Protein AF-A0A3B5LV63-F1 (afdb_monomer)

Sequence (377 aa):
MSQNHLSQWSHTLVLRAHCPTCFRCPPAPAKLTYMIALPVNLLNLLIAYSFKDVQQQKNTCRTVVSEDQSSGHLIYSIANKSDLTRKEREMWNISLQGLIHLGVIIIVDVLFHFMYILTIPTDIKLLKHLSDWALVGLAYVNLVYDWIKAAVMFGVINTVSTLDHLDPPKPPKCITMLYVFSETHFDRGINDWLCKYVYNYLGGKHENVVEELVATLCTYGVTILWLGPCEVVLFWAFFNCFGLNFELWTAKVFSMEPFASFEAAMSEAMSRRIRAIFNTFNFWCIVLYNLMALNSLDFVKLVTKRLLLKGFPITTVIVMFVTYCLIQVIKERERRQALIDDPDPLPPAPPLNAATPTCPPTAAPQAAADSSKEKAE

Organism: NCBI:txid32473

Nearest PDB structures (foldseek):
  7urf-assembly1_A  TM=9.128E-01  e=1.949E-10  Homo sapiens
  7q1u-assembly1_A  TM=8.966E-01  e=2.867E-10  Homo sapiens
  7q6z-assembly1_A  TM=8.967E-01  e=2.747E-10  Homo sapiens
  7mhz-assembly1_A  TM=9.009E-01  e=5.008E-10  Homo sapiens

Radius of gyration: 29.28 Å; Cα contacts (8 Å, |Δi|>4): 218; chains: 1; bounding box: 95×78×73 Å

Mean predicted aligned error: 15.56 Å

Solvent-accessible surface area (backbone atoms only — not comparable to full-atom values): 22816 Å² total; per-residue (Å²): 135,84,90,90,89,89,85,84,87,81,82,77,97,64,92,73,64,80,72,95,77,83,80,91,76,82,96,66,84,61,74,65,59,53,68,54,47,53,58,51,52,51,45,52,49,53,50,52,50,66,55,39,67,78,70,62,84,80,80,83,89,84,82,86,83,87,90,69,94,71,80,37,62,63,58,47,57,60,67,66,48,87,76,78,76,70,53,69,71,58,52,50,51,51,53,51,51,48,52,50,48,49,52,49,50,54,54,50,52,52,52,52,65,75,63,40,64,81,54,58,69,71,40,63,70,61,60,71,72,48,54,73,67,56,50,54,49,51,54,51,51,46,50,50,49,55,41,51,54,48,46,55,53,44,51,50,51,30,50,52,29,50,71,72,74,38,85,52,77,72,73,50,72,54,67,93,72,43,40,50,59,90,63,71,44,74,49,47,69,62,43,53,48,37,44,61,70,37,25,47,61,58,19,63,85,65,81,49,72,67,42,38,50,50,12,49,52,50,36,46,50,53,49,37,64,72,58,48,84,42,74,53,49,51,53,34,45,50,54,51,50,49,47,30,52,52,50,53,51,48,52,57,54,46,67,31,85,70,45,34,59,56,53,71,75,42,56,70,70,56,52,52,53,58,51,28,54,56,28,36,54,42,24,52,51,52,49,49,41,50,46,27,58,76,66,34,68,68,48,39,52,50,52,48,44,44,44,64,58,68,30,48,64,64,54,31,51,52,51,52,50,54,44,29,53,52,46,48,52,50,54,51,49,52,52,53,49,51,47,68,79,54,62,78,81,75,77,78,76,77,73,96,78,73,79,80,81,87,74,85,89,83,83,86,86,88,88,82,84,89,83,89,81,92,84,89,133

pLDDT: mean 71.09, std 24.85, range [20.34, 96.38]

InterPro domains:
  IPR051085 Membrane-bound O-acyltransferase [PTHR13285] (86-336)

Foldseek 3Di:
DDDDDDDPPPDDPDPAPDDPDPDDDDDDDPPPPVLVVPLVVVVCVVVVVVVCVVPPPPPPDDDDDDDDPDVVPVVVVLVPPPPPPDDPVLVVVLVVLLVVLNVLSVVLSVCCVPVCLQPVLVPVVVVVVDDLVVLVVSLVVLQQNLLSVQQSVLSNQCSVCVVSVHHRFDRQDRLLLPLALVRPCSPRVLVVVLVPPQQCVQCPPVPDLVSNLNSLVRSLVVVCVSNDPDPLSVQLSVLSSVRNSVRVVVVVVCCDPPNVVVLVVDDPVVNLLVVLLVSLVSSVSSSLSVSCNSHNPSSSVSSCCVQPPVCPPPNVVVSSVVSSVSNSVSVVVVVVVVCVVPPDPDDPDDDPDPDDDDDDDDDDDDDDDDDDDDDDD

Structure (mmCIF, N/CA/C/O backbone):
data_AF-A0A3B5LV63-F1
#
_entry.id   AF-A0A3B5LV63-F1
#
loop_
_atom_site.group_PDB
_atom_site.id
_atom_site.type_symbol
_atom_site.label_atom_id
_atom_site.label_alt_id
_atom_site.label_comp_id
_atom_site.label_asym_id
_atom_site.label_entity_id
_atom_site.label_seq_id
_atom_site.pdbx_PDB_ins_code
_atom_site.Cartn_x
_atom_site.Cartn_y
_atom_site.Cartn_z
_atom_site.occupancy
_atom_site.B_iso_or_equiv
_atom_site.auth_seq_id
_atom_site.auth_comp_id
_atom_site.auth_asym_id
_atom_site.auth_atom_id
_atom_site.pdbx_PDB_model_num
ATOM 1 N N . MET A 1 1 ? -12.107 -32.330 44.574 1.00 23.42 1 MET A N 1
ATOM 2 C CA . MET A 1 1 ? -13.583 -32.305 44.567 1.00 23.42 1 MET A CA 1
ATOM 3 C C . MET A 1 1 ? -14.004 -30.945 44.014 1.00 23.42 1 MET A C 1
ATOM 5 O O . MET A 1 1 ? -13.708 -29.957 44.660 1.00 23.42 1 MET A O 1
ATOM 9 N N . SER A 1 2 ? -14.572 -30.938 42.796 1.00 20.52 2 SER A N 1
ATOM 10 C CA . SER A 1 2 ? -15.221 -29.829 42.050 1.00 20.52 2 SER A CA 1
ATOM 11 C C . SER A 1 2 ? -14.391 -28.555 41.760 1.00 20.52 2 SER A C 1
ATOM 13 O O . SER A 1 2 ? -14.164 -27.754 42.652 1.00 20.52 2 SER A O 1
ATOM 15 N N . GLN A 1 3 ? -13.765 -28.428 40.580 1.00 26.16 3 GLN A N 1
ATOM 16 C CA . GLN A 1 3 ? -14.245 -27.736 39.354 1.00 26.16 3 GLN A CA 1
ATOM 17 C C . GLN A 1 3 ? -14.350 -26.194 39.433 1.00 26.16 3 GLN A C 1
ATOM 19 O O . GLN A 1 3 ? -15.053 -25.663 40.285 1.00 26.16 3 GLN A O 1
ATOM 24 N N . ASN A 1 4 ? -13.748 -25.547 38.417 1.00 24.52 4 ASN A N 1
ATOM 25 C CA . ASN A 1 4 ? -13.862 -24.153 37.937 1.00 24.52 4 ASN A CA 1
ATOM 26 C C . ASN A 1 4 ? -12.691 -23.203 38.254 1.00 24.52 4 ASN A C 1
ATOM 28 O O . ASN A 1 4 ? -12.237 -23.117 39.385 1.00 24.52 4 ASN A O 1
ATOM 32 N N . HIS A 1 5 ? -12.286 -22.448 37.218 1.00 22.47 5 HIS A N 1
ATOM 33 C CA . HIS A 1 5 ? -11.248 -21.399 37.141 1.00 22.47 5 HIS A CA 1
ATOM 34 C C . HIS A 1 5 ? -9.849 -21.784 36.636 1.00 22.47 5 HIS A C 1
ATOM 36 O O . HIS A 1 5 ? -8.874 -21.492 37.307 1.00 22.47 5 HIS A O 1
ATOM 42 N N . LEU A 1 6 ? -9.714 -22.317 35.414 1.00 21.75 6 LEU A N 1
ATOM 43 C CA . LEU A 1 6 ? -8.447 -22.241 34.650 1.00 21.75 6 LEU A CA 1
ATOM 44 C C . LEU A 1 6 ? -8.691 -22.216 33.120 1.00 21.75 6 LEU A C 1
ATOM 46 O O . LEU A 1 6 ? -8.058 -22.935 32.358 1.00 21.75 6 LEU A O 1
ATOM 50 N N . SER A 1 7 ? -9.636 -21.392 32.646 1.00 21.80 7 SER A N 1
ATOM 51 C CA . SER A 1 7 ? -9.959 -21.263 31.209 1.00 21.80 7 SER A CA 1
ATOM 52 C C . SER A 1 7 ? -10.044 -19.813 30.702 1.00 21.80 7 SER A C 1
ATOM 54 O O . SER A 1 7 ? -10.886 -19.520 29.856 1.00 21.80 7 SER A O 1
ATOM 56 N N . GLN A 1 8 ? -9.248 -18.871 31.226 1.00 21.70 8 GLN A N 1
ATOM 57 C CA . GLN A 1 8 ? -9.523 -17.442 30.975 1.00 21.70 8 GLN A CA 1
ATOM 58 C C . GLN A 1 8 ? -8.318 -16.522 30.722 1.00 21.70 8 GLN A C 1
ATOM 60 O O . GLN A 1 8 ? -8.447 -15.315 30.886 1.00 21.70 8 GLN A O 1
ATOM 65 N N . TRP A 1 9 ? -7.173 -17.043 30.265 1.00 20.34 9 TRP A N 1
ATOM 66 C CA . TRP A 1 9 ? -5.985 -16.207 29.999 1.00 20.34 9 TRP A CA 1
ATOM 67 C C . TRP A 1 9 ? -5.298 -16.467 28.649 1.00 20.34 9 TRP A C 1
ATOM 69 O O . TRP A 1 9 ? -4.082 -16.380 28.534 1.00 20.34 9 TRP A O 1
ATOM 79 N N . SER A 1 10 ? -6.077 -16.745 27.602 1.00 20.36 10 SER A N 1
ATOM 80 C CA . SER A 1 10 ? -5.585 -16.881 26.218 1.00 20.36 10 SER A CA 1
ATOM 81 C C . SER A 1 10 ? -6.350 -16.003 25.214 1.00 20.36 10 SER A C 1
ATOM 83 O O . SER A 1 10 ? -6.500 -16.348 24.043 1.00 20.36 10 SER A O 1
ATOM 85 N N . HIS A 1 11 ? -6.817 -14.828 25.650 1.00 22.98 11 HIS A N 1
ATOM 86 C CA . HIS A 1 11 ? -7.514 -13.878 24.781 1.00 22.98 11 HIS A CA 1
ATOM 87 C C . HIS A 1 11 ? -6.572 -12.838 24.147 1.00 22.98 11 HIS A C 1
ATOM 89 O O . HIS A 1 11 ? -6.331 -11.765 24.685 1.00 22.98 11 HIS A O 1
ATOM 95 N N . THR A 1 12 ? -6.093 -13.189 22.952 1.00 24.91 12 THR A N 1
ATOM 96 C CA . THR A 1 12 ? -6.306 -12.413 21.714 1.00 24.91 12 THR A CA 1
ATOM 97 C C . THR A 1 12 ? -5.855 -10.940 21.703 1.00 24.91 12 THR A C 1
ATOM 99 O O . THR A 1 12 ? -6.671 -10.025 21.798 1.00 24.91 12 THR A O 1
ATOM 102 N N . LEU A 1 13 ? -4.571 -10.708 21.412 1.00 21.88 13 LEU A N 1
ATOM 103 C CA . LEU A 1 13 ? -4.078 -9.452 20.831 1.00 21.88 13 LEU A CA 1
ATOM 104 C C . LEU A 1 13 ? -4.104 -9.592 19.297 1.00 21.88 13 LEU A C 1
ATOM 106 O O . LEU A 1 13 ? -3.091 -9.843 18.657 1.00 21.88 13 LEU A O 1
ATOM 110 N N . VAL A 1 14 ? -5.299 -9.547 18.705 1.00 28.78 14 VAL A N 1
ATOM 111 C CA . VAL A 1 14 ? -5.484 -9.653 17.249 1.00 28.78 14 VAL A CA 1
ATOM 112 C C . VAL A 1 14 ? -6.426 -8.546 16.804 1.00 28.78 14 VAL A C 1
ATOM 114 O O . VAL A 1 14 ? -7.537 -8.415 17.321 1.00 28.78 14 VAL A O 1
ATOM 117 N N . LEU A 1 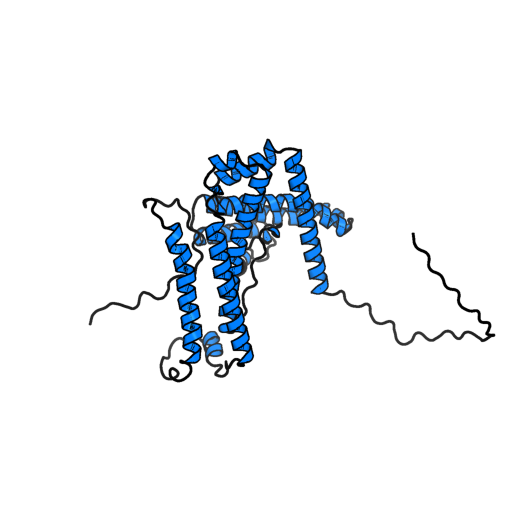15 ? -5.961 -7.740 15.848 1.00 28.80 15 LEU A N 1
ATOM 118 C CA . LEU A 1 15 ? -6.736 -6.746 15.111 1.00 28.80 15 LEU A CA 1
ATOM 119 C C . LEU A 1 15 ? -7.934 -7.431 14.441 1.00 28.80 15 LEU A C 1
ATOM 121 O O . LEU A 1 15 ? -7.860 -7.910 13.315 1.00 28.80 15 LEU A O 1
ATOM 125 N N . ARG A 1 16 ? -9.061 -7.492 15.148 1.00 26.61 16 ARG A N 1
ATOM 126 C CA . ARG A 1 16 ? -10.327 -7.945 14.582 1.00 26.61 16 ARG A CA 1
ATOM 127 C C . ARG A 1 16 ? -10.866 -6.826 13.694 1.00 26.61 16 ARG A C 1
ATOM 129 O O . ARG A 1 16 ? -11.418 -5.846 14.195 1.00 26.61 16 ARG A O 1
ATOM 136 N N . ALA A 1 17 ? -10.719 -6.967 12.381 1.00 27.86 17 ALA A N 1
ATOM 137 C CA . ALA A 1 17 ? -11.538 -6.227 11.432 1.00 27.86 17 ALA A CA 1
ATOM 138 C C . ALA A 1 17 ? -12.995 -6.667 11.653 1.00 27.86 17 ALA A C 1
ATOM 140 O O . ALA A 1 17 ? -13.363 -7.813 11.399 1.00 27.86 17 ALA A O 1
ATOM 141 N N . HIS A 1 18 ? -13.831 -5.804 12.229 1.00 30.58 18 HIS A N 1
ATOM 142 C CA . HIS A 1 18 ? -15.255 -6.100 12.351 1.00 30.58 18 HIS A CA 1
ATOM 143 C C . HIS A 1 18 ? -15.973 -5.709 11.060 1.00 30.58 18 HIS A C 1
ATOM 145 O O . HIS A 1 18 ? -16.193 -4.531 10.787 1.00 30.58 18 HIS A O 1
ATOM 151 N N . CYS A 1 19 ? -16.344 -6.732 10.288 1.00 28.27 19 CYS A N 1
ATOM 152 C CA . CYS A 1 19 ? -17.282 -6.646 9.177 1.00 28.27 19 CYS A CA 1
ATOM 153 C C . CYS A 1 19 ? -18.720 -6.544 9.746 1.00 28.27 19 CYS A C 1
ATOM 155 O O . CYS A 1 19 ? -19.115 -7.432 10.506 1.00 28.27 19 CYS A O 1
ATOM 157 N N . PRO A 1 20 ? -19.522 -5.503 9.440 1.00 28.72 20 PRO A N 1
ATOM 158 C CA . PRO A 1 20 ? -20.822 -5.283 10.093 1.00 28.72 20 PRO A CA 1
ATOM 159 C C . PRO A 1 20 ? -21.965 -6.217 9.650 1.00 28.72 20 PRO A C 1
ATOM 161 O O . PRO A 1 20 ? -23.105 -5.983 10.041 1.00 28.72 20 PRO A O 1
ATOM 164 N N . THR A 1 21 ? -21.724 -7.231 8.812 1.00 26.45 21 THR A N 1
ATOM 165 C CA . THR A 1 21 ? -22.800 -7.906 8.056 1.00 26.45 21 THR A CA 1
ATOM 166 C C . THR A 1 21 ? -23.038 -9.388 8.368 1.00 26.45 21 THR A C 1
ATOM 168 O O . THR A 1 21 ? -23.919 -9.990 7.757 1.00 26.45 21 THR A O 1
ATOM 171 N N . CYS A 1 22 ? -22.384 -9.992 9.364 1.00 26.02 22 CYS A N 1
ATOM 172 C CA . CYS A 1 22 ? -22.717 -11.366 9.772 1.00 26.02 22 CYS A CA 1
ATOM 173 C C . CYS A 1 22 ? -23.874 -11.408 10.794 1.00 26.02 22 CYS A C 1
ATOM 175 O O . CYS A 1 22 ? -23.673 -11.289 11.996 1.00 26.02 22 CYS A O 1
ATOM 177 N N . PHE A 1 23 ? -25.089 -11.550 10.252 1.00 30.12 23 PHE A N 1
ATOM 178 C CA . PHE A 1 23 ? -26.338 -12.081 10.822 1.00 30.12 23 PHE A CA 1
ATOM 179 C C . PHE A 1 23 ? -26.616 -11.924 12.342 1.00 30.12 23 PHE A C 1
ATOM 181 O O . PHE A 1 23 ? -26.158 -12.701 13.174 1.00 30.12 23 PHE A O 1
ATOM 188 N N . ARG A 1 24 ? -27.603 -11.051 12.628 1.00 26.61 24 ARG A N 1
ATOM 189 C CA . ARG A 1 24 ? -28.566 -11.111 13.756 1.00 26.61 24 ARG A CA 1
ATOM 190 C C . ARG A 1 24 ? -28.163 -10.531 15.129 1.00 26.61 24 ARG A C 1
ATOM 192 O O . ARG A 1 24 ? -28.486 -11.123 16.152 1.00 26.61 24 ARG A O 1
ATOM 199 N N . CYS A 1 25 ? -27.630 -9.308 15.169 1.00 23.20 25 CYS A N 1
ATOM 200 C CA . CYS A 1 25 ? -27.678 -8.462 16.377 1.00 23.20 25 CYS A CA 1
ATOM 201 C C . CYS A 1 25 ? -28.204 -7.047 16.053 1.00 23.20 25 CYS A C 1
ATOM 203 O O . CYS A 1 25 ? -27.900 -6.537 14.972 1.00 23.20 25 CYS A O 1
ATOM 205 N N . PRO A 1 26 ? -28.998 -6.405 16.937 1.00 23.02 26 PRO A N 1
ATOM 206 C CA . PRO A 1 26 ? -29.533 -5.067 16.686 1.00 23.02 26 PRO A CA 1
ATOM 207 C C . PRO A 1 26 ? -28.409 -4.014 16.653 1.00 23.02 26 PRO A C 1
ATOM 209 O O . PRO A 1 26 ? -27.382 -4.198 17.312 1.00 23.02 26 PRO A O 1
ATOM 212 N N . PRO A 1 27 ? -28.588 -2.887 15.937 1.00 34.53 27 PRO A N 1
ATOM 213 C CA . PRO A 1 27 ? -27.598 -1.823 15.899 1.00 34.53 27 PRO A CA 1
ATOM 214 C C . PRO A 1 27 ? -27.697 -1.009 17.196 1.00 34.53 27 PRO A C 1
ATOM 216 O O . PRO A 1 27 ? -28.641 -0.252 17.397 1.00 34.53 27 PRO A O 1
ATOM 219 N N . ALA A 1 28 ? -26.733 -1.172 18.097 1.00 24.39 28 ALA A N 1
ATOM 220 C CA . ALA A 1 28 ? -26.579 -0.349 19.299 1.00 24.39 28 ALA A CA 1
ATOM 221 C C . ALA A 1 28 ? -25.072 -0.172 19.611 1.00 24.39 28 ALA A C 1
ATOM 223 O O . ALA A 1 28 ? -24.248 -0.910 19.069 1.00 24.39 28 ALA A O 1
ATOM 224 N N . PRO A 1 29 ? -24.667 0.848 20.390 1.00 29.78 29 PRO A N 1
ATOM 225 C CA . PRO A 1 29 ? -23.512 1.716 20.131 1.00 29.78 29 PRO A CA 1
ATOM 226 C C . PRO A 1 29 ? -22.156 1.080 20.487 1.00 29.78 29 PRO A C 1
ATOM 228 O O . PRO A 1 29 ? -21.468 1.510 21.404 1.00 29.78 29 PRO A O 1
ATOM 231 N N . ALA A 1 30 ? -21.721 0.071 19.734 1.00 27.73 30 ALA A N 1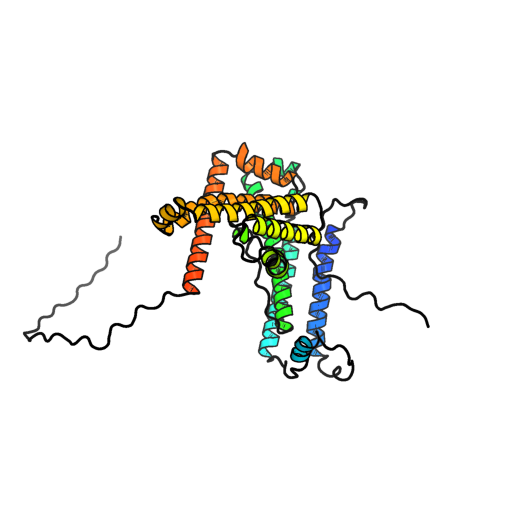
ATOM 232 C CA . ALA A 1 30 ? -20.456 -0.621 19.986 1.00 27.73 30 ALA A CA 1
ATOM 233 C C . ALA A 1 30 ? -19.205 0.154 19.518 1.00 27.73 30 ALA A C 1
ATOM 235 O O . ALA A 1 30 ? -18.091 -0.193 19.897 1.00 27.73 30 ALA A O 1
ATOM 236 N N . LYS A 1 31 ? -19.346 1.222 18.717 1.00 32.56 31 LYS A N 1
ATOM 237 C CA . LYS A 1 31 ? -18.185 1.974 18.195 1.00 32.56 31 LYS A CA 1
ATOM 238 C C . LYS A 1 31 ? -17.424 2.761 19.275 1.00 32.56 31 LYS A C 1
ATOM 240 O O . LYS A 1 31 ? -16.220 2.931 19.137 1.00 32.56 31 LYS A O 1
ATOM 245 N N . LEU A 1 32 ? -18.091 3.195 20.350 1.00 26.78 32 LEU A N 1
ATOM 246 C CA . LEU A 1 32 ? -17.481 4.035 21.392 1.00 26.78 32 LEU A CA 1
ATOM 247 C C . LEU A 1 32 ? -16.813 3.210 22.510 1.00 26.78 32 LEU A C 1
ATOM 249 O O . LEU A 1 32 ? -15.771 3.594 23.029 1.00 26.78 32 LEU A O 1
ATOM 253 N N . THR A 1 33 ? -17.372 2.046 22.852 1.00 24.50 33 THR A N 1
ATOM 254 C CA . THR A 1 33 ? -16.893 1.225 23.978 1.00 24.50 33 THR A CA 1
ATOM 255 C C . THR A 1 33 ? -15.557 0.533 23.684 1.00 24.50 33 THR A C 1
ATOM 257 O O . THR A 1 33 ? -14.731 0.403 24.581 1.00 24.50 33 THR A O 1
ATOM 260 N N . TYR A 1 34 ? -15.298 0.133 22.433 1.00 29.39 34 TYR A N 1
ATOM 261 C CA . TYR A 1 34 ? -14.069 -0.588 22.066 1.00 29.39 34 TYR A CA 1
ATOM 262 C C . TYR A 1 34 ? -12.883 0.323 21.714 1.00 29.39 34 TYR A C 1
ATOM 264 O O . TYR A 1 34 ? -11.743 -0.075 21.950 1.00 29.39 34 TYR A O 1
ATOM 272 N N . MET A 1 35 ? -13.135 1.541 21.212 1.00 29.94 35 MET A N 1
ATOM 273 C CA . MET A 1 35 ? -12.079 2.540 20.974 1.00 29.94 35 MET A CA 1
ATOM 274 C C . MET A 1 35 ? -11.417 2.994 22.279 1.00 29.94 35 MET A C 1
ATOM 276 O O . MET A 1 35 ? -10.213 3.186 22.303 1.00 29.94 35 MET A O 1
ATOM 280 N N . ILE A 1 36 ? -12.174 3.052 23.380 1.00 32.34 36 ILE A N 1
ATOM 281 C CA . ILE A 1 36 ? -11.646 3.418 24.701 1.00 32.34 36 ILE A CA 1
ATOM 282 C C . ILE A 1 36 ? -11.097 2.182 25.442 1.00 32.34 36 ILE A C 1
ATOM 284 O O . ILE A 1 36 ? -10.068 2.265 26.104 1.00 32.34 36 ILE A O 1
ATOM 288 N N . ALA A 1 37 ? -11.728 1.007 25.322 1.00 27.02 37 ALA A N 1
ATOM 289 C CA . ALA A 1 37 ? -11.345 -0.166 26.118 1.00 27.02 37 ALA A CA 1
ATOM 290 C C . ALA A 1 37 ? -10.026 -0.837 25.690 1.00 27.02 37 ALA A C 1
ATOM 292 O O . ALA A 1 37 ? -9.321 -1.369 26.545 1.00 27.02 37 ALA A O 1
ATOM 293 N N . LEU A 1 38 ? -9.667 -0.835 24.399 1.00 37.28 38 LEU A N 1
ATOM 294 C CA . LEU A 1 38 ? -8.440 -1.501 23.934 1.00 37.28 38 LEU A CA 1
ATOM 295 C C . LEU A 1 38 ? -7.162 -0.744 24.350 1.00 37.28 38 LEU A C 1
ATOM 297 O O . LEU A 1 38 ? -6.271 -1.381 24.916 1.00 37.28 38 LEU A O 1
ATOM 301 N N . PRO A 1 39 ? -7.073 0.592 24.176 1.00 39.94 39 PRO A N 1
ATOM 302 C CA . PRO A 1 39 ? -5.959 1.377 24.694 1.00 39.94 39 PRO A CA 1
ATOM 303 C C . PRO A 1 39 ? -5.921 1.371 26.219 1.00 39.94 39 PRO A C 1
ATOM 305 O O . PRO A 1 39 ? -4.838 1.257 26.767 1.00 39.94 39 PRO A O 1
ATOM 308 N N . VAL A 1 40 ? -7.066 1.415 26.916 1.00 36.84 40 VAL A N 1
ATOM 309 C CA . VAL A 1 40 ? -7.113 1.399 28.393 1.00 36.84 40 VAL A CA 1
ATOM 310 C C . VAL A 1 40 ? -6.690 0.045 28.979 1.00 36.84 40 VAL A C 1
ATOM 312 O O . VAL A 1 40 ? -6.014 0.006 30.003 1.00 36.84 40 VAL A O 1
ATOM 315 N N . ASN A 1 41 ? -7.008 -1.078 28.330 1.00 40.53 41 ASN A N 1
ATOM 316 C CA . ASN A 1 41 ? -6.539 -2.396 28.775 1.00 40.53 41 ASN A CA 1
ATOM 317 C C . ASN A 1 41 ? -5.048 -2.616 28.481 1.00 40.53 41 ASN A C 1
ATOM 319 O O . ASN A 1 41 ? -4.349 -3.193 29.312 1.00 40.53 41 ASN A O 1
ATOM 323 N N . LEU A 1 42 ? -4.541 -2.105 27.353 1.00 46.09 42 LEU A N 1
ATOM 324 C CA . LEU A 1 42 ? -3.109 -2.116 27.034 1.00 46.09 42 LEU A CA 1
ATOM 325 C C . LEU A 1 42 ? -2.319 -1.146 27.934 1.00 46.09 42 LEU A C 1
ATOM 327 O O . LEU A 1 42 ? -1.225 -1.471 28.375 1.00 46.09 42 LEU A O 1
ATOM 331 N N . LEU A 1 43 ? -2.913 0.003 28.272 1.00 46.94 43 LEU A N 1
ATOM 332 C CA . LEU A 1 43 ? -2.445 0.988 29.250 1.00 46.94 43 LEU A CA 1
ATOM 333 C C . LEU A 1 43 ? -2.352 0.374 30.645 1.00 46.94 43 LEU A C 1
ATOM 335 O O . LEU A 1 43 ? -1.324 0.508 31.292 1.00 46.94 43 LEU A O 1
ATOM 339 N N . ASN A 1 44 ? -3.384 -0.344 31.093 1.00 42.44 44 ASN A N 1
ATOM 340 C CA . ASN A 1 44 ? -3.351 -1.051 32.371 1.00 42.44 44 ASN A CA 1
ATOM 341 C C . ASN A 1 44 ? -2.282 -2.146 32.377 1.00 42.44 44 ASN A C 1
ATOM 343 O O . ASN A 1 44 ? -1.643 -2.339 33.404 1.00 42.44 44 ASN A O 1
ATOM 347 N N . LEU A 1 45 ? -2.037 -2.819 31.246 1.00 46.97 45 LEU A N 1
ATOM 348 C CA . LEU A 1 45 ? -0.962 -3.803 31.131 1.00 46.97 45 LEU A CA 1
ATOM 349 C C . LEU A 1 45 ? 0.422 -3.136 31.180 1.00 46.97 45 LEU A C 1
ATOM 351 O O . LEU A 1 45 ? 1.255 -3.535 31.982 1.00 46.97 45 LEU A O 1
ATOM 355 N N . LEU A 1 46 ? 0.656 -2.084 30.392 1.00 44.78 46 LEU A N 1
ATOM 356 C CA . LEU A 1 46 ? 1.939 -1.376 30.330 1.00 44.78 46 LEU A CA 1
ATOM 357 C C . LEU A 1 46 ? 2.250 -0.611 31.626 1.00 44.78 46 LEU A C 1
ATOM 359 O O . LEU A 1 46 ? 3.390 -0.631 32.078 1.00 44.78 46 LEU A O 1
ATOM 363 N N . ILE A 1 47 ? 1.249 -0.004 32.275 1.00 47.12 47 ILE A N 1
ATOM 364 C CA . ILE A 1 47 ? 1.390 0.610 33.606 1.00 47.12 47 ILE A CA 1
ATOM 365 C C . ILE A 1 47 ? 1.621 -0.473 34.664 1.00 47.12 47 ILE A C 1
ATOM 367 O O . ILE A 1 47 ? 2.516 -0.318 35.490 1.00 47.12 47 ILE A O 1
ATOM 371 N N . ALA A 1 48 ? 0.873 -1.585 34.642 1.00 44.34 48 ALA A N 1
ATOM 372 C CA . ALA A 1 48 ? 1.086 -2.676 35.594 1.00 44.34 48 ALA A CA 1
ATOM 373 C C . ALA A 1 48 ? 2.471 -3.317 35.443 1.00 44.34 48 ALA A C 1
ATOM 375 O O . ALA A 1 48 ? 3.062 -3.680 36.457 1.00 44.34 48 ALA A O 1
ATOM 376 N N . TYR A 1 49 ? 3.005 -3.423 34.223 1.00 40.25 49 TYR A N 1
ATOM 377 C CA . TYR A 1 49 ? 4.368 -3.893 33.966 1.00 40.25 49 TYR A CA 1
ATOM 378 C C . TYR A 1 49 ? 5.415 -2.857 34.399 1.00 40.25 49 TYR A C 1
ATOM 380 O O . TYR A 1 49 ? 6.298 -3.181 35.188 1.00 40.25 49 TYR A O 1
ATOM 388 N N . SER A 1 50 ? 5.255 -1.588 34.010 1.00 41.47 50 SER A N 1
ATOM 389 C CA . SER A 1 50 ? 6.193 -0.516 34.369 1.00 41.47 50 SER A CA 1
ATOM 390 C C . SER A 1 50 ? 6.241 -0.219 35.877 1.00 41.47 50 SER A C 1
ATOM 392 O O . SER A 1 50 ? 7.280 0.223 36.363 1.00 41.47 50 SER A O 1
ATOM 394 N N . PHE A 1 51 ? 5.156 -0.457 36.632 1.00 36.25 51 PHE A N 1
ATOM 395 C CA . PHE A 1 51 ? 5.137 -0.328 38.098 1.00 36.25 51 PHE A CA 1
ATOM 396 C C . PHE A 1 51 ? 5.544 -1.611 38.834 1.00 36.25 51 PHE A C 1
ATOM 398 O O . PHE A 1 51 ? 6.125 -1.517 39.918 1.00 36.25 51 PHE A O 1
ATOM 405 N N . LYS A 1 52 ? 5.282 -2.807 38.281 1.00 34.09 52 LYS A N 1
ATOM 406 C CA . LYS A 1 52 ? 5.759 -4.061 38.892 1.00 34.09 52 LYS A CA 1
ATOM 407 C C . LYS A 1 52 ? 7.277 -4.202 38.819 1.00 34.09 52 LYS A C 1
ATOM 409 O O . LYS A 1 52 ? 7.848 -4.721 39.775 1.00 34.09 52 LYS A O 1
ATOM 414 N N . ASP A 1 53 ? 7.934 -3.678 37.786 1.00 35.34 53 ASP A N 1
ATOM 415 C CA . ASP A 1 53 ? 9.399 -3.757 37.664 1.00 35.34 53 ASP A CA 1
ATOM 416 C C . ASP A 1 53 ? 10.166 -2.921 38.704 1.00 35.34 53 ASP A C 1
ATOM 418 O O . ASP A 1 53 ? 11.314 -3.229 39.013 1.00 35.34 53 ASP A O 1
ATOM 422 N N . VAL A 1 54 ? 9.534 -1.925 39.340 1.00 35.09 54 VAL A N 1
ATOM 423 C CA . VAL A 1 54 ? 10.181 -1.136 40.410 1.00 35.09 54 VAL A CA 1
ATOM 424 C C . VAL A 1 54 ? 10.068 -1.806 41.792 1.00 35.09 54 VAL A C 1
ATOM 426 O O . VAL A 1 54 ? 10.835 -1.478 42.696 1.00 35.09 54 VAL A O 1
ATOM 429 N N . GLN A 1 55 ? 9.160 -2.773 41.990 1.00 29.73 55 GLN A N 1
ATOM 430 C CA . GLN A 1 55 ? 8.953 -3.420 43.301 1.00 29.73 55 GLN A CA 1
ATOM 431 C C . GLN A 1 55 ? 9.075 -4.948 43.326 1.00 29.73 55 GLN A C 1
ATOM 433 O O . GLN A 1 55 ? 9.280 -5.519 44.396 1.00 29.73 55 GLN A O 1
ATOM 438 N N . GLN A 1 56 ? 9.005 -5.638 42.187 1.00 33.09 56 GLN A N 1
ATOM 439 C CA . GLN A 1 56 ? 8.867 -7.096 42.161 1.00 33.09 56 GLN A CA 1
ATOM 440 C C . GLN A 1 56 ? 10.089 -7.842 41.610 1.00 33.09 56 GLN A C 1
ATOM 442 O O . GLN A 1 56 ? 9.970 -8.984 41.185 1.00 33.09 56 GLN A O 1
ATOM 447 N N . GLN A 1 57 ? 11.287 -7.261 41.699 1.00 27.88 57 GLN A N 1
ATOM 448 C CA . GLN A 1 57 ? 12.533 -7.977 41.386 1.00 27.88 57 GLN A CA 1
ATOM 449 C C . GLN A 1 57 ? 13.169 -8.687 42.599 1.00 27.88 57 GLN A C 1
ATOM 451 O O . GLN A 1 57 ? 14.245 -9.266 42.479 1.00 27.88 57 GLN A O 1
ATOM 456 N N . LYS A 1 58 ? 12.524 -8.681 43.780 1.00 30.70 58 LYS A N 1
ATOM 457 C CA . LYS A 1 58 ? 13.131 -9.217 45.017 1.00 30.70 58 LYS A CA 1
ATOM 458 C C . LYS A 1 58 ? 12.640 -10.599 45.476 1.00 30.70 58 LYS A C 1
ATOM 460 O O . LYS A 1 58 ? 13.389 -11.268 46.177 1.00 30.70 58 LYS A O 1
ATOM 465 N N . ASN A 1 59 ? 11.440 -11.063 45.093 1.00 30.69 59 ASN A N 1
ATOM 466 C CA . ASN A 1 59 ? 10.774 -12.151 45.842 1.00 30.69 59 ASN A CA 1
ATOM 467 C C . ASN A 1 59 ? 10.232 -13.361 45.049 1.00 30.69 59 ASN A C 1
ATOM 469 O O . ASN A 1 59 ? 9.616 -14.229 45.664 1.00 30.69 59 ASN A O 1
ATOM 473 N N . THR A 1 60 ? 10.433 -13.497 43.734 1.00 32.28 60 THR A N 1
ATOM 474 C CA . THR A 1 60 ? 9.778 -14.590 42.969 1.00 32.28 60 THR A CA 1
ATOM 475 C C . THR A 1 60 ? 10.751 -15.380 42.098 1.00 32.28 60 THR A C 1
ATOM 477 O O . THR A 1 60 ? 10.551 -15.540 40.905 1.00 32.28 60 THR A O 1
ATOM 480 N N . CYS A 1 61 ? 11.817 -15.904 42.704 1.00 28.00 61 CYS A N 1
ATOM 481 C CA . CYS A 1 61 ? 12.699 -16.874 42.049 1.00 28.00 61 CYS A CA 1
ATOM 482 C C . CYS A 1 61 ? 12.939 -18.074 42.974 1.00 28.00 61 CYS A C 1
ATOM 484 O O . CYS A 1 61 ? 14.044 -18.297 43.461 1.00 28.00 61 CYS A O 1
ATOM 486 N N . ARG A 1 62 ? 11.864 -18.797 43.320 1.00 30.42 62 ARG A N 1
ATOM 487 C CA . ARG A 1 62 ? 11.955 -20.104 43.990 1.00 30.42 62 ARG A CA 1
ATOM 488 C C . ARG A 1 62 ? 10.626 -20.857 43.947 1.00 30.42 62 ARG A C 1
ATOM 490 O O . ARG A 1 62 ? 10.040 -21.054 45.001 1.00 30.42 62 ARG A O 1
ATOM 497 N N . THR A 1 63 ? 10.114 -21.227 42.774 1.00 36.41 63 THR A N 1
ATOM 498 C CA . THR A 1 63 ? 9.184 -22.367 42.561 1.00 36.41 63 THR A CA 1
ATOM 499 C C . THR A 1 63 ? 8.668 -22.363 41.118 1.00 36.41 63 THR A C 1
ATOM 501 O O . THR A 1 63 ? 8.557 -21.292 40.537 1.00 36.41 63 THR A O 1
ATOM 504 N N . VAL A 1 64 ? 8.298 -23.544 40.601 1.00 32.06 64 VAL A N 1
ATOM 505 C CA . VAL A 1 64 ? 7.717 -23.859 39.269 1.00 32.06 64 VAL A CA 1
ATOM 506 C C . VAL A 1 64 ? 8.779 -24.339 38.246 1.00 32.06 64 VAL A C 1
ATOM 508 O O . VAL A 1 64 ? 9.431 -23.520 37.613 1.00 32.06 64 VAL A O 1
ATOM 511 N N . VAL A 1 65 ? 9.189 -25.627 38.275 1.00 34.69 65 VAL A N 1
ATOM 512 C CA . VAL A 1 65 ? 8.571 -26.853 37.657 1.00 34.69 65 VAL A CA 1
ATOM 513 C C . VAL A 1 65 ? 9.045 -27.002 36.198 1.00 34.69 65 VAL A C 1
ATOM 515 O O . VAL A 1 65 ? 8.800 -26.117 35.393 1.00 34.69 65 VAL A O 1
ATOM 518 N N . SER A 1 66 ? 9.987 -27.897 35.861 1.00 34.62 66 SER A N 1
ATOM 519 C CA . SER A 1 66 ? 9.879 -29.355 35.604 1.00 34.62 66 SER A CA 1
ATOM 520 C C . SER A 1 66 ? 8.837 -29.750 34.539 1.00 34.62 66 SER A C 1
ATOM 522 O O . SER A 1 66 ? 7.664 -29.468 34.716 1.00 34.62 66 SER A O 1
ATOM 524 N N . GLU A 1 67 ? 9.310 -30.463 33.500 1.00 37.22 67 GLU A N 1
ATOM 525 C CA . GLU A 1 67 ? 8.583 -31.136 32.392 1.00 37.22 67 GLU A CA 1
ATOM 526 C C . GLU A 1 67 ? 8.154 -30.283 31.174 1.00 37.22 67 GLU A C 1
ATOM 528 O O . GLU A 1 67 ? 7.101 -29.662 31.181 1.0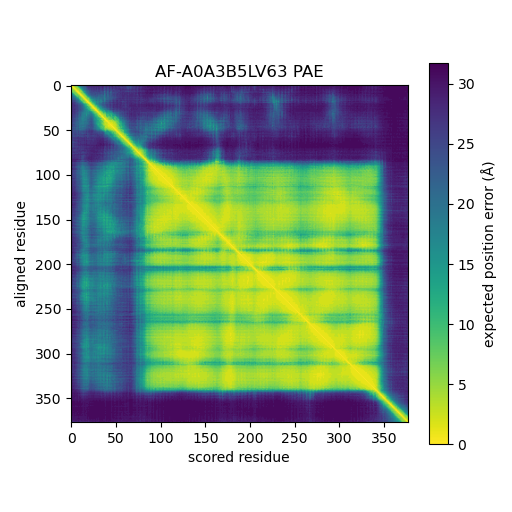0 37.22 67 GLU A O 1
ATOM 533 N N . ASP A 1 68 ? 8.971 -30.285 30.103 1.00 32.66 68 ASP A N 1
ATOM 534 C CA . ASP A 1 68 ? 8.641 -30.853 28.769 1.00 32.66 68 ASP A CA 1
ATOM 535 C C . ASP A 1 68 ? 9.821 -30.647 27.775 1.00 32.66 68 ASP A C 1
ATOM 537 O O . ASP A 1 68 ? 10.415 -29.568 27.677 1.00 32.66 68 ASP A O 1
ATOM 541 N N . GLN A 1 69 ? 10.229 -31.703 27.067 1.00 38.38 69 GLN A N 1
ATOM 542 C CA . GLN A 1 69 ? 11.596 -31.900 26.555 1.00 38.38 69 GLN A CA 1
ATOM 543 C C . GLN A 1 69 ? 11.647 -32.009 25.019 1.00 38.38 69 GLN A C 1
ATOM 545 O O . GLN A 1 69 ? 12.043 -33.034 24.477 1.00 38.38 69 GLN A O 1
ATOM 550 N N . SER A 1 70 ? 11.270 -30.957 24.279 1.00 37.38 70 SER A N 1
ATOM 551 C CA . SER A 1 70 ? 11.694 -30.821 22.864 1.00 37.38 70 SER A CA 1
ATOM 552 C C . SER A 1 70 ? 11.606 -29.389 22.318 1.00 37.38 70 SER A C 1
ATOM 554 O O . SER A 1 70 ? 12.587 -28.866 21.796 1.00 37.38 70 SER A O 1
ATOM 556 N N . SER A 1 71 ? 10.497 -28.677 22.547 1.00 36.03 71 SER A N 1
ATOM 557 C CA . SER A 1 71 ? 10.387 -27.228 22.257 1.00 36.03 71 SER A CA 1
ATOM 558 C C . SER A 1 71 ? 10.997 -26.353 23.358 1.00 36.03 71 SER A C 1
ATOM 560 O O . SER A 1 71 ? 11.240 -25.162 23.165 1.00 36.03 71 SER A O 1
ATOM 562 N N . GLY A 1 72 ? 11.295 -26.971 24.502 1.00 35.88 72 GLY A N 1
ATOM 563 C CA . GLY A 1 72 ? 11.934 -26.340 25.640 1.00 35.88 72 GLY A CA 1
ATOM 564 C C . GLY A 1 72 ? 13.368 -25.911 25.366 1.00 35.88 72 GLY A C 1
ATOM 565 O O . GLY A 1 72 ? 13.790 -24.953 25.971 1.00 35.88 72 GLY A O 1
ATOM 566 N N . HIS A 1 73 ? 14.132 -26.508 24.446 1.00 38.31 73 HIS A N 1
ATOM 567 C CA . HIS A 1 73 ? 15.582 -26.247 24.403 1.00 38.31 73 HIS A CA 1
ATOM 568 C C . HIS A 1 73 ? 15.956 -24.802 24.006 1.00 38.31 73 HIS A C 1
ATOM 570 O O . HIS A 1 73 ? 16.922 -24.252 24.536 1.00 38.31 73 HIS A O 1
ATOM 576 N N . LEU A 1 74 ? 15.175 -24.151 23.129 1.00 43.88 74 LEU A N 1
ATOM 577 C CA . LEU A 1 74 ? 15.408 -22.750 22.750 1.00 43.88 74 LEU A CA 1
ATOM 578 C C . LEU A 1 74 ? 14.951 -21.793 23.863 1.00 43.88 74 LEU A C 1
ATOM 580 O O . LEU A 1 74 ? 15.733 -20.948 24.296 1.00 43.88 74 LEU A O 1
ATOM 584 N N . ILE A 1 75 ? 13.733 -21.988 24.384 1.00 46.09 75 ILE A N 1
ATOM 585 C CA . ILE A 1 75 ? 13.161 -21.189 25.482 1.00 46.09 75 ILE A CA 1
ATOM 586 C C . ILE A 1 75 ? 13.973 -21.375 26.773 1.00 46.09 75 ILE A C 1
ATOM 588 O O . ILE A 1 75 ? 14.268 -20.405 27.459 1.00 46.09 75 ILE A O 1
ATOM 592 N N . TYR A 1 76 ? 14.422 -22.595 27.061 1.00 43.53 76 TYR A N 1
ATOM 593 C CA . TYR A 1 76 ? 15.300 -22.954 28.175 1.00 43.53 76 TYR A CA 1
ATOM 594 C C . TYR A 1 76 ? 16.675 -22.307 28.024 1.00 43.53 76 TYR A C 1
ATOM 596 O O . TYR A 1 76 ? 17.207 -21.807 29.005 1.00 43.53 76 TYR A O 1
ATOM 604 N N . SER A 1 77 ? 17.247 -22.232 26.816 1.00 37.81 77 SER A N 1
ATOM 605 C CA . SER A 1 77 ? 18.528 -21.533 26.615 1.00 37.81 77 SER A CA 1
ATOM 606 C C . SER A 1 77 ? 18.425 -20.016 26.817 1.00 37.81 77 SER A C 1
ATOM 608 O O . SER A 1 77 ? 19.380 -19.398 27.286 1.00 37.81 77 SER A O 1
ATOM 610 N N . ILE A 1 78 ? 17.265 -19.427 26.499 1.00 52.22 78 ILE A N 1
ATOM 611 C CA . ILE A 1 78 ? 16.971 -18.003 26.707 1.00 52.22 78 ILE A CA 1
ATOM 612 C C . ILE A 1 78 ? 16.690 -17.737 28.194 1.00 52.22 78 ILE A C 1
ATOM 614 O O . ILE A 1 78 ? 17.245 -16.799 28.756 1.00 52.22 78 ILE A O 1
ATOM 618 N N . ALA A 1 79 ? 15.916 -18.603 28.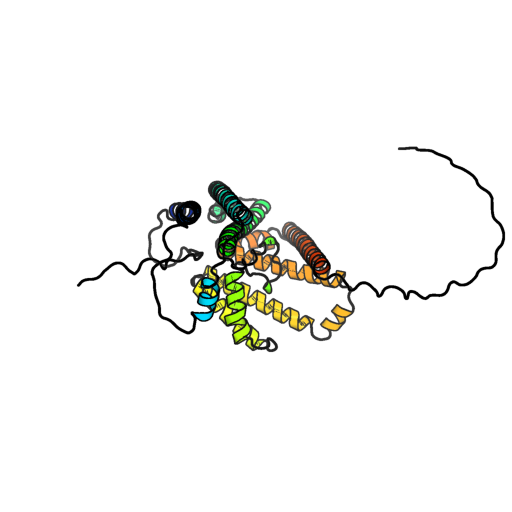856 1.00 51.72 79 ALA A N 1
ATOM 619 C CA . ALA A 1 79 ? 15.587 -18.500 30.280 1.00 51.72 79 ALA A CA 1
ATOM 620 C C . ALA A 1 79 ? 16.777 -18.813 31.209 1.00 51.72 79 ALA A C 1
ATOM 622 O O . ALA A 1 79 ? 16.855 -18.282 32.312 1.00 51.72 79 ALA A O 1
ATOM 623 N N . ASN A 1 80 ? 17.721 -19.652 30.769 1.00 45.16 80 ASN A N 1
ATOM 624 C CA . ASN A 1 80 ? 18.918 -20.026 31.530 1.00 45.16 80 ASN A CA 1
ATOM 625 C C . ASN A 1 80 ? 20.073 -19.015 31.386 1.00 45.16 80 ASN A C 1
ATOM 627 O O . ASN A 1 80 ? 21.137 -19.199 31.978 1.00 45.16 80 ASN A O 1
ATOM 631 N N . LYS A 1 81 ? 19.892 -17.922 30.630 1.00 43.41 81 LYS A N 1
ATOM 632 C CA . LYS A 1 81 ? 20.774 -16.756 30.742 1.00 43.41 81 LYS A CA 1
ATOM 633 C C . LYS A 1 81 ? 20.385 -15.987 31.999 1.00 43.41 81 LYS A C 1
ATOM 635 O O . LYS A 1 81 ? 19.575 -15.071 31.962 1.00 43.41 81 LYS A O 1
ATOM 640 N N . SER A 1 82 ? 21.006 -16.342 33.118 1.00 46.03 82 SER A N 1
ATOM 641 C CA . SER A 1 82 ? 20.844 -15.675 34.417 1.00 46.03 82 SER A CA 1
ATOM 642 C C . SER A 1 82 ? 21.330 -14.217 34.452 1.00 46.03 82 SER A C 1
ATOM 644 O O . SER A 1 82 ? 21.293 -13.596 35.509 1.00 46.03 82 SER A O 1
ATOM 646 N N . ASP A 1 83 ? 21.801 -13.676 33.325 1.00 49.25 83 ASP A N 1
ATOM 647 C CA . ASP A 1 83 ? 22.393 -12.344 33.213 1.00 49.25 83 ASP A CA 1
ATOM 648 C C . ASP A 1 83 ? 21.698 -11.497 32.132 1.00 49.25 83 ASP A C 1
ATOM 650 O O . ASP A 1 83 ? 22.316 -10.945 31.226 1.00 49.25 83 ASP A O 1
ATOM 654 N N . LEU A 1 84 ? 20.366 -11.416 32.210 1.00 56.72 84 LEU A N 1
ATOM 655 C CA . LEU A 1 84 ? 19.570 -10.413 31.490 1.00 56.72 84 LEU A CA 1
ATOM 656 C C . LEU A 1 84 ? 19.461 -9.115 32.311 1.00 56.72 84 LEU A C 1
ATOM 658 O O . LEU A 1 84 ? 18.428 -8.445 32.313 1.00 56.72 84 LEU A O 1
ATOM 662 N N . THR A 1 85 ? 20.511 -8.753 33.056 1.00 56.94 85 THR A N 1
ATOM 663 C CA . THR A 1 85 ? 20.540 -7.468 33.758 1.00 56.94 85 THR A CA 1
ATOM 664 C C . THR A 1 85 ? 20.805 -6.356 32.746 1.00 56.94 85 THR A C 1
ATOM 666 O O . THR A 1 85 ? 21.934 -6.041 32.372 1.00 56.94 85 THR A O 1
ATOM 669 N N . ARG A 1 86 ? 19.722 -5.766 32.230 1.00 62.69 86 ARG A N 1
ATOM 670 C CA . ARG A 1 86 ? 19.811 -4.618 31.329 1.00 62.69 86 ARG A CA 1
ATOM 671 C C . ARG A 1 86 ? 20.411 -3.431 32.085 1.00 62.69 86 ARG A C 1
ATOM 673 O O . ARG A 1 86 ? 20.004 -3.123 33.205 1.00 62.69 86 ARG A O 1
ATOM 680 N N . LYS A 1 87 ? 21.374 -2.738 31.467 1.00 73.00 87 LYS A N 1
ATOM 681 C CA . LYS A 1 87 ? 21.957 -1.517 32.042 1.00 73.00 87 LYS A CA 1
ATOM 682 C C . LYS A 1 87 ? 20.839 -0.511 32.314 1.00 73.00 87 LYS A C 1
ATOM 684 O O . LYS A 1 87 ? 19.986 -0.293 31.458 1.00 73.00 87 LYS A O 1
ATOM 689 N N . GLU A 1 88 ? 20.882 0.160 33.460 1.00 70.75 88 GLU A N 1
ATOM 690 C CA . GLU A 1 88 ? 19.865 1.137 33.890 1.00 70.75 88 GLU A CA 1
ATOM 691 C C . GLU A 1 88 ? 19.536 2.180 32.800 1.00 70.75 88 GLU A C 1
ATOM 693 O O . GLU A 1 88 ? 18.379 2.527 32.576 1.00 70.75 88 GLU A O 1
ATOM 698 N N . ARG A 1 89 ? 20.547 2.601 32.027 1.00 73.06 89 ARG A N 1
ATOM 699 C CA . ARG A 1 89 ? 20.395 3.517 30.886 1.00 73.06 89 ARG A CA 1
ATOM 700 C C . ARG A 1 89 ? 19.570 2.939 29.728 1.00 73.06 89 ARG A C 1
ATOM 702 O O . ARG A 1 89 ? 18.834 3.678 29.082 1.00 73.06 89 ARG A O 1
ATOM 709 N N . GLU A 1 90 ? 19.700 1.648 29.444 1.00 77.88 90 GLU A N 1
ATOM 710 C CA . GLU A 1 90 ? 18.922 0.974 28.398 1.00 77.88 90 GLU A CA 1
ATOM 711 C C . GLU A 1 90 ? 17.468 0.778 28.838 1.00 77.88 90 GLU A C 1
ATOM 713 O O . GLU A 1 90 ? 16.561 1.025 28.046 1.00 77.88 90 GLU A O 1
ATOM 718 N N . MET A 1 91 ? 17.239 0.423 30.109 1.00 78.31 91 MET A N 1
ATOM 719 C CA . MET A 1 91 ? 15.890 0.374 30.692 1.00 78.31 91 MET A CA 1
ATOM 720 C C . MET A 1 91 ? 15.213 1.743 30.632 1.00 78.31 91 MET A C 1
ATOM 722 O O . MET A 1 91 ? 14.080 1.850 30.175 1.00 78.31 91 MET A O 1
ATOM 726 N N . TRP A 1 92 ? 15.929 2.805 31.012 1.00 81.44 92 TRP A N 1
ATOM 727 C CA . TRP A 1 92 ? 15.422 4.173 30.921 1.00 81.44 92 TRP A CA 1
ATOM 728 C C . TRP A 1 92 ? 15.025 4.558 29.493 1.00 81.44 92 TRP A C 1
ATOM 730 O O . TRP A 1 92 ? 13.971 5.157 29.285 1.00 81.44 92 TRP A O 1
ATOM 740 N N . ASN A 1 93 ? 15.838 4.188 28.499 1.00 86.31 93 ASN A N 1
ATOM 741 C CA . ASN A 1 93 ? 15.537 4.475 27.100 1.00 86.31 93 ASN A CA 1
ATOM 742 C C . ASN A 1 93 ? 14.260 3.758 26.636 1.00 86.31 93 ASN A C 1
ATOM 744 O O . ASN A 1 93 ? 13.423 4.369 25.984 1.00 86.31 93 ASN A O 1
ATOM 748 N N . ILE A 1 94 ? 14.071 2.491 27.010 1.00 84.44 94 ILE A N 1
ATOM 749 C CA . ILE A 1 94 ? 12.870 1.721 26.645 1.00 84.44 94 ILE A CA 1
ATOM 750 C C . ILE A 1 94 ? 11.632 2.269 27.347 1.00 84.44 94 ILE A C 1
ATOM 752 O O . ILE A 1 94 ? 10.604 2.451 26.700 1.00 84.44 94 ILE A O 1
ATOM 756 N N . SER A 1 95 ? 11.735 2.611 28.631 1.00 83.50 95 SER A N 1
ATOM 757 C CA . SER A 1 95 ? 10.647 3.262 29.364 1.00 83.50 95 SER A CA 1
ATOM 758 C C . SER A 1 95 ? 10.275 4.611 28.747 1.00 83.50 95 SER A C 1
ATOM 760 O O . SER A 1 95 ? 9.093 4.911 28.590 1.00 83.50 95 SER A O 1
ATOM 762 N N . LEU A 1 96 ? 11.264 5.408 28.326 1.00 88.31 96 LEU A N 1
ATOM 763 C CA . LEU A 1 96 ? 11.028 6.663 27.613 1.00 88.31 96 LEU A CA 1
ATOM 764 C C . LEU A 1 96 ? 10.331 6.428 26.265 1.00 88.31 96 LEU A C 1
ATOM 766 O O . LEU A 1 96 ? 9.361 7.120 25.967 1.00 88.31 96 LEU A O 1
ATOM 770 N N . GLN A 1 97 ? 10.772 5.443 25.475 1.00 87.44 97 GLN A N 1
ATOM 771 C CA . GLN A 1 97 ? 10.095 5.065 24.227 1.00 87.44 97 GLN A CA 1
ATOM 772 C C . GLN A 1 97 ? 8.655 4.609 24.488 1.00 87.44 97 GLN A C 1
ATOM 774 O O . GLN A 1 97 ? 7.741 5.048 23.796 1.00 87.44 97 GLN A O 1
ATOM 779 N N . GLY A 1 98 ? 8.423 3.812 25.534 1.00 87.25 98 GLY A N 1
ATOM 780 C CA . GLY A 1 98 ? 7.086 3.398 25.956 1.00 87.25 98 GLY A CA 1
ATOM 781 C C . GLY A 1 98 ? 6.182 4.582 26.306 1.00 87.25 98 GLY A C 1
ATOM 782 O O . GLY A 1 98 ? 5.042 4.641 25.844 1.00 87.25 98 GLY A O 1
ATOM 783 N N . LEU A 1 99 ? 6.695 5.569 27.049 1.00 87.69 99 LEU A N 1
ATOM 784 C CA . LEU A 1 99 ? 5.966 6.803 27.365 1.00 87.69 99 LEU A CA 1
ATOM 785 C C . LEU A 1 99 ? 5.684 7.653 26.120 1.00 87.69 99 LEU A C 1
ATOM 787 O O . LEU A 1 99 ? 4.587 8.196 25.989 1.00 87.69 99 LEU A O 1
ATOM 791 N N . ILE A 1 100 ? 6.638 7.750 25.190 1.00 90.44 100 ILE A N 1
ATOM 792 C CA . ILE A 1 100 ? 6.448 8.448 23.912 1.00 90.44 100 ILE A CA 1
ATOM 793 C C . ILE A 1 100 ? 5.356 7.754 23.095 1.00 90.44 100 ILE A C 1
ATOM 795 O O . ILE A 1 100 ? 4.420 8.417 22.652 1.00 90.44 100 ILE A O 1
ATOM 799 N N . HIS A 1 101 ? 5.425 6.430 22.933 1.00 88.25 101 HIS A N 1
ATOM 800 C CA . HIS A 1 101 ? 4.403 5.664 22.223 1.00 88.25 101 HIS A CA 1
ATOM 801 C C . HIS A 1 101 ? 3.031 5.806 22.881 1.00 88.25 101 HIS A C 1
ATOM 803 O O . HIS A 1 101 ? 2.042 5.984 22.174 1.00 88.25 101 HIS A O 1
ATOM 809 N N . LEU A 1 102 ? 2.964 5.825 24.214 1.00 85.88 102 LEU A N 1
ATOM 810 C CA . LEU A 1 102 ? 1.726 6.089 24.939 1.00 85.88 102 LEU A CA 1
ATOM 811 C C . LEU A 1 102 ? 1.169 7.489 24.645 1.00 85.88 102 LEU A C 1
ATOM 813 O O . LEU A 1 102 ? -0.014 7.629 24.334 1.00 85.88 102 LEU A O 1
ATOM 817 N N . GLY A 1 103 ? 2.014 8.520 24.700 1.00 88.62 103 GLY A N 1
ATOM 818 C CA . GLY A 1 103 ? 1.621 9.879 24.333 1.00 88.62 103 GLY A CA 1
ATOM 819 C C . GLY A 1 103 ? 1.092 9.952 22.898 1.00 88.62 103 GLY A C 1
ATOM 820 O O . GLY A 1 103 ? 0.041 10.542 22.655 1.00 88.62 103 GLY A O 1
ATOM 821 N N . VAL A 1 104 ? 1.766 9.283 21.957 1.00 90.50 104 VAL A N 1
ATOM 822 C CA . VAL A 1 104 ? 1.339 9.194 20.554 1.00 90.50 104 VAL A CA 1
ATOM 823 C C . VAL A 1 104 ? -0.014 8.492 20.420 1.00 90.50 104 VAL A C 1
ATOM 825 O O . VAL A 1 104 ? -0.864 8.999 19.694 1.00 90.50 104 VAL A O 1
ATOM 828 N N . ILE A 1 105 ? -0.257 7.384 21.131 1.00 89.12 105 ILE A N 1
ATOM 829 C CA . ILE A 1 105 ? -1.557 6.687 21.127 1.00 89.12 105 ILE A CA 1
ATOM 830 C C . ILE A 1 105 ? -2.673 7.634 21.559 1.00 89.12 105 ILE A C 1
ATOM 832 O O . ILE A 1 105 ? -3.679 7.730 20.864 1.00 89.12 105 ILE A O 1
ATOM 836 N N . ILE A 1 106 ? -2.489 8.351 22.672 1.00 89.00 106 ILE A N 1
ATOM 837 C CA . ILE A 1 106 ? -3.502 9.274 23.202 1.00 89.00 106 ILE A CA 1
ATOM 838 C C . ILE A 1 106 ? -3.778 10.397 22.198 1.00 89.00 106 ILE A C 1
ATOM 840 O O . ILE A 1 106 ? -4.934 10.692 21.907 1.00 89.00 106 ILE A O 1
ATOM 844 N N . ILE A 1 107 ? -2.729 11.008 21.639 1.00 90.38 107 ILE A N 1
ATOM 845 C CA . ILE A 1 107 ? -2.870 12.086 20.651 1.00 90.38 107 ILE A CA 1
ATOM 846 C C . ILE A 1 107 ? -3.620 11.587 19.414 1.00 90.38 107 ILE A C 1
ATOM 848 O O . ILE A 1 107 ? -4.557 12.238 18.956 1.00 90.38 107 ILE A O 1
ATOM 852 N N . VAL A 1 108 ? -3.221 10.435 18.874 1.00 88.12 108 VAL A N 1
ATOM 853 C CA . VAL A 1 108 ? -3.834 9.853 17.677 1.00 88.12 108 VAL A CA 1
ATOM 854 C C . VAL A 1 108 ? -5.291 9.473 17.934 1.00 88.12 108 VAL A C 1
ATOM 856 O O . VAL A 1 108 ? -6.141 9.782 17.102 1.00 88.12 108 VAL A O 1
ATOM 859 N N . ASP A 1 109 ? -5.604 8.873 19.084 1.00 85.56 109 ASP A N 1
ATOM 860 C CA . ASP A 1 109 ? -6.975 8.510 19.459 1.00 85.56 109 ASP A CA 1
ATOM 861 C C . ASP A 1 109 ? -7.876 9.748 19.575 1.00 85.56 109 ASP A C 1
ATOM 863 O O . ASP A 1 109 ? -8.952 9.797 18.978 1.00 85.56 109 ASP A O 1
ATOM 867 N N . VAL A 1 110 ? -7.389 10.807 20.232 1.00 87.56 110 VAL A N 1
ATOM 868 C CA . VAL A 1 110 ? -8.083 12.099 20.330 1.00 87.56 110 VAL A CA 1
ATOM 869 C C . VAL A 1 110 ? -8.324 12.704 18.945 1.00 87.56 110 VAL A C 1
ATOM 871 O O . VAL A 1 110 ? -9.454 13.071 18.619 1.00 87.56 110 VAL A O 1
ATOM 874 N N . LEU A 1 111 ? -7.295 12.783 18.098 1.00 86.56 111 LEU A N 1
ATOM 875 C CA . LEU A 1 111 ? -7.434 13.317 16.739 1.00 86.56 111 LEU A CA 1
ATOM 876 C C . LEU A 1 111 ? -8.464 12.520 15.933 1.00 86.56 111 LEU A C 1
ATOM 878 O O . LEU A 1 111 ? -9.341 13.094 15.287 1.00 86.56 111 LEU A O 1
ATOM 882 N N . PHE A 1 112 ? -8.404 11.193 16.001 1.00 84.56 112 PHE A N 1
ATOM 883 C CA . PHE A 1 112 ? -9.313 10.316 15.272 1.00 84.56 112 PHE A CA 1
ATOM 884 C C . PHE A 1 112 ? -10.749 10.383 15.781 1.00 84.56 112 PHE A C 1
ATOM 886 O O . PHE A 1 112 ? -11.676 10.295 14.970 1.00 84.56 112 PHE A O 1
ATOM 893 N N . HIS A 1 113 ? -10.940 10.607 17.080 1.00 82.44 113 HIS A N 1
ATOM 894 C CA . HIS A 1 113 ? -12.251 10.847 17.665 1.00 82.44 113 HIS A CA 1
ATOM 895 C C . HIS A 1 113 ? -12.908 12.106 17.080 1.00 82.44 113 HIS A C 1
ATOM 897 O O . HIS A 1 113 ? -14.071 12.068 16.679 1.00 82.44 113 HIS A O 1
ATOM 903 N N . PHE A 1 114 ? -12.157 13.207 16.967 1.00 86.88 114 PHE A N 1
ATOM 904 C CA . PHE A 1 114 ? -12.702 14.494 16.524 1.00 86.88 114 PHE A CA 1
ATOM 905 C C . PHE A 1 114 ? -12.757 14.681 15.003 1.00 86.88 114 PHE A C 1
ATOM 907 O O . PHE A 1 114 ? -13.556 15.479 14.518 1.00 86.88 114 PHE A O 1
ATOM 914 N N . MET A 1 115 ? -11.942 13.961 14.228 1.00 83.38 115 MET A N 1
ATOM 915 C CA . MET A 1 115 ? -11.906 14.111 12.766 1.00 83.38 115 MET A CA 1
ATOM 916 C C . MET A 1 115 ? -12.985 13.306 12.024 1.00 83.38 115 MET A C 1
ATOM 918 O O . MET A 1 115 ? -13.176 13.520 10.829 1.00 83.38 115 MET A O 1
ATOM 922 N N . TYR A 1 116 ? -13.681 12.375 12.691 1.00 84.62 116 TYR A N 1
ATOM 923 C CA . TYR A 1 116 ? -14.769 11.566 12.110 1.00 84.62 116 TYR A CA 1
ATOM 924 C C . TYR A 1 116 ? -14.414 10.857 10.784 1.00 84.62 116 TYR A C 1
ATOM 926 O O . TYR A 1 116 ? -15.292 10.595 9.957 1.00 84.62 116 TYR A O 1
ATOM 934 N N . ILE A 1 117 ? -13.136 10.509 10.585 1.00 83.25 117 ILE A N 1
ATOM 935 C CA . ILE A 1 117 ? -12.576 10.028 9.305 1.00 83.25 117 ILE A CA 1
ATOM 936 C C . ILE A 1 117 ? -13.339 8.819 8.751 1.00 83.25 117 ILE A C 1
ATOM 938 O O . ILE A 1 117 ? -13.581 8.753 7.548 1.00 83.25 117 ILE A O 1
ATOM 942 N N . LEU A 1 118 ? -13.759 7.901 9.628 1.00 80.31 118 LEU A N 1
ATOM 943 C CA . LEU A 1 118 ? -14.498 6.684 9.269 1.00 80.31 118 LEU A CA 1
ATOM 944 C C . LEU A 1 118 ? -16.021 6.873 9.203 1.00 80.31 118 LEU A C 1
ATOM 946 O O . LEU A 1 118 ? -16.734 5.995 8.723 1.00 80.31 118 LEU A O 1
ATOM 950 N N . THR A 1 119 ? -16.548 7.988 9.711 1.00 85.75 119 THR A N 1
ATOM 951 C CA . THR A 1 119 ? -17.995 8.257 9.717 1.00 85.75 119 THR A CA 1
ATOM 952 C C . THR A 1 119 ? -18.411 9.012 8.460 1.00 85.75 119 THR A C 1
ATOM 954 O O . THR A 1 119 ? -19.436 8.679 7.868 1.00 85.75 119 THR A O 1
ATOM 957 N N . ILE A 1 120 ? -17.604 9.969 7.993 1.00 88.19 120 ILE A N 1
ATOM 958 C CA . ILE A 1 120 ? -17.908 10.772 6.795 1.00 88.19 120 ILE A CA 1
ATOM 959 C C . ILE A 1 120 ? -18.156 9.900 5.543 1.00 88.19 120 ILE A C 1
ATOM 961 O O . ILE A 1 120 ? -19.150 10.139 4.855 1.00 88.19 120 ILE A O 1
ATOM 965 N N . PRO A 1 121 ? -17.354 8.854 5.245 1.00 87.50 121 PRO A N 1
ATOM 966 C CA . PRO A 1 121 ? -17.569 7.997 4.075 1.00 87.50 121 PRO A CA 1
ATOM 967 C C . PRO A 1 121 ? -18.890 7.216 4.090 1.00 87.50 121 PRO A C 1
ATOM 969 O O . PRO A 1 121 ? -19.317 6.720 3.048 1.00 87.50 121 PRO A O 1
ATOM 972 N N . THR A 1 122 ? -19.540 7.092 5.254 1.00 87.38 122 THR A N 1
ATOM 973 C CA . THR A 1 122 ? -20.817 6.373 5.384 1.00 87.38 122 THR A CA 1
ATOM 974 C C . THR A 1 122 ? -22.014 7.196 4.903 1.00 87.38 122 THR A C 1
ATOM 976 O O . THR A 1 122 ? -23.021 6.621 4.490 1.00 87.38 122 THR A O 1
ATOM 979 N N . ASP A 1 123 ? -21.906 8.529 4.874 1.00 91.06 123 ASP A N 1
ATOM 980 C CA . ASP A 1 123 ? -22.969 9.405 4.378 1.00 91.06 123 ASP A CA 1
ATOM 981 C C . ASP A 1 123 ? -22.809 9.691 2.879 1.00 91.06 123 ASP A C 1
ATOM 983 O O . ASP A 1 123 ? -22.354 10.750 2.443 1.00 91.06 123 ASP A O 1
ATOM 987 N N . ILE A 1 124 ? -23.250 8.743 2.052 1.00 90.25 124 ILE A N 1
ATOM 988 C CA . ILE A 1 124 ? -23.196 8.867 0.589 1.00 90.25 124 ILE A CA 1
ATOM 989 C C . ILE A 1 124 ? -23.959 10.102 0.068 1.00 90.25 124 ILE A C 1
ATOM 991 O O . ILE A 1 124 ? -23.640 10.599 -1.017 1.00 90.25 124 ILE A O 1
ATOM 995 N N . LYS A 1 125 ? -24.965 10.617 0.793 1.00 90.94 125 LYS A N 1
ATOM 996 C CA . LYS A 1 125 ? -25.688 11.828 0.371 1.00 90.94 125 LYS A CA 1
ATOM 997 C C . LYS A 1 125 ? -24.773 13.038 0.489 1.00 90.94 125 LYS A C 1
ATOM 999 O O . LYS A 1 125 ? -24.623 13.757 -0.495 1.00 90.94 125 LYS A O 1
ATOM 1004 N N . LEU A 1 126 ? -24.099 13.196 1.627 1.00 91.62 126 LEU A N 1
ATOM 1005 C CA . LEU A 1 126 ? -23.090 14.236 1.823 1.00 91.62 126 LEU A CA 1
ATOM 1006 C C . LEU A 1 126 ? -21.991 14.157 0.754 1.00 91.62 126 LEU A C 1
ATOM 1008 O O . LEU A 1 126 ? -21.684 15.157 0.104 1.00 91.62 126 LEU A O 1
ATOM 1012 N N . LEU A 1 127 ? -21.452 12.961 0.494 1.00 91.44 127 LEU A N 1
ATOM 1013 C CA . LEU A 1 127 ? -20.353 12.779 -0.464 1.00 91.44 127 LEU A CA 1
ATOM 1014 C C . LEU A 1 127 ? -20.696 13.184 -1.903 1.00 91.44 127 LEU A C 1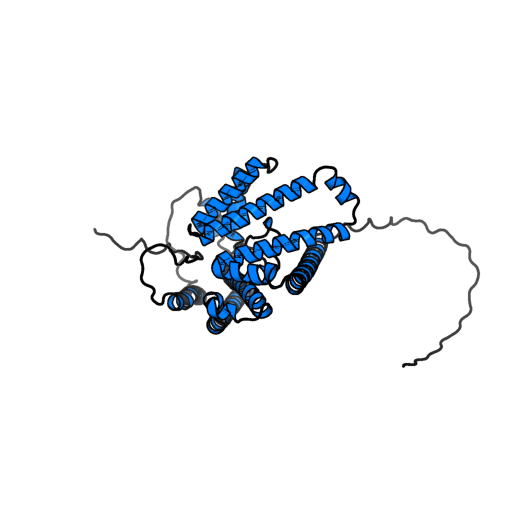
ATOM 1016 O O . LEU A 1 127 ? -19.807 13.563 -2.671 1.00 91.44 127 LEU A O 1
ATOM 1020 N N . LYS A 1 128 ? -21.974 13.107 -2.293 1.00 90.00 128 LYS A N 1
ATOM 1021 C CA . LYS A 1 128 ? -22.437 13.560 -3.614 1.00 90.00 128 LYS A CA 1
ATOM 1022 C C . LYS A 1 128 ? -22.367 15.080 -3.771 1.00 90.00 128 LYS A C 1
ATOM 1024 O O . LYS A 1 128 ? -22.250 15.541 -4.903 1.00 90.00 128 LYS A O 1
ATOM 1029 N N . HIS A 1 129 ? -22.420 15.829 -2.671 1.00 92.50 129 HIS A N 1
ATOM 1030 C CA . HIS A 1 129 ? -22.339 17.291 -2.660 1.00 92.50 129 HIS A CA 1
ATOM 1031 C C . HIS A 1 129 ? -20.911 17.821 -2.471 1.00 92.50 129 HIS A C 1
ATOM 1033 O O . HIS A 1 129 ? -20.660 18.992 -2.742 1.00 92.50 129 HIS A O 1
ATOM 1039 N N . LEU A 1 130 ? -19.965 16.978 -2.043 1.00 90.69 130 LEU A N 1
ATOM 1040 C CA . LEU A 1 130 ? -18.559 17.370 -1.917 1.00 90.69 130 LEU A CA 1
ATOM 1041 C C . LEU A 1 130 ? -17.929 17.677 -3.283 1.00 90.69 130 LEU A C 1
ATOM 1043 O O . LEU A 1 130 ? -18.321 17.110 -4.305 1.00 90.69 130 LEU A O 1
ATOM 1047 N N . SER A 1 131 ? -16.909 18.535 -3.313 1.00 91.38 131 SER A N 1
ATOM 1048 C CA . SER A 1 131 ? -16.079 18.730 -4.510 1.00 91.38 131 SER A CA 1
ATOM 1049 C C . SER A 1 131 ? -15.238 17.480 -4.812 1.00 91.38 131 SER A C 1
ATOM 1051 O O . SER A 1 131 ? -15.017 16.645 -3.932 1.00 91.38 131 SER A O 1
ATOM 1053 N N . ASP A 1 132 ? -14.763 17.331 -6.055 1.00 88.38 132 ASP A N 1
ATOM 1054 C CA . ASP A 1 132 ? -13.920 16.181 -6.432 1.00 88.38 132 ASP A CA 1
ATOM 1055 C C . ASP A 1 132 ? -12.633 16.142 -5.589 1.00 88.38 132 ASP A C 1
ATOM 1057 O O . ASP A 1 132 ? -12.243 15.087 -5.095 1.00 88.38 132 ASP A O 1
ATOM 1061 N N . TRP A 1 133 ? -12.029 17.307 -5.339 1.00 89.00 133 TRP A N 1
ATOM 1062 C CA . TRP A 1 133 ? -10.826 17.452 -4.515 1.00 89.00 133 TRP A CA 1
ATOM 1063 C C . TRP A 1 133 ? -11.047 17.054 -3.056 1.00 89.00 133 TRP A C 1
ATOM 1065 O O . TRP A 1 133 ? -10.210 16.364 -2.478 1.00 89.00 133 TRP A O 1
ATOM 1075 N N . ALA A 1 134 ? -12.185 17.434 -2.468 1.00 91.19 134 ALA A N 1
ATOM 1076 C CA . ALA A 1 134 ? -12.532 17.022 -1.111 1.00 91.19 134 ALA A CA 1
ATOM 1077 C C . ALA A 1 134 ? -12.741 15.504 -1.023 1.00 91.19 134 ALA A C 1
ATOM 1079 O O . ALA A 1 134 ? -12.335 14.884 -0.043 1.00 91.19 134 ALA A O 1
ATOM 1080 N N . LEU A 1 135 ? -13.319 14.888 -2.059 1.00 90.38 135 LEU A N 1
ATOM 1081 C CA . LEU A 1 135 ? -13.506 13.440 -2.113 1.00 90.38 135 LEU A CA 1
ATOM 1082 C C . LEU A 1 135 ? -12.171 12.686 -2.235 1.00 90.38 135 LEU A C 1
ATOM 1084 O O . LEU A 1 135 ? -11.976 11.684 -1.548 1.00 90.38 135 LEU A O 1
ATOM 1088 N N . VAL A 1 136 ? -11.241 13.183 -3.058 1.00 88.62 136 VAL A N 1
ATOM 1089 C CA . VAL A 1 136 ? -9.874 12.639 -3.156 1.00 88.62 136 VAL A CA 1
ATOM 1090 C C . VAL A 1 136 ? -9.129 12.799 -1.828 1.00 88.62 136 VAL A C 1
ATOM 1092 O O . VAL A 1 136 ? -8.507 11.848 -1.360 1.00 88.62 136 VAL A O 1
ATOM 1095 N N . GLY A 1 137 ? -9.240 13.961 -1.178 1.00 90.19 137 GLY A N 1
ATOM 1096 C CA . GLY A 1 137 ? -8.664 14.198 0.147 1.00 90.19 137 GLY A CA 1
ATOM 1097 C C . GLY A 1 137 ? -9.237 13.262 1.214 1.00 90.19 137 GLY A C 1
ATOM 1098 O O . GLY A 1 137 ? -8.485 12.682 1.991 1.00 90.19 137 GLY A O 1
ATOM 1099 N N . LEU A 1 138 ? -10.553 13.039 1.216 1.00 91.06 138 LEU A N 1
ATOM 1100 C CA . LEU A 1 138 ? -11.205 12.106 2.137 1.00 91.06 138 LEU A CA 1
ATOM 1101 C C . LEU A 1 138 ? -10.723 10.665 1.928 1.00 91.06 138 LEU A C 1
ATOM 1103 O O . LEU A 1 138 ? -10.446 9.965 2.902 1.00 91.06 138 LEU A O 1
ATOM 1107 N N . ALA A 1 139 ? -10.601 10.230 0.671 1.00 90.25 139 ALA A N 1
ATOM 1108 C CA . ALA A 1 139 ? -10.037 8.931 0.327 1.00 90.25 139 ALA A CA 1
ATOM 1109 C C . ALA A 1 139 ? -8.585 8.802 0.825 1.00 90.25 139 ALA A C 1
ATOM 1111 O O . ALA A 1 139 ? -8.240 7.831 1.494 1.00 90.25 139 ALA A O 1
ATOM 1112 N N . TYR A 1 140 ? -7.755 9.818 0.584 1.00 90.19 140 TYR A N 1
ATOM 1113 C CA . TYR A 1 140 ? -6.375 9.855 1.065 1.00 90.19 140 TYR A CA 1
ATOM 1114 C C . TYR A 1 140 ? -6.285 9.755 2.595 1.00 90.19 140 TYR A C 1
ATOM 1116 O O . TYR A 1 140 ? -5.555 8.915 3.118 1.00 90.19 140 TYR A O 1
ATOM 1124 N N . VAL A 1 141 ? -7.063 10.558 3.327 1.00 90.44 141 VAL A N 1
ATOM 1125 C CA . VAL A 1 141 ? -7.055 10.558 4.799 1.00 90.44 141 VAL A CA 1
ATOM 1126 C C . VAL A 1 141 ? -7.544 9.223 5.366 1.00 90.44 141 VAL A C 1
ATOM 1128 O O . VAL A 1 141 ? -7.020 8.783 6.382 1.00 90.44 141 VAL A O 1
ATOM 1131 N N . ASN A 1 142 ? -8.481 8.537 4.702 1.00 89.06 142 ASN A N 1
ATOM 1132 C CA . ASN A 1 142 ? -8.913 7.192 5.101 1.00 89.06 142 ASN A CA 1
ATOM 1133 C C . ASN A 1 142 ? -7.783 6.157 5.012 1.00 89.06 142 ASN A C 1
ATOM 1135 O O . ASN A 1 142 ? -7.622 5.340 5.914 1.00 89.06 142 ASN A O 1
ATOM 1139 N N . LEU A 1 143 ? -6.978 6.215 3.952 1.00 87.44 143 LEU A N 1
ATOM 1140 C CA . LEU A 1 143 ? -5.821 5.333 3.794 1.00 87.44 143 LEU A CA 1
ATOM 1141 C C . LEU A 1 143 ? -4.730 5.660 4.819 1.00 87.44 143 LEU A C 1
ATOM 1143 O O . LEU A 1 143 ? -4.196 4.769 5.475 1.00 87.44 143 LEU A O 1
ATOM 1147 N N . VAL A 1 144 ? -4.418 6.947 4.994 1.00 89.31 144 VAL A N 1
ATOM 1148 C CA . VAL A 1 144 ? -3.424 7.395 5.980 1.00 89.31 144 VAL A CA 1
ATOM 1149 C C . VAL A 1 144 ? -3.856 7.043 7.402 1.00 89.31 144 VAL A C 1
ATOM 1151 O O . VAL A 1 144 ? -3.013 6.649 8.202 1.00 89.31 144 VAL A O 1
ATOM 1154 N N . TYR A 1 145 ? -5.150 7.133 7.711 1.00 87.19 145 TYR A N 1
ATOM 1155 C CA . TYR A 1 145 ? -5.710 6.704 8.991 1.00 87.19 145 TYR A CA 1
ATOM 1156 C C . TYR A 1 145 ? -5.373 5.240 9.291 1.00 87.19 145 TYR A C 1
ATOM 1158 O O . TYR A 1 145 ? -4.873 4.940 10.377 1.00 87.19 145 TYR A O 1
ATOM 1166 N N . ASP A 1 146 ? -5.604 4.343 8.329 1.00 83.12 146 ASP A N 1
ATOM 1167 C CA . ASP A 1 146 ? -5.331 2.916 8.502 1.00 83.12 146 ASP A CA 1
ATOM 1168 C C . ASP A 1 146 ? -3.836 2.652 8.735 1.00 83.12 146 ASP A C 1
ATOM 1170 O O . ASP A 1 146 ? -3.453 1.962 9.683 1.00 83.12 146 ASP A O 1
ATOM 1174 N N . TRP A 1 147 ? -2.976 3.318 7.958 1.00 86.88 147 TRP A N 1
ATOM 1175 C CA . TRP A 1 147 ? -1.531 3.229 8.148 1.00 86.88 147 TRP A CA 1
ATOM 1176 C C . TRP A 1 147 ? -1.069 3.771 9.508 1.00 86.88 147 TRP A C 1
ATOM 1178 O O . TRP A 1 147 ? -0.287 3.101 10.180 1.00 86.88 147 TRP A O 1
ATOM 1188 N N . ILE A 1 148 ? -1.540 4.948 9.945 1.00 87.88 148 ILE A N 1
ATOM 1189 C CA . ILE A 1 148 ? -1.168 5.524 11.251 1.00 87.88 148 ILE A CA 1
ATOM 1190 C C . ILE A 1 148 ? -1.563 4.562 12.368 1.00 87.88 148 ILE A C 1
ATOM 1192 O O . ILE A 1 148 ? -0.762 4.295 13.263 1.00 87.88 148 ILE A O 1
ATOM 1196 N N . LYS A 1 149 ? -2.777 4.007 12.305 1.00 83.44 149 LYS A N 1
ATOM 1197 C CA . LYS A 1 149 ? -3.256 3.039 13.291 1.00 83.44 149 LYS A CA 1
ATOM 1198 C C . LYS A 1 149 ? -2.324 1.828 13.371 1.00 83.44 149 LYS A C 1
ATOM 1200 O O . LYS A 1 149 ? -1.935 1.440 14.471 1.00 83.44 149 LYS A O 1
ATOM 1205 N N . ALA A 1 150 ? -1.927 1.265 12.231 1.00 82.88 150 ALA A N 1
ATOM 1206 C CA . ALA A 1 150 ? -0.975 0.160 12.194 1.00 82.88 150 ALA A CA 1
ATOM 1207 C C . ALA A 1 150 ? 0.406 0.575 12.731 1.00 82.88 150 ALA A C 1
ATOM 1209 O O . ALA A 1 150 ? 0.949 -0.093 13.606 1.00 82.88 150 ALA A O 1
ATOM 1210 N N . ALA A 1 151 ? 0.958 1.702 12.277 1.00 86.25 151 ALA A N 1
ATOM 1211 C CA . ALA A 1 151 ? 2.277 2.186 12.684 1.00 86.25 151 ALA A CA 1
ATOM 1212 C C . ALA A 1 151 ? 2.384 2.406 14.203 1.00 86.25 151 ALA A C 1
ATOM 1214 O O . ALA A 1 151 ? 3.381 2.025 14.814 1.00 86.25 151 ALA A O 1
ATOM 1215 N N . VAL A 1 152 ? 1.339 2.963 14.823 1.00 87.38 152 VAL A N 1
ATOM 1216 C CA . VAL A 1 152 ? 1.274 3.154 16.278 1.00 87.38 152 VAL A CA 1
ATOM 1217 C C . VAL A 1 152 ? 1.239 1.811 17.013 1.00 87.38 152 VAL A C 1
ATOM 1219 O O . VAL A 1 152 ? 1.987 1.627 17.972 1.00 87.38 152 VAL A O 1
ATOM 1222 N N . MET A 1 153 ? 0.436 0.851 16.541 1.00 82.50 153 MET A N 1
ATOM 1223 C CA . MET A 1 153 ? 0.374 -0.495 17.127 1.00 82.50 153 MET A CA 1
ATOM 1224 C C . MET A 1 153 ? 1.717 -1.228 17.027 1.00 82.50 153 MET A C 1
ATOM 1226 O O . MET A 1 153 ? 2.171 -1.811 18.011 1.00 82.50 153 MET A O 1
ATOM 1230 N N . PHE A 1 154 ? 2.390 -1.144 15.876 1.00 83.69 154 PHE A N 1
ATOM 1231 C CA . PHE A 1 154 ? 3.738 -1.689 15.700 1.00 83.69 154 PHE A CA 1
ATOM 1232 C C . PHE A 1 154 ? 4.759 -1.010 16.621 1.00 83.69 154 PHE A C 1
ATOM 1234 O O . PHE A 1 154 ? 5.631 -1.691 17.143 1.00 83.69 154 PHE A O 1
ATOM 1241 N N . GLY A 1 155 ? 4.635 0.292 16.896 1.00 86.00 155 GLY A N 1
ATOM 1242 C CA . GLY A 1 155 ? 5.487 0.977 17.878 1.00 86.00 155 GLY A CA 1
ATOM 1243 C C . GLY A 1 155 ? 5.397 0.366 19.282 1.00 86.00 155 GLY A C 1
ATOM 1244 O O . GLY A 1 155 ? 6.419 0.127 19.929 1.00 86.00 155 GLY A O 1
ATOM 1245 N N . VAL A 1 156 ? 4.182 0.022 19.726 1.00 85.69 156 VAL A N 1
ATOM 1246 C CA . VAL A 1 156 ? 3.980 -0.664 21.013 1.00 85.69 156 VAL A CA 1
ATOM 1247 C C . VAL A 1 156 ? 4.585 -2.061 20.992 1.00 85.69 156 VAL A C 1
ATOM 1249 O O . VAL A 1 156 ? 5.352 -2.400 21.891 1.00 85.69 156 VAL A O 1
ATOM 1252 N N . ILE A 1 157 ? 4.281 -2.852 19.959 1.00 84.19 157 ILE A N 1
ATOM 1253 C CA . ILE A 1 157 ? 4.808 -4.216 19.815 1.00 84.19 157 ILE A CA 1
ATOM 1254 C C . ILE A 1 157 ? 6.337 -4.188 19.815 1.00 84.19 157 ILE A C 1
ATOM 1256 O O . ILE A 1 157 ? 6.953 -4.933 20.564 1.00 84.19 157 ILE A O 1
ATOM 1260 N N . ASN A 1 158 ? 6.949 -3.268 19.071 1.00 85.88 158 ASN A N 1
ATOM 1261 C CA . ASN A 1 158 ? 8.399 -3.128 18.995 1.00 85.88 158 ASN A CA 1
ATOM 1262 C C . ASN A 1 158 ? 9.019 -2.776 20.352 1.00 85.88 158 ASN A C 1
ATOM 1264 O O . ASN A 1 158 ? 10.081 -3.297 20.695 1.00 85.88 158 ASN A O 1
ATOM 1268 N N . THR A 1 159 ? 8.350 -1.932 21.142 1.00 84.50 159 THR A N 1
ATOM 1269 C CA . THR A 1 159 ? 8.795 -1.586 22.499 1.00 84.50 159 THR A CA 1
ATOM 1270 C C . THR A 1 159 ? 8.763 -2.810 23.413 1.00 84.50 159 THR A C 1
ATOM 1272 O O . THR A 1 159 ? 9.739 -3.070 24.113 1.00 84.50 159 THR A O 1
ATOM 1275 N N . VAL A 1 160 ? 7.680 -3.594 23.363 1.00 85.00 160 VAL A N 1
ATOM 1276 C CA . VAL A 1 160 ? 7.531 -4.828 24.153 1.00 85.00 160 VAL A CA 1
ATOM 1277 C C . VAL A 1 160 ? 8.531 -5.897 23.705 1.00 85.00 160 VAL A C 1
ATOM 1279 O O . VAL A 1 160 ? 9.228 -6.460 24.539 1.00 85.00 160 VAL A O 1
ATOM 1282 N N . SER A 1 161 ? 8.700 -6.121 22.400 1.00 82.94 161 SER A N 1
ATOM 1283 C CA . SER A 1 161 ? 9.713 -7.044 21.871 1.00 82.94 161 SER A CA 1
ATOM 1284 C C . SER A 1 161 ? 11.119 -6.657 22.326 1.00 82.94 161 SER A C 1
ATOM 1286 O O . SER A 1 161 ? 11.874 -7.509 22.782 1.00 82.94 161 SER A O 1
ATOM 1288 N N . THR A 1 162 ? 11.449 -5.363 22.294 1.00 83.69 162 THR A N 1
ATOM 1289 C CA . THR A 1 162 ? 12.744 -4.871 22.783 1.00 83.69 162 THR A CA 1
ATOM 1290 C C . THR A 1 162 ? 12.899 -5.096 24.289 1.00 83.69 162 THR A C 1
ATOM 1292 O O . THR A 1 162 ? 14.006 -5.389 24.758 1.00 83.69 162 THR A O 1
ATOM 1295 N N . LEU A 1 163 ? 11.814 -4.973 25.063 1.00 82.00 163 LEU A N 1
ATOM 1296 C CA . LEU A 1 163 ? 11.812 -5.290 26.490 1.00 82.00 163 LEU A CA 1
ATOM 1297 C C . LEU A 1 163 ? 12.152 -6.770 26.721 1.00 82.00 163 LEU A C 1
ATOM 1299 O O . LEU A 1 163 ? 13.051 -7.045 27.509 1.00 82.00 163 LEU A O 1
ATOM 1303 N N . ASP A 1 164 ? 11.558 -7.673 25.940 1.00 80.69 164 ASP A N 1
ATOM 1304 C CA . ASP A 1 164 ? 11.752 -9.132 26.008 1.00 80.69 164 ASP A CA 1
ATOM 1305 C C . ASP A 1 164 ? 13.033 -9.645 25.314 1.00 80.69 164 ASP A C 1
ATOM 1307 O O . ASP A 1 164 ? 13.209 -10.850 25.132 1.00 80.69 164 ASP A O 1
ATOM 1311 N N . HIS A 1 165 ? 13.950 -8.753 24.918 1.00 79.25 165 HIS A N 1
ATOM 1312 C CA . HIS A 1 165 ? 15.177 -9.085 24.174 1.00 79.25 165 HIS A CA 1
ATOM 1313 C C . HIS A 1 165 ? 14.936 -9.770 22.815 1.00 79.25 165 HIS A C 1
ATOM 1315 O O . HIS A 1 165 ? 15.787 -10.516 22.328 1.00 79.25 165 HIS A O 1
ATOM 1321 N N . LEU A 1 166 ? 13.787 -9.505 22.195 1.00 81.19 166 LEU A N 1
ATOM 1322 C CA . LEU A 1 166 ? 13.446 -9.947 20.849 1.00 81.19 166 LEU A CA 1
ATOM 1323 C C . LEU A 1 166 ? 13.745 -8.845 19.830 1.00 81.19 166 LEU A C 1
ATOM 1325 O O . LEU A 1 166 ? 13.562 -7.657 20.106 1.00 81.19 166 LEU A O 1
ATOM 1329 N N . ASP A 1 167 ? 14.141 -9.251 18.626 1.00 79.50 167 ASP A N 1
ATOM 1330 C CA . ASP A 1 167 ? 14.289 -8.324 17.509 1.00 79.50 167 ASP A CA 1
ATOM 1331 C C . ASP A 1 167 ? 12.903 -7.822 17.069 1.00 79.50 167 ASP A C 1
ATOM 1333 O O . ASP A 1 167 ? 12.040 -8.631 16.704 1.00 79.50 167 ASP A O 1
ATOM 1337 N N . PRO A 1 168 ? 12.649 -6.503 17.108 1.00 80.38 168 PRO A N 1
ATOM 1338 C CA . PRO A 1 168 ? 11.346 -5.967 16.760 1.00 80.38 168 PRO A CA 1
ATOM 1339 C C . PRO A 1 168 ? 11.068 -6.123 15.256 1.00 80.38 168 PRO A C 1
ATOM 1341 O O . PRO A 1 168 ? 11.968 -5.920 14.430 1.00 80.38 168 PRO A O 1
ATOM 1344 N N . PRO A 1 169 ? 9.818 -6.420 14.858 1.00 77.50 169 PRO A N 1
ATOM 1345 C CA . PRO A 1 169 ? 9.449 -6.442 13.451 1.00 77.50 169 PRO A CA 1
ATOM 1346 C C . PRO A 1 169 ? 9.609 -5.058 12.805 1.00 77.50 169 PRO A C 1
ATOM 1348 O O . PRO A 1 169 ? 9.445 -4.002 13.429 1.00 77.50 169 PRO A O 1
ATOM 1351 N N . LYS A 1 170 ? 9.903 -5.053 11.500 1.00 80.50 170 LYS A N 1
ATOM 1352 C CA . LYS A 1 170 ? 9.976 -3.809 10.724 1.00 80.50 170 LYS A CA 1
ATOM 1353 C C . LYS A 1 170 ? 8.602 -3.121 10.711 1.00 80.50 170 LYS A C 1
ATOM 1355 O O . LYS A 1 170 ? 7.591 -3.806 10.552 1.00 80.50 170 LYS A O 1
ATOM 1360 N N . PRO A 1 171 ? 8.546 -1.781 10.812 1.00 79.00 171 PRO A N 1
ATOM 1361 C CA . PRO A 1 171 ? 7.283 -1.059 10.734 1.00 79.00 171 PRO A CA 1
ATOM 1362 C C . PRO A 1 171 ? 6.635 -1.202 9.343 1.00 79.00 171 PRO A C 1
ATOM 1364 O O . PRO A 1 171 ? 7.328 -1.461 8.346 1.00 79.00 171 PRO A O 1
ATOM 1367 N N . PRO A 1 172 ? 5.308 -1.011 9.245 1.00 80.50 172 PRO A N 1
ATOM 1368 C CA . PRO A 1 172 ? 4.598 -1.091 7.976 1.00 80.50 172 PRO A CA 1
ATOM 1369 C C . PRO A 1 172 ? 5.028 0.038 7.032 1.00 80.50 172 PRO A C 1
ATOM 1371 O O . PRO A 1 172 ? 5.182 1.195 7.445 1.00 80.50 172 PRO A O 1
ATOM 1374 N N . LYS A 1 173 ? 5.190 -0.284 5.739 1.00 82.44 173 LYS A N 1
ATOM 1375 C CA . LYS A 1 173 ? 5.379 0.746 4.705 1.00 82.44 173 LYS A CA 1
ATOM 1376 C C . LYS A 1 173 ? 4.127 1.629 4.661 1.00 82.44 173 LYS A C 1
ATOM 1378 O O . LYS A 1 173 ? 3.010 1.150 4.847 1.00 82.44 173 LYS A O 1
ATOM 1383 N N . CYS A 1 174 ? 4.316 2.924 4.414 1.00 85.06 174 CYS A N 1
ATOM 1384 C CA . CYS A 1 174 ? 3.184 3.826 4.248 1.00 85.06 174 CYS A CA 1
ATOM 1385 C C . CYS A 1 174 ? 2.371 3.425 3.018 1.00 85.06 174 CYS A C 1
ATOM 1387 O O . CYS A 1 174 ? 2.943 3.227 1.949 1.00 85.06 174 CYS A O 1
ATOM 1389 N N . ILE A 1 175 ? 1.046 3.363 3.157 1.00 82.25 175 ILE A N 1
ATOM 1390 C CA . ILE A 1 175 ? 0.129 3.008 2.064 1.00 82.25 175 ILE A CA 1
ATOM 1391 C C . ILE A 1 175 ? 0.281 3.926 0.844 1.00 82.25 175 ILE A C 1
ATOM 1393 O O . ILE A 1 175 ? 0.099 3.502 -0.290 1.00 82.25 175 ILE A O 1
ATOM 1397 N N . THR A 1 176 ? 0.693 5.176 1.066 1.00 84.44 176 THR A N 1
ATOM 1398 C CA . THR A 1 176 ? 0.942 6.163 0.007 1.00 84.44 176 THR A CA 1
ATOM 1399 C C . THR A 1 176 ? 2.258 5.932 -0.736 1.00 84.44 176 THR A C 1
ATOM 1401 O O . THR A 1 176 ? 2.515 6.592 -1.739 1.00 84.44 176 THR A O 1
ATOM 1404 N N . MET A 1 177 ? 3.084 4.996 -0.264 1.00 85.56 177 MET A N 1
ATOM 1405 C CA . MET A 1 177 ? 4.306 4.539 -0.923 1.00 85.56 177 MET A CA 1
ATOM 1406 C C . MET A 1 177 ? 4.129 3.185 -1.620 1.00 85.56 177 MET A C 1
ATOM 1408 O O . MET A 1 177 ? 5.078 2.703 -2.226 1.00 85.56 177 MET A O 1
ATOM 1412 N N . LEU A 1 178 ? 2.944 2.569 -1.556 1.00 86.19 178 LEU A N 1
ATOM 1413 C CA . LEU A 1 178 ? 2.682 1.262 -2.159 1.00 86.19 178 LEU A CA 1
ATOM 1414 C C . LEU A 1 178 ? 2.255 1.421 -3.617 1.00 86.19 178 LEU A C 1
ATOM 1416 O O . LEU A 1 178 ? 1.097 1.704 -3.911 1.00 86.19 178 LEU A O 1
ATOM 1420 N N . TYR A 1 179 ? 3.200 1.236 -4.534 1.00 88.69 179 TYR A N 1
ATOM 1421 C CA . TYR A 1 179 ?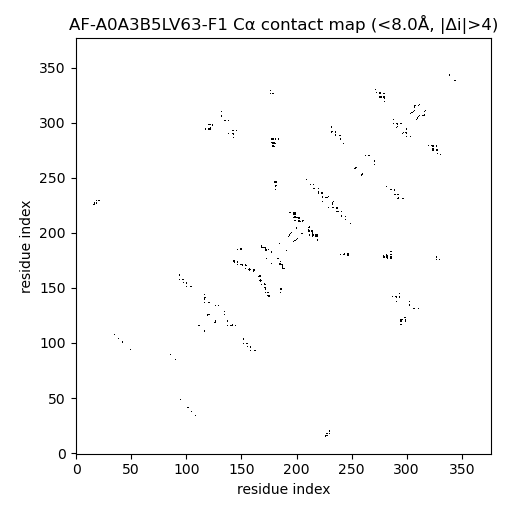 2.960 1.313 -5.979 1.00 88.69 179 TYR A CA 1
ATOM 1422 C C . TYR A 1 179 ? 3.102 -0.044 -6.692 1.00 88.69 179 TYR A C 1
ATOM 1424 O O . TYR A 1 179 ? 2.957 -0.114 -7.911 1.00 88.69 179 TYR A O 1
ATOM 1432 N N . VAL A 1 180 ? 3.369 -1.106 -5.925 1.00 86.94 180 VAL A N 1
ATOM 1433 C CA . VAL A 1 180 ? 3.671 -2.471 -6.373 1.00 86.94 180 VAL A CA 1
ATOM 1434 C C . VAL A 1 180 ? 2.852 -3.446 -5.518 1.00 86.94 180 VAL A C 1
ATOM 1436 O O . VAL A 1 180 ? 2.803 -3.284 -4.296 1.00 86.94 180 VAL A O 1
ATOM 1439 N N . PHE A 1 181 ? 2.191 -4.435 -6.124 1.00 84.19 181 PHE A N 1
ATOM 1440 C CA . PHE A 1 181 ? 1.333 -5.391 -5.406 1.00 84.19 181 PHE A CA 1
ATOM 1441 C C . PHE A 1 181 ? 2.132 -6.336 -4.509 1.00 84.19 181 PHE A C 1
ATOM 1443 O O . PHE A 1 181 ? 1.681 -6.684 -3.423 1.00 84.19 181 PHE A O 1
ATOM 1450 N N . SER A 1 182 ? 3.344 -6.709 -4.911 1.00 79.25 182 SER A N 1
ATOM 1451 C CA . SER A 1 182 ? 4.255 -7.500 -4.070 1.00 79.25 182 SER A CA 1
ATOM 1452 C C . SER A 1 182 ? 4.674 -6.799 -2.773 1.00 79.25 182 SER A C 1
ATOM 1454 O O . SER A 1 182 ? 5.180 -7.453 -1.863 1.00 79.25 182 SER A O 1
ATOM 1456 N N . GLU A 1 183 ? 4.425 -5.492 -2.637 1.00 76.56 183 GLU A N 1
ATOM 1457 C CA . GLU A 1 183 ? 4.736 -4.737 -1.425 1.00 76.56 183 GLU A CA 1
ATOM 1458 C C . GLU A 1 183 ? 3.531 -4.447 -0.520 1.00 76.56 183 GLU A C 1
ATOM 1460 O O . GLU A 1 183 ? 3.688 -3.778 0.507 1.00 76.56 183 GLU A O 1
ATOM 1465 N N . THR A 1 184 ? 2.329 -4.934 -0.854 1.00 65.56 184 THR A N 1
ATOM 1466 C CA . THR A 1 184 ? 1.093 -4.647 -0.099 1.00 65.56 184 THR A CA 1
ATOM 1467 C C . THR A 1 184 ? 0.956 -5.464 1.190 1.00 65.56 184 THR A C 1
ATOM 1469 O O . THR A 1 184 ? -0.107 -6.000 1.503 1.00 65.56 184 THR A O 1
ATOM 1472 N N . HIS A 1 185 ? 2.028 -5.556 1.971 1.00 67.31 185 HIS A N 1
ATOM 1473 C CA . HIS A 1 185 ? 2.056 -6.206 3.280 1.00 67.31 185 HIS A CA 1
ATOM 1474 C C . HIS A 1 185 ? 1.816 -5.203 4.407 1.00 67.31 185 HIS A C 1
ATOM 1476 O O . HIS A 1 185 ? 2.738 -4.741 5.079 1.00 67.31 185 HIS A O 1
ATOM 1482 N N . PHE A 1 186 ? 0.549 -4.854 4.626 1.00 57.12 186 PHE A N 1
ATOM 1483 C CA . PHE A 1 186 ? 0.156 -3.925 5.695 1.00 57.12 186 PHE A CA 1
ATOM 1484 C C . PHE A 1 186 ? 0.562 -4.405 7.090 1.00 57.12 186 PHE A C 1
ATOM 1486 O O . PHE A 1 186 ? 0.949 -3.597 7.930 1.00 57.12 186 PHE A O 1
ATOM 1493 N N . ASP A 1 187 ? 0.535 -5.717 7.313 1.00 69.75 187 ASP A N 1
ATOM 1494 C CA . ASP A 1 187 ? 1.075 -6.354 8.506 1.00 69.75 187 ASP A CA 1
ATOM 1495 C C . ASP A 1 187 ? 2.289 -7.200 8.104 1.00 69.75 187 ASP A C 1
ATOM 1497 O O . ASP A 1 187 ? 2.174 -8.247 7.462 1.00 69.75 187 ASP A O 1
ATOM 1501 N N . ARG A 1 188 ? 3.476 -6.700 8.460 1.00 73.06 188 ARG A N 1
ATOM 1502 C CA . ARG A 1 188 ? 4.757 -7.363 8.188 1.00 73.06 188 ARG A CA 1
ATOM 1503 C C . ARG A 1 188 ? 4.850 -8.726 8.867 1.00 73.06 188 ARG A C 1
ATOM 1505 O O . ARG A 1 188 ? 5.378 -9.650 8.264 1.00 73.06 188 ARG A O 1
ATOM 1512 N N . GLY A 1 189 ? 4.319 -8.859 10.081 1.00 76.69 189 GLY A N 1
ATOM 1513 C CA . GLY A 1 189 ? 4.430 -10.086 10.863 1.00 76.69 189 GLY A CA 1
ATOM 1514 C C . GLY A 1 189 ? 3.674 -11.239 10.212 1.00 76.69 189 GLY A C 1
ATOM 1515 O O . GLY A 1 189 ? 4.257 -12.292 9.945 1.00 76.69 189 GLY A O 1
ATOM 1516 N N . ILE A 1 190 ? 2.390 -11.034 9.899 1.00 79.44 190 ILE A N 1
ATOM 1517 C CA . ILE A 1 190 ? 1.603 -12.076 9.225 1.00 79.44 190 ILE A CA 1
ATOM 1518 C C . ILE A 1 190 ? 2.082 -12.315 7.794 1.00 79.44 190 ILE A C 1
ATOM 1520 O O . ILE A 1 190 ? 2.091 -13.459 7.351 1.00 79.44 190 ILE A O 1
ATOM 1524 N N . ASN A 1 191 ? 2.517 -11.274 7.077 1.00 83.12 191 ASN A N 1
ATOM 1525 C CA . ASN A 1 191 ? 3.026 -11.448 5.724 1.00 83.12 191 ASN A CA 1
ATOM 1526 C C . ASN A 1 191 ? 4.293 -12.304 5.700 1.00 83.12 191 ASN A C 1
ATOM 1528 O O . ASN A 1 191 ? 4.381 -13.227 4.900 1.00 83.12 191 ASN A O 1
ATOM 1532 N N . ASP A 1 192 ? 5.244 -12.061 6.603 1.00 83.94 192 ASP A N 1
ATOM 1533 C CA . ASP A 1 192 ? 6.462 -12.869 6.689 1.00 83.94 192 ASP A CA 1
ATOM 1534 C C . ASP A 1 192 ? 6.128 -14.329 7.039 1.00 83.94 192 ASP A C 1
ATOM 1536 O O . ASP A 1 192 ? 6.711 -15.260 6.475 1.00 83.94 192 ASP A O 1
ATOM 1540 N N . TRP A 1 193 ? 5.137 -14.547 7.912 1.00 87.69 193 TRP A N 1
ATOM 1541 C CA . TRP A 1 193 ? 4.629 -15.882 8.227 1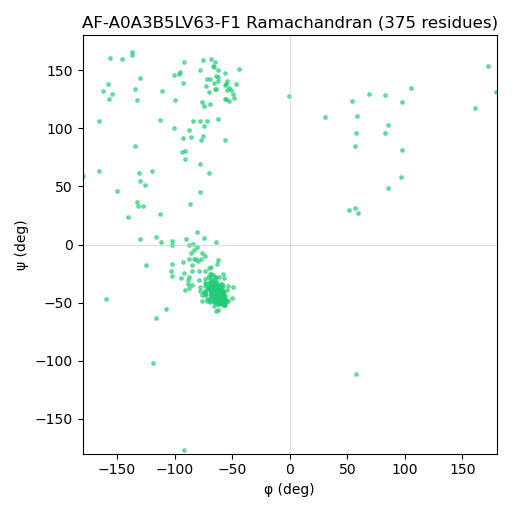.00 87.69 193 TRP A CA 1
ATOM 1542 C C . TRP A 1 193 ? 3.989 -16.561 7.005 1.00 87.69 193 TRP A C 1
ATOM 1544 O O . TRP A 1 193 ? 4.335 -17.699 6.688 1.00 87.69 193 TRP A O 1
ATOM 1554 N N . LEU A 1 194 ? 3.110 -15.865 6.281 1.00 87.12 194 LEU A N 1
ATOM 1555 C CA . LEU A 1 194 ? 2.454 -16.369 5.072 1.00 87.12 194 LEU A CA 1
ATOM 1556 C C . LEU A 1 194 ? 3.472 -16.685 3.975 1.00 87.12 194 LEU A C 1
ATOM 1558 O O . LEU A 1 194 ? 3.439 -17.771 3.396 1.00 87.12 194 LEU A O 1
ATOM 1562 N N . CYS A 1 195 ? 4.419 -15.777 3.740 1.00 87.38 195 CYS A N 1
ATOM 1563 C CA . CYS A 1 195 ? 5.505 -15.963 2.790 1.00 87.38 195 CYS A CA 1
ATOM 1564 C C . CYS A 1 195 ? 6.328 -17.208 3.131 1.00 87.38 195 CYS A C 1
ATOM 1566 O O . CYS A 1 195 ? 6.577 -18.047 2.268 1.00 87.38 195 CYS A O 1
ATOM 1568 N N . LYS A 1 196 ? 6.720 -17.362 4.400 1.00 87.69 196 LYS A N 1
ATOM 1569 C CA . LYS A 1 196 ? 7.568 -18.470 4.847 1.00 87.69 196 LYS A CA 1
ATOM 1570 C C . LYS A 1 196 ? 6.851 -19.819 4.836 1.00 87.69 196 LYS A C 1
ATOM 1572 O O . LYS A 1 196 ? 7.431 -20.796 4.370 1.00 87.69 196 LYS A O 1
ATOM 1577 N N . TYR A 1 197 ? 5.634 -19.887 5.371 1.00 90.38 197 TYR A N 1
ATOM 1578 C CA . TYR A 1 197 ? 4.969 -21.160 5.671 1.00 90.38 197 TYR A CA 1
ATOM 1579 C C . TYR A 1 197 ? 3.901 -21.570 4.658 1.00 90.38 197 TYR A C 1
ATOM 1581 O O . TYR A 1 197 ? 3.525 -22.738 4.637 1.00 90.38 197 TYR A O 1
ATOM 1589 N N . VAL A 1 198 ? 3.420 -20.651 3.820 1.00 91.44 198 VAL A N 1
ATOM 1590 C CA . VAL A 1 198 ? 2.396 -20.947 2.808 1.00 91.44 198 VAL A CA 1
ATOM 1591 C C . VAL A 1 198 ? 2.968 -20.734 1.415 1.00 91.44 198 VAL A C 1
ATOM 1593 O O . VAL A 1 198 ? 3.116 -21.695 0.665 1.00 91.44 198 VAL A O 1
ATOM 1596 N N . TYR A 1 199 ? 3.348 -19.499 1.085 1.00 89.50 199 TYR A N 1
ATOM 1597 C CA . TYR A 1 199 ? 3.767 -19.130 -0.264 1.00 89.50 199 TYR A CA 1
ATOM 1598 C C . TYR A 1 199 ? 5.022 -19.884 -0.718 1.00 89.50 199 TYR A C 1
ATOM 1600 O O . TYR A 1 199 ? 4.981 -20.595 -1.715 1.00 89.50 199 TYR A O 1
ATOM 1608 N N . ASN A 1 200 ? 6.126 -19.796 0.031 1.00 88.94 200 ASN A N 1
ATOM 1609 C CA . ASN A 1 200 ? 7.384 -20.459 -0.333 1.00 88.94 200 ASN A CA 1
ATOM 1610 C C . ASN A 1 200 ? 7.303 -21.979 -0.202 1.00 88.94 200 ASN A C 1
ATOM 1612 O O . ASN A 1 200 ? 7.938 -22.699 -0.966 1.00 88.94 200 ASN A O 1
ATOM 1616 N N . TYR A 1 201 ? 6.514 -22.471 0.755 1.00 89.81 201 TYR A N 1
ATOM 1617 C CA . TYR A 1 201 ? 6.332 -23.905 0.940 1.00 89.81 201 TYR A CA 1
ATOM 1618 C C . TYR A 1 201 ? 5.609 -24.543 -0.255 1.00 89.81 201 TYR A C 1
ATOM 1620 O O . TYR A 1 201 ? 6.014 -25.606 -0.718 1.00 89.81 201 TYR A O 1
ATOM 1628 N N . LEU A 1 202 ? 4.568 -23.884 -0.776 1.00 87.69 202 LEU A N 1
ATOM 1629 C CA . LEU A 1 202 ? 3.782 -24.377 -1.910 1.00 87.69 202 LEU A CA 1
ATOM 1630 C C . LEU A 1 202 ? 4.392 -24.021 -3.273 1.00 87.69 202 LEU A C 1
ATOM 1632 O O . LEU A 1 202 ? 4.285 -24.815 -4.201 1.00 87.69 202 LEU A O 1
ATOM 1636 N N . GLY A 1 203 ? 5.019 -22.848 -3.400 1.00 82.06 203 GLY A N 1
ATOM 1637 C CA . GLY A 1 203 ? 5.613 -22.361 -4.652 1.00 82.06 203 GLY A CA 1
ATOM 1638 C C . GLY A 1 203 ? 6.989 -22.954 -4.971 1.00 82.06 203 GLY A C 1
ATOM 1639 O O . GLY A 1 203 ? 7.464 -22.845 -6.101 1.00 82.06 203 GLY A O 1
ATOM 1640 N N . GLY A 1 204 ? 7.640 -23.603 -3.999 1.00 82.50 204 GLY A N 1
ATOM 1641 C CA . GLY A 1 204 ? 8.905 -24.305 -4.203 1.00 82.50 204 GLY A CA 1
ATOM 1642 C C . GLY A 1 204 ? 10.005 -23.392 -4.754 1.00 82.50 204 GLY A C 1
ATOM 1643 O O . GLY A 1 204 ? 10.509 -22.521 -4.049 1.00 82.50 204 GLY A O 1
ATOM 1644 N N . LYS A 1 205 ? 10.407 -23.621 -6.013 1.00 79.94 205 LYS A N 1
ATOM 1645 C CA . LYS A 1 205 ? 11.460 -22.845 -6.697 1.00 79.94 205 LYS A CA 1
ATOM 1646 C C . LYS A 1 205 ? 10.961 -21.558 -7.366 1.00 79.94 205 LYS A C 1
ATOM 1648 O O . LYS A 1 205 ? 11.790 -20.798 -7.850 1.00 79.94 205 LYS A O 1
ATOM 1653 N N . HIS A 1 206 ? 9.647 -21.320 -7.418 1.00 81.38 206 HIS A N 1
ATOM 1654 C CA . HIS A 1 206 ? 9.037 -20.149 -8.072 1.00 81.38 206 HIS A CA 1
ATOM 1655 C C . HIS A 1 206 ? 9.398 -19.990 -9.563 1.00 81.38 206 HIS A C 1
ATOM 1657 O O . HIS A 1 206 ? 9.475 -18.888 -10.098 1.00 81.38 206 HIS A O 1
ATOM 1663 N N . GLU A 1 207 ? 9.618 -21.103 -10.269 1.00 78.06 207 GLU A N 1
ATOM 1664 C CA . GLU A 1 207 ? 9.898 -21.101 -11.716 1.00 78.06 207 GLU A CA 1
ATOM 1665 C C . GLU A 1 207 ? 8.626 -21.313 -12.553 1.00 78.06 207 GLU A C 1
ATOM 1667 O O . GLU A 1 207 ? 8.519 -20.835 -13.689 1.00 78.06 207 GLU A O 1
ATOM 1672 N N . ASN A 1 208 ? 7.640 -22.016 -11.994 1.00 85.06 208 ASN A N 1
ATOM 1673 C CA . ASN A 1 208 ? 6.407 -22.395 -12.668 1.00 85.06 208 ASN A CA 1
ATOM 1674 C C . ASN A 1 208 ? 5.259 -21.451 -12.289 1.00 85.06 208 ASN A C 1
ATOM 1676 O O . ASN A 1 208 ? 4.899 -21.317 -11.123 1.00 85.06 208 ASN A O 1
ATOM 1680 N N . VAL A 1 209 ? 4.634 -20.852 -13.306 1.00 87.06 209 VAL A N 1
ATOM 1681 C CA . VAL A 1 209 ? 3.527 -19.895 -13.142 1.00 87.06 209 VAL A CA 1
ATOM 1682 C C . VAL A 1 209 ? 2.321 -20.528 -12.441 1.00 87.06 209 VAL A C 1
ATOM 1684 O O . VAL A 1 209 ? 1.618 -19.858 -11.690 1.00 87.06 209 VAL A O 1
ATOM 1687 N N . VAL A 1 210 ? 2.071 -21.820 -12.675 1.00 87.94 210 VAL A N 1
ATOM 1688 C CA . VAL A 1 210 ? 0.931 -22.524 -12.071 1.00 87.94 210 VAL A CA 1
ATOM 1689 C C . VAL A 1 210 ? 1.166 -22.769 -10.582 1.00 87.94 210 VAL A C 1
ATOM 1691 O O . VAL A 1 210 ? 0.259 -22.557 -9.784 1.00 87.94 210 VAL A O 1
ATOM 1694 N N . GLU A 1 211 ? 2.377 -23.179 -10.199 1.00 87.94 211 GLU A N 1
ATOM 1695 C CA . GLU A 1 211 ? 2.751 -23.377 -8.791 1.00 87.94 211 GLU A CA 1
ATOM 1696 C C . GLU A 1 211 ? 2.686 -22.056 -8.019 1.00 87.94 211 GLU A C 1
ATOM 1698 O O . GLU A 1 211 ? 2.124 -22.003 -6.928 1.00 87.94 211 GLU A O 1
ATOM 1703 N N . GLU A 1 212 ? 3.163 -20.970 -8.629 1.00 89.00 212 GLU A N 1
ATOM 1704 C CA . GLU A 1 212 ? 3.095 -19.618 -8.071 1.00 89.00 212 GLU A CA 1
ATOM 1705 C C . GLU A 1 212 ? 1.643 -19.130 -7.911 1.00 89.00 212 GLU A C 1
ATOM 1707 O O . GLU A 1 212 ? 1.262 -18.597 -6.864 1.00 89.00 212 GLU A O 1
ATOM 1712 N N . LEU A 1 213 ? 0.781 -19.391 -8.901 1.00 91.19 213 LEU A N 1
ATOM 1713 C CA . LEU A 1 213 ? -0.648 -19.086 -8.811 1.00 91.19 213 LEU A CA 1
ATOM 1714 C C . LEU A 1 213 ? -1.326 -19.874 -7.681 1.00 91.19 213 LEU A C 1
ATOM 1716 O O . LEU A 1 213 ? -2.097 -19.310 -6.908 1.00 91.19 213 LEU A O 1
ATOM 1720 N N . VAL A 1 214 ? -1.036 -21.169 -7.541 1.00 93.00 214 VAL A N 1
ATOM 1721 C CA . VAL A 1 214 ? -1.578 -21.975 -6.435 1.00 93.00 214 VAL A CA 1
ATOM 1722 C C . VAL A 1 214 ? -1.076 -21.443 -5.089 1.00 93.00 214 VAL A C 1
ATOM 1724 O O . VAL A 1 214 ? -1.872 -21.263 -4.167 1.00 93.00 214 VAL A O 1
ATOM 1727 N N . ALA A 1 215 ? 0.211 -21.112 -4.982 1.00 92.81 215 ALA A N 1
ATOM 1728 C CA . ALA A 1 215 ? 0.807 -20.560 -3.769 1.00 92.81 215 ALA A CA 1
ATOM 1729 C C . ALA A 1 215 ? 0.193 -19.208 -3.367 1.00 92.81 215 ALA A C 1
ATOM 1731 O O . ALA A 1 215 ? -0.105 -18.990 -2.186 1.00 92.81 215 ALA A O 1
ATOM 1732 N N . THR A 1 216 ? -0.048 -18.308 -4.328 1.00 91.62 216 THR A N 1
ATOM 1733 C CA . THR A 1 216 ? -0.727 -17.028 -4.066 1.00 91.62 216 THR A CA 1
ATOM 1734 C C . THR A 1 216 ? -2.192 -17.234 -3.677 1.00 91.62 216 THR A C 1
ATOM 1736 O O . THR A 1 216 ? -2.642 -16.635 -2.701 1.00 91.62 216 THR A O 1
ATOM 1739 N N . LEU A 1 217 ? -2.934 -18.110 -4.364 1.00 94.50 217 LEU A N 1
ATOM 1740 C CA . LEU A 1 217 ? -4.330 -18.418 -4.031 1.00 94.50 217 LEU A CA 1
ATOM 1741 C C . LEU A 1 217 ? -4.464 -19.009 -2.624 1.00 94.50 217 LEU A C 1
ATOM 1743 O O . LEU A 1 217 ? -5.326 -18.580 -1.859 1.00 94.50 217 LEU A O 1
ATOM 1747 N N . CYS A 1 218 ? -3.593 -19.948 -2.250 1.00 94.25 218 CYS A N 1
ATOM 1748 C CA . CYS A 1 218 ? -3.568 -20.516 -0.904 1.00 94.25 218 CYS A CA 1
ATOM 1749 C C . CYS A 1 218 ? -3.210 -19.463 0.151 1.00 94.25 218 CYS A C 1
ATOM 1751 O O . CYS A 1 218 ? -3.876 -19.388 1.183 1.00 94.25 218 CYS A O 1
ATOM 1753 N N . THR A 1 219 ? -2.219 -18.610 -0.125 1.00 91.94 219 THR A N 1
ATOM 1754 C CA . THR A 1 219 ? -1.838 -17.497 0.757 1.00 91.94 219 THR A CA 1
ATOM 1755 C C . THR A 1 219 ? -3.021 -16.565 1.024 1.00 91.94 219 THR A C 1
ATOM 1757 O O . THR A 1 219 ? -3.375 -16.336 2.180 1.00 91.94 219 THR A O 1
ATOM 1760 N N . TYR A 1 220 ? -3.703 -16.092 -0.023 1.00 90.56 220 TYR A N 1
ATOM 1761 C CA . TYR A 1 220 ? -4.890 -15.246 0.137 1.00 90.56 220 TYR A CA 1
ATOM 1762 C C . TYR A 1 220 ? -6.079 -15.999 0.746 1.00 90.56 220 TYR A C 1
ATOM 1764 O O . TYR A 1 220 ? -6.851 -15.399 1.490 1.00 90.56 220 TYR A O 1
ATOM 1772 N N . GLY A 1 221 ? -6.207 -17.305 0.506 1.00 92.25 221 GLY A N 1
ATOM 1773 C CA . GLY A 1 221 ? -7.192 -18.161 1.168 1.00 92.25 221 GLY A CA 1
ATOM 1774 C C . GLY A 1 221 ? -7.023 -18.174 2.690 1.00 92.25 221 GLY A C 1
ATOM 1775 O O . GLY A 1 221 ? -7.991 -17.958 3.419 1.00 92.25 221 GLY A O 1
ATOM 1776 N N . VAL A 1 222 ? -5.790 -18.340 3.179 1.00 90.81 222 VAL A N 1
ATOM 1777 C CA . VAL A 1 222 ? -5.481 -18.252 4.616 1.00 90.81 222 VAL A CA 1
ATOM 1778 C C . VAL A 1 222 ? -5.746 -16.840 5.143 1.00 90.81 222 VAL A C 1
ATOM 1780 O O . VAL A 1 222 ? -6.360 -16.694 6.199 1.00 90.81 222 VAL A O 1
ATOM 1783 N N . THR A 1 223 ? -5.379 -15.799 4.392 1.00 87.12 223 THR A N 1
ATOM 1784 C CA . THR A 1 223 ? -5.667 -14.403 4.760 1.00 87.12 223 THR A CA 1
ATOM 1785 C C . THR A 1 223 ? -7.169 -14.132 4.895 1.00 87.12 223 THR A C 1
ATOM 1787 O O . THR A 1 223 ? -7.586 -13.468 5.841 1.00 87.12 223 THR A O 1
ATOM 1790 N N . ILE A 1 224 ? -8.007 -14.674 4.003 1.00 87.44 224 ILE A N 1
ATOM 1791 C CA . ILE A 1 224 ? -9.473 -14.556 4.093 1.00 87.44 224 ILE A CA 1
ATOM 1792 C C . ILE A 1 224 ? -9.990 -15.216 5.376 1.00 87.44 224 ILE A C 1
ATOM 1794 O O . ILE A 1 224 ? -10.820 -14.633 6.076 1.00 87.44 224 ILE A O 1
ATOM 1798 N N . LEU A 1 225 ? -9.502 -16.417 5.700 1.00 88.38 225 LEU A N 1
ATOM 1799 C CA . LEU A 1 225 ? -9.882 -17.116 6.930 1.00 88.38 225 LEU A CA 1
ATOM 1800 C C . LEU A 1 225 ? -9.443 -16.342 8.179 1.00 88.38 225 LEU A C 1
ATOM 1802 O O . LEU A 1 225 ? -10.203 -16.261 9.141 1.00 88.38 225 LEU A O 1
ATOM 1806 N N . TRP A 1 226 ? -8.251 -15.742 8.140 1.00 85.75 226 TRP A N 1
ATOM 1807 C CA . TRP A 1 226 ? -7.700 -14.930 9.222 1.00 85.75 226 TRP A CA 1
ATOM 1808 C C . TRP A 1 226 ? -8.499 -13.643 9.466 1.00 85.75 226 TRP A C 1
ATOM 1810 O O . TRP A 1 226 ? -8.855 -13.335 10.602 1.00 85.75 226 TRP A O 1
ATOM 1820 N N . LEU A 1 227 ? -8.803 -12.893 8.403 1.00 80.75 227 LEU A N 1
ATOM 1821 C CA . LEU A 1 227 ? -9.547 -11.631 8.486 1.00 80.75 227 LEU A CA 1
ATOM 1822 C C . LEU A 1 227 ? -11.042 -11.838 8.772 1.00 80.75 227 LEU A C 1
ATOM 1824 O O . LEU A 1 227 ? -11.703 -10.943 9.299 1.00 80.75 227 LEU A O 1
ATOM 1828 N N . GLY A 1 228 ? -11.564 -13.021 8.451 1.00 82.19 228 GLY A N 1
ATOM 1829 C CA . GLY A 1 228 ? -12.978 -13.352 8.511 1.00 82.19 228 GLY A CA 1
ATOM 1830 C C . GLY A 1 228 ? -13.629 -13.219 7.127 1.00 82.19 228 GLY A C 1
ATOM 1831 O O . GLY A 1 228 ? -13.602 -12.136 6.536 1.00 82.19 228 GLY A O 1
ATOM 1832 N N . PRO A 1 229 ? -14.248 -14.290 6.595 1.00 84.00 229 PRO A N 1
ATOM 1833 C CA . PRO A 1 229 ? -14.829 -14.268 5.261 1.00 84.00 229 PRO A CA 1
ATOM 1834 C C . PRO A 1 229 ? -16.094 -13.404 5.246 1.00 84.00 229 PRO A C 1
ATOM 1836 O O . PRO A 1 229 ? -17.149 -13.801 5.737 1.00 84.00 229 PRO A O 1
ATOM 1839 N N . CYS A 1 230 ? -16.001 -12.218 4.656 1.00 84.12 230 CYS A N 1
ATOM 1840 C CA . CYS A 1 230 ? -17.159 -11.409 4.296 1.00 84.12 230 CYS A CA 1
ATOM 1841 C C . CYS A 1 230 ? -16.974 -10.801 2.905 1.00 84.12 230 CYS A C 1
ATOM 1843 O O . CYS A 1 230 ? -15.857 -10.763 2.392 1.00 84.12 230 CYS A O 1
ATOM 1845 N N . GLU A 1 231 ? -18.060 -10.329 2.285 1.00 86.75 231 GLU A N 1
ATOM 1846 C CA . GLU A 1 231 ? -18.059 -9.877 0.882 1.00 86.75 231 GLU A CA 1
ATOM 1847 C C . GLU A 1 231 ? -16.923 -8.896 0.573 1.00 86.75 231 GLU A C 1
ATOM 1849 O O . GLU A 1 231 ? -16.191 -9.069 -0.397 1.00 86.75 231 GLU A O 1
ATOM 1854 N N . VAL A 1 232 ? -16.720 -7.906 1.444 1.00 83.25 232 VAL A N 1
ATOM 1855 C CA . VAL A 1 232 ? -15.674 -6.887 1.291 1.00 83.25 232 VAL A CA 1
ATOM 1856 C C . VAL A 1 232 ? -14.269 -7.504 1.307 1.00 83.25 232 VAL A C 1
ATOM 1858 O O . VAL A 1 232 ? -13.444 -7.163 0.460 1.00 83.25 232 VAL A O 1
ATOM 1861 N N . VAL A 1 233 ? -14.012 -8.440 2.226 1.00 84.88 233 VAL A N 1
ATOM 1862 C CA . VAL A 1 233 ? -12.725 -9.149 2.340 1.00 84.88 233 VAL A CA 1
ATOM 1863 C C . VAL A 1 233 ? -12.494 -10.046 1.127 1.00 84.88 233 VAL A C 1
ATOM 1865 O O . VAL A 1 233 ? -11.383 -10.086 0.610 1.00 84.88 233 VAL A O 1
ATOM 1868 N N . LEU A 1 234 ? -13.535 -10.719 0.630 1.00 89.19 234 LEU A N 1
ATOM 1869 C CA . LEU A 1 234 ? -13.445 -11.569 -0.559 1.00 89.19 234 LEU A CA 1
ATOM 1870 C C . LEU A 1 234 ? -13.095 -10.756 -1.807 1.00 89.19 234 LEU A C 1
ATOM 1872 O O . LEU A 1 234 ? -12.177 -11.130 -2.534 1.00 89.19 234 LEU A O 1
ATOM 1876 N N . PHE A 1 235 ? -13.771 -9.625 -2.034 1.00 89.06 235 PHE A N 1
ATOM 1877 C CA . PHE A 1 235 ? -13.436 -8.740 -3.149 1.00 89.06 235 PHE A CA 1
ATOM 1878 C C . PHE A 1 235 ? -12.021 -8.177 -3.012 1.00 89.06 235 PHE A C 1
ATOM 1880 O O . PHE A 1 235 ? -11.257 -8.208 -3.974 1.00 89.06 235 PHE A O 1
ATOM 1887 N N . TRP A 1 236 ? -11.648 -7.693 -1.825 1.00 88.19 236 TRP A N 1
ATOM 1888 C CA . TRP A 1 236 ? -10.301 -7.180 -1.574 1.00 88.19 236 TRP A CA 1
ATOM 1889 C C . TRP A 1 236 ? -9.232 -8.246 -1.843 1.00 88.19 236 TRP A C 1
ATOM 1891 O O . TRP A 1 236 ? -8.275 -7.977 -2.569 1.00 88.19 236 TRP A O 1
ATOM 1901 N N . ALA A 1 237 ? -9.413 -9.461 -1.325 1.00 89.56 237 ALA A N 1
ATOM 1902 C CA . ALA A 1 237 ? -8.472 -10.559 -1.508 1.00 89.56 237 ALA A CA 1
ATOM 1903 C C . ALA A 1 237 ? -8.374 -10.975 -2.978 1.00 89.56 237 ALA A C 1
ATOM 1905 O O . ALA A 1 237 ? -7.269 -11.128 -3.490 1.00 89.56 237 ALA A O 1
ATOM 1906 N N . PHE A 1 238 ? -9.506 -11.090 -3.679 1.00 92.25 238 PHE A N 1
ATOM 1907 C CA . PHE A 1 238 ? -9.533 -11.403 -5.106 1.00 92.25 238 PHE A CA 1
ATOM 1908 C C . PHE A 1 238 ? -8.727 -10.389 -5.922 1.00 92.25 238 PHE A C 1
ATOM 1910 O O . PHE A 1 238 ? -7.847 -10.774 -6.689 1.00 92.25 238 PHE A O 1
ATOM 1917 N N . PHE A 1 239 ? -8.989 -9.095 -5.738 1.00 91.38 239 PHE A N 1
ATOM 1918 C CA . PHE A 1 239 ? -8.342 -8.056 -6.530 1.00 91.38 239 PHE A CA 1
ATOM 1919 C C . PHE A 1 239 ? -6.851 -7.887 -6.213 1.00 91.38 239 PHE A C 1
ATOM 1921 O O . PHE A 1 239 ? -6.069 -7.660 -7.134 1.00 91.38 239 PHE A O 1
ATOM 1928 N N . ASN A 1 240 ? -6.438 -8.027 -4.948 1.00 90.06 240 ASN A N 1
ATOM 1929 C CA . ASN A 1 240 ? -5.016 -7.987 -4.591 1.00 90.06 240 ASN A CA 1
ATOM 1930 C C . ASN A 1 240 ? -4.277 -9.254 -5.050 1.00 90.06 240 ASN A C 1
ATOM 1932 O O . ASN A 1 240 ? -3.171 -9.153 -5.572 1.00 90.06 240 ASN A O 1
ATOM 1936 N N . CYS A 1 241 ? -4.899 -10.434 -4.945 1.00 91.94 241 CYS A N 1
ATOM 1937 C CA . CYS A 1 241 ? -4.341 -11.681 -5.470 1.00 91.94 241 CYS A CA 1
ATOM 1938 C C . CYS A 1 241 ? -4.180 -11.621 -6.994 1.00 91.94 241 CYS A C 1
ATOM 1940 O O . CYS A 1 241 ? -3.120 -11.957 -7.523 1.00 91.94 241 CYS A O 1
ATOM 1942 N N . PHE A 1 242 ? -5.205 -11.139 -7.699 1.00 92.88 242 PHE A N 1
ATOM 1943 C CA . PHE A 1 242 ? -5.146 -10.926 -9.140 1.00 92.88 242 PHE A CA 1
ATOM 1944 C C . PHE A 1 242 ? -4.071 -9.901 -9.513 1.00 92.88 242 PHE A C 1
ATOM 1946 O O . PHE A 1 242 ? -3.273 -10.166 -10.406 1.00 92.88 242 PHE A O 1
ATOM 1953 N N . GLY A 1 243 ? -4.015 -8.763 -8.813 1.00 91.25 243 GLY A N 1
ATOM 1954 C CA . GLY A 1 243 ? -3.010 -7.723 -9.040 1.00 91.25 243 GLY A CA 1
ATOM 1955 C C . GLY A 1 243 ? -1.579 -8.230 -8.861 1.00 91.25 243 GLY A C 1
ATOM 1956 O O . GLY A 1 243 ? -0.738 -7.977 -9.719 1.00 91.25 243 GLY A O 1
ATOM 1957 N N . LEU A 1 244 ? -1.327 -9.013 -7.808 1.00 90.88 244 LEU A N 1
ATOM 1958 C CA . LEU A 1 244 ? -0.028 -9.637 -7.553 1.00 90.88 244 LEU A CA 1
ATOM 1959 C C . LEU A 1 244 ? 0.369 -10.607 -8.670 1.00 90.88 244 LEU A C 1
ATOM 1961 O O . LEU A 1 244 ? 1.456 -10.495 -9.225 1.00 90.88 244 LEU A O 1
ATOM 1965 N N . ASN A 1 245 ? -0.518 -11.535 -9.035 1.00 90.88 245 ASN A N 1
ATOM 1966 C CA . ASN A 1 245 ? -0.241 -12.486 -10.112 1.00 90.88 245 ASN A CA 1
ATOM 1967 C C . ASN A 1 245 ? -0.012 -11.774 -11.447 1.00 90.88 245 ASN A C 1
ATOM 1969 O O . ASN A 1 245 ? 0.935 -12.084 -12.160 1.00 90.88 245 ASN A O 1
ATOM 1973 N N . PHE A 1 246 ? -0.841 -10.781 -11.768 1.00 91.62 246 PHE A N 1
ATOM 1974 C CA . PHE A 1 246 ? -0.690 -9.996 -12.986 1.00 91.62 246 PHE A CA 1
ATOM 1975 C C . PHE A 1 246 ? 0.652 -9.257 -13.029 1.00 91.62 246 PHE A C 1
ATOM 1977 O O . PHE A 1 246 ? 1.304 -9.235 -14.073 1.00 91.62 246 PHE A O 1
ATOM 1984 N N . GLU A 1 247 ? 1.093 -8.691 -11.905 1.00 89.94 247 GLU A N 1
ATOM 1985 C CA . GLU A 1 247 ? 2.406 -8.060 -11.771 1.00 89.94 247 GLU A CA 1
ATOM 1986 C C . GLU A 1 247 ? 3.550 -9.056 -12.005 1.00 89.94 247 GLU A C 1
ATOM 1988 O O . GLU A 1 247 ? 4.442 -8.774 -12.808 1.00 89.94 247 GLU A O 1
ATOM 1993 N N . LEU A 1 248 ? 3.493 -10.236 -11.380 1.00 88.38 248 LEU A N 1
ATOM 1994 C CA . LEU A 1 248 ? 4.491 -11.302 -11.532 1.00 88.38 248 LEU A CA 1
ATOM 1995 C C . LEU A 1 248 ? 4.559 -11.815 -12.976 1.00 88.38 248 LEU A C 1
ATOM 1997 O O . LEU A 1 248 ? 5.638 -11.913 -13.565 1.00 88.38 248 LEU A O 1
ATOM 2001 N N . TRP A 1 249 ? 3.407 -12.075 -13.596 1.00 89.62 249 TRP A N 1
ATOM 2002 C CA . TRP A 1 249 ? 3.334 -12.517 -14.990 1.00 89.62 249 TRP A CA 1
ATOM 2003 C C . TRP A 1 249 ? 3.845 -11.446 -15.945 1.00 89.62 249 TRP A C 1
ATOM 2005 O O . TRP A 1 249 ? 4.585 -11.755 -16.874 1.00 89.62 249 TRP A O 1
ATOM 2015 N N . THR A 1 250 ? 3.503 -10.181 -15.694 1.00 88.25 250 THR A N 1
ATOM 2016 C CA . THR A 1 250 ? 4.002 -9.052 -16.483 1.00 88.25 250 THR A CA 1
ATOM 2017 C C . THR A 1 250 ? 5.521 -8.957 -16.374 1.00 88.25 250 THR A C 1
ATOM 2019 O O . THR A 1 250 ? 6.196 -8.874 -17.397 1.00 88.25 250 THR A O 1
ATOM 2022 N N . ALA A 1 251 ? 6.082 -9.053 -15.165 1.00 87.19 251 ALA A N 1
ATOM 2023 C CA . ALA A 1 251 ? 7.530 -9.073 -14.963 1.00 87.19 251 ALA A CA 1
ATOM 2024 C C . ALA A 1 251 ? 8.202 -10.224 -15.730 1.00 87.19 251 ALA A C 1
ATOM 2026 O O . ALA A 1 251 ? 9.227 -10.011 -16.376 1.00 87.19 251 ALA A O 1
ATOM 2027 N N . LYS A 1 252 ? 7.585 -11.411 -15.731 1.00 88.25 252 LYS A N 1
ATOM 2028 C CA . LYS A 1 252 ? 8.064 -12.578 -16.481 1.00 88.25 252 LYS A CA 1
ATOM 2029 C C . LYS A 1 252 ? 7.978 -12.399 -17.997 1.00 88.25 252 LYS A C 1
ATOM 2031 O O . LYS A 1 252 ? 8.839 -12.891 -18.709 1.00 88.25 252 LYS A O 1
ATOM 2036 N N . VAL A 1 253 ? 6.974 -11.690 -18.510 1.00 89.00 253 VAL A N 1
ATOM 2037 C CA . VAL A 1 253 ? 6.890 -11.346 -19.941 1.00 89.00 253 VAL A CA 1
ATOM 2038 C C . VAL A 1 253 ? 7.984 -10.347 -20.325 1.00 89.00 253 VAL A C 1
ATOM 2040 O O . VAL A 1 253 ? 8.618 -10.509 -21.364 1.00 89.00 253 VAL A O 1
ATOM 2043 N N . PHE A 1 254 ? 8.254 -9.347 -19.480 1.00 87.50 254 PHE A N 1
ATOM 2044 C CA . PHE A 1 254 ? 9.310 -8.361 -19.733 1.00 87.50 254 PHE A CA 1
ATOM 2045 C C . PHE A 1 254 ? 10.729 -8.937 -19.628 1.00 87.50 254 PHE A C 1
ATOM 2047 O O . PHE A 1 254 ? 11.646 -8.365 -20.211 1.00 87.50 254 PHE A O 1
ATOM 2054 N N . SER A 1 255 ? 10.920 -10.074 -18.952 1.00 86.81 255 SER A N 1
ATOM 2055 C CA . SER A 1 255 ? 12.206 -10.781 -18.933 1.00 86.81 255 SER A CA 1
ATOM 2056 C C . SER A 1 255 ? 12.439 -11.696 -20.143 1.00 86.81 255 SER A C 1
ATOM 2058 O O . SER A 1 255 ? 13.528 -12.253 -20.275 1.00 86.81 255 SER A O 1
ATOM 2060 N N . MET A 1 256 ? 11.457 -11.851 -21.039 1.00 88.88 256 MET A N 1
ATOM 2061 C CA . MET A 1 256 ? 11.593 -12.620 -22.281 1.00 88.88 256 MET A CA 1
ATOM 2062 C C . MET A 1 256 ? 12.038 -11.741 -23.456 1.00 88.88 256 MET A C 1
ATOM 2064 O O . MET A 1 256 ? 11.799 -10.534 -23.489 1.00 88.88 256 MET A O 1
ATOM 2068 N N . GLU A 1 257 ? 12.630 -12.358 -24.478 1.00 90.62 257 GLU A N 1
ATOM 2069 C CA . GLU A 1 257 ? 12.902 -11.687 -25.753 1.00 90.62 257 GLU A CA 1
ATOM 2070 C C . GLU A 1 257 ? 11.603 -11.441 -26.549 1.00 90.62 257 GLU A C 1
ATOM 2072 O O . GLU A 1 257 ? 10.716 -12.299 -26.543 1.00 90.62 257 GLU A O 1
ATOM 2077 N N . PRO A 1 258 ? 11.456 -10.301 -27.257 1.00 88.62 258 PRO A N 1
ATOM 2078 C CA . PRO A 1 258 ? 12.451 -9.239 -27.463 1.00 88.62 258 PRO A CA 1
ATOM 2079 C C . PRO A 1 258 ? 12.464 -8.146 -26.370 1.00 88.62 258 PRO A C 1
ATOM 2081 O O . PRO A 1 258 ? 13.226 -7.183 -26.463 1.00 88.62 258 PRO A O 1
ATOM 2084 N N . PHE A 1 259 ? 11.593 -8.235 -25.358 1.00 88.44 259 PHE A N 1
ATOM 2085 C CA . PHE A 1 259 ? 11.406 -7.178 -24.355 1.00 88.44 259 PHE A CA 1
ATOM 2086 C C . PHE A 1 259 ? 12.636 -6.966 -23.472 1.00 88.44 259 PHE A C 1
ATOM 2088 O O . PHE A 1 259 ? 12.993 -5.817 -23.212 1.00 88.44 259 PHE A O 1
ATOM 2095 N N . ALA A 1 260 ? 13.315 -8.048 -23.090 1.00 88.81 260 ALA A N 1
ATOM 2096 C CA . ALA A 1 260 ? 14.557 -7.988 -22.328 1.00 88.81 260 ALA A CA 1
ATOM 2097 C C . ALA A 1 260 ? 15.648 -7.207 -23.081 1.00 88.81 260 ALA A C 1
ATOM 2099 O O . ALA A 1 260 ? 16.255 -6.297 -22.514 1.00 88.81 260 ALA A O 1
ATOM 2100 N N . SER A 1 261 ? 15.838 -7.481 -24.378 1.00 89.69 261 SER A N 1
ATOM 2101 C CA . SER A 1 261 ? 16.774 -6.729 -25.225 1.00 89.69 261 SER A CA 1
ATOM 2102 C C . SER A 1 261 ? 16.397 -5.252 -25.362 1.00 89.69 261 SER A C 1
ATOM 2104 O O . SER A 1 261 ? 17.269 -4.383 -25.305 1.00 89.69 261 SER A O 1
ATOM 2106 N N . PHE A 1 262 ? 15.106 -4.935 -25.513 1.00 88.94 262 PHE A N 1
ATOM 2107 C CA . PHE A 1 262 ? 14.653 -3.541 -25.564 1.00 88.94 262 PHE A CA 1
ATOM 2108 C C . PHE A 1 262 ? 14.888 -2.794 -24.251 1.00 88.94 262 PHE A C 1
ATOM 2110 O O . PHE A 1 262 ? 15.249 -1.616 -24.277 1.00 88.94 262 PHE A O 1
ATOM 2117 N N . GLU A 1 263 ? 14.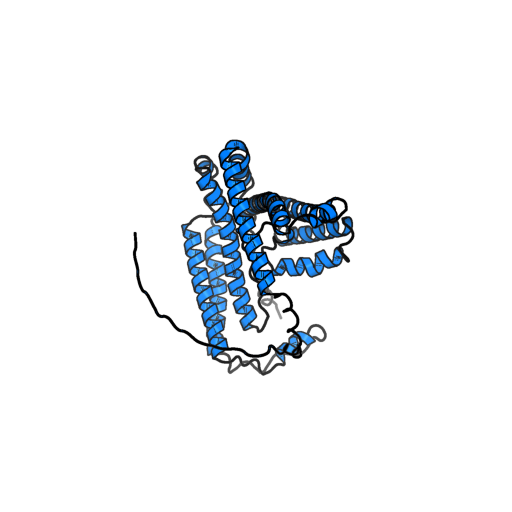692 -3.456 -23.111 1.00 87.56 263 GLU A N 1
ATOM 2118 C CA . GLU A 1 263 ? 14.976 -2.865 -21.806 1.00 87.56 263 GLU A CA 1
ATOM 2119 C C . GLU A 1 263 ? 16.484 -2.671 -21.594 1.00 87.56 263 GLU A C 1
ATOM 2121 O O . GLU A 1 263 ? 16.889 -1.606 -21.135 1.00 87.56 263 GLU A O 1
ATOM 2126 N N . ALA A 1 264 ? 17.319 -3.629 -22.010 1.00 86.50 264 ALA A N 1
ATOM 2127 C CA . ALA A 1 264 ? 18.777 -3.517 -21.937 1.00 86.50 264 ALA A CA 1
ATOM 2128 C C . ALA A 1 264 ? 19.348 -2.411 -22.845 1.00 86.50 264 ALA A C 1
ATOM 2130 O O . ALA A 1 264 ? 20.352 -1.785 -22.512 1.00 86.50 264 ALA A O 1
ATOM 2131 N N . ALA A 1 265 ? 18.700 -2.133 -23.981 1.00 90.00 265 ALA A N 1
ATOM 2132 C CA . ALA A 1 265 ? 19.075 -1.039 -24.878 1.00 90.00 265 ALA A CA 1
ATOM 2133 C C . ALA A 1 265 ? 18.696 0.356 -24.337 1.00 90.00 265 ALA A C 1
ATOM 2135 O O . ALA A 1 265 ? 19.086 1.379 -24.906 1.00 90.00 265 ALA A O 1
ATOM 2136 N N . MET A 1 266 ? 17.911 0.419 -23.261 1.00 90.00 266 MET A N 1
ATOM 2137 C CA . MET A 1 266 ? 17.383 1.649 -22.690 1.00 90.00 266 MET A CA 1
ATOM 2138 C C . MET A 1 266 ? 18.192 2.087 -21.465 1.00 90.00 266 MET A C 1
ATOM 2140 O O . MET A 1 266 ? 18.635 1.272 -20.665 1.00 90.00 266 MET A O 1
ATOM 2144 N N . SER A 1 267 ? 18.346 3.400 -21.258 1.00 91.81 267 SER A N 1
ATOM 2145 C CA . SER A 1 267 ? 18.952 3.891 -20.016 1.00 91.81 267 SER A CA 1
ATOM 2146 C C . SER A 1 267 ? 18.089 3.542 -18.800 1.00 91.81 267 SER A C 1
ATOM 2148 O O . SER A 1 267 ? 16.857 3.625 -18.850 1.00 91.81 267 SER A O 1
ATOM 2150 N N . GLU A 1 268 ? 18.724 3.247 -17.664 1.00 87.50 268 GLU A N 1
ATOM 2151 C CA . GLU A 1 268 ? 18.028 2.937 -16.405 1.00 87.50 268 GLU A CA 1
ATOM 2152 C C . GLU A 1 268 ? 17.022 4.027 -16.004 1.00 87.50 268 GLU A C 1
ATOM 2154 O O . GLU A 1 268 ? 15.936 3.756 -15.487 1.00 87.50 268 GLU A O 1
ATOM 2159 N N . ALA A 1 269 ? 17.362 5.290 -16.279 1.00 89.62 269 ALA A N 1
ATOM 2160 C CA . ALA A 1 269 ? 16.487 6.426 -16.027 1.00 89.62 269 ALA A CA 1
ATOM 2161 C C . ALA A 1 269 ? 15.207 6.377 -16.876 1.00 89.62 269 ALA A C 1
ATOM 2163 O O . ALA A 1 269 ? 14.129 6.697 -16.370 1.00 89.62 269 ALA A O 1
ATOM 2164 N N . MET A 1 270 ? 15.299 5.980 -18.148 1.00 90.62 270 MET A N 1
ATOM 2165 C CA . MET A 1 270 ? 14.130 5.857 -19.017 1.00 90.62 270 MET A CA 1
ATOM 2166 C C . MET A 1 270 ? 13.302 4.612 -18.671 1.00 90.62 270 MET A C 1
ATOM 2168 O O . MET A 1 270 ? 12.082 4.737 -18.550 1.00 90.62 270 MET A O 1
ATOM 2172 N N . SER A 1 271 ? 13.936 3.466 -18.383 1.00 89.50 271 SER A N 1
ATOM 2173 C CA . SER A 1 271 ? 13.221 2.263 -17.916 1.00 89.50 271 SER A CA 1
ATOM 2174 C C . SER A 1 271 ? 12.419 2.571 -16.647 1.00 89.50 271 SER A C 1
ATOM 2176 O O . SER A 1 271 ? 11.213 2.315 -16.570 1.00 89.50 271 SER A O 1
ATOM 2178 N N . ARG A 1 272 ? 13.030 3.262 -15.675 1.00 90.81 272 ARG A N 1
ATOM 2179 C CA . ARG A 1 272 ? 12.334 3.710 -14.462 1.00 90.81 272 ARG A CA 1
ATOM 2180 C C . ARG A 1 272 ? 11.127 4.593 -14.751 1.00 90.81 272 ARG A C 1
ATOM 2182 O O . ARG A 1 272 ? 10.111 4.417 -14.072 1.00 90.81 272 ARG A O 1
ATOM 2189 N N . ARG A 1 273 ? 11.234 5.511 -15.722 1.00 93.94 273 ARG A N 1
ATOM 2190 C CA . ARG A 1 273 ? 10.141 6.404 -16.137 1.00 93.94 273 ARG A CA 1
ATOM 2191 C C . ARG A 1 273 ? 8.982 5.653 -16.760 1.00 93.94 273 ARG A C 1
ATOM 2193 O O . ARG A 1 273 ? 7.850 5.864 -16.341 1.00 93.94 273 ARG A O 1
ATOM 2200 N N . ILE A 1 274 ? 9.261 4.724 -17.663 1.00 91.50 274 ILE A N 1
ATOM 2201 C CA . ILE A 1 274 ? 8.229 3.884 -18.273 1.00 91.50 274 ILE A CA 1
ATOM 2202 C C . ILE A 1 274 ? 7.566 3.004 -17.212 1.00 91.50 274 ILE A C 1
ATOM 2204 O O . ILE A 1 274 ? 6.346 3.018 -17.070 1.00 91.50 274 ILE A O 1
ATOM 2208 N N . ARG A 1 275 ? 8.356 2.325 -16.371 1.00 90.69 275 ARG A N 1
ATOM 2209 C CA . ARG A 1 275 ? 7.828 1.536 -15.250 1.00 90.69 275 ARG A CA 1
ATOM 2210 C C . ARG A 1 275 ? 6.998 2.398 -14.296 1.00 90.69 275 ARG A C 1
ATOM 2212 O O . ARG A 1 275 ? 6.032 1.902 -13.733 1.00 90.69 275 ARG A O 1
ATOM 2219 N N . ALA A 1 276 ? 7.352 3.664 -14.065 1.00 93.50 276 ALA A N 1
ATOM 2220 C CA . ALA A 1 276 ? 6.570 4.556 -13.204 1.00 93.50 276 ALA A CA 1
ATOM 2221 C C . ALA A 1 276 ? 5.166 4.832 -13.768 1.00 93.50 276 ALA A C 1
ATOM 2223 O O . ALA A 1 276 ? 4.236 4.947 -12.982 1.00 93.50 276 ALA A O 1
ATOM 2224 N N . ILE A 1 277 ? 4.985 4.850 -15.095 1.00 93.50 277 ILE A N 1
ATOM 2225 C CA . ILE A 1 277 ? 3.657 4.970 -15.719 1.00 93.50 277 ILE A CA 1
ATOM 2226 C C . ILE A 1 277 ? 2.780 3.773 -15.337 1.00 93.50 277 ILE A C 1
ATOM 2228 O O . ILE A 1 277 ? 1.681 3.966 -14.831 1.00 93.50 277 ILE A O 1
ATOM 2232 N N . PHE A 1 278 ? 3.274 2.543 -15.509 1.00 91.88 278 PHE A N 1
ATOM 2233 C CA . PHE A 1 278 ? 2.538 1.332 -15.117 1.00 91.88 278 PHE A CA 1
ATOM 2234 C C . PHE A 1 278 ? 2.260 1.287 -13.611 1.00 91.88 278 PHE A C 1
ATOM 2236 O O . PHE A 1 278 ? 1.143 1.003 -13.185 1.00 91.88 278 PHE A O 1
ATOM 2243 N N . ASN A 1 279 ? 3.251 1.667 -12.806 1.00 93.12 279 ASN A N 1
ATOM 2244 C CA . ASN A 1 279 ? 3.112 1.732 -11.356 1.00 93.12 279 ASN A CA 1
ATOM 2245 C C . ASN A 1 279 ? 2.078 2.774 -10.901 1.00 93.12 279 ASN A C 1
ATOM 2247 O O . ASN A 1 279 ? 1.448 2.578 -9.868 1.00 93.12 279 ASN A O 1
ATOM 2251 N N . THR A 1 280 ? 1.841 3.849 -11.664 1.00 93.94 280 THR A N 1
ATOM 2252 C CA . THR A 1 280 ? 0.732 4.785 -11.403 1.00 93.94 280 THR A CA 1
ATOM 2253 C C . THR A 1 280 ? -0.616 4.083 -11.449 1.00 93.94 280 THR A C 1
ATOM 2255 O O . THR A 1 280 ? -1.457 4.316 -10.581 1.00 93.94 280 THR A O 1
ATOM 2258 N N . PHE A 1 281 ? -0.823 3.194 -12.420 1.00 92.19 281 PHE A N 1
ATOM 2259 C CA . PHE A 1 281 ? -2.051 2.408 -12.495 1.00 92.19 281 PHE A CA 1
ATOM 2260 C C . PHE A 1 281 ? -2.134 1.395 -11.351 1.00 92.19 281 PHE A C 1
ATOM 2262 O O . PHE A 1 281 ? -3.176 1.318 -10.701 1.00 92.19 281 PHE A O 1
ATOM 2269 N N . ASN A 1 282 ? -1.037 0.693 -11.041 1.00 92.69 282 ASN A N 1
ATOM 2270 C CA . ASN A 1 282 ? -0.989 -0.231 -9.901 1.00 92.69 282 ASN A CA 1
ATOM 2271 C C . ASN A 1 282 ? -1.315 0.479 -8.584 1.00 92.69 282 ASN A C 1
ATOM 2273 O O . ASN A 1 282 ? -2.172 0.011 -7.839 1.00 92.69 282 ASN A O 1
ATOM 2277 N N . PHE A 1 283 ? -0.711 1.643 -8.334 1.00 92.12 283 PHE A N 1
ATOM 2278 C CA . PHE A 1 283 ? -0.989 2.472 -7.164 1.00 92.12 283 PHE A CA 1
ATOM 2279 C C . PHE A 1 283 ? -2.482 2.781 -7.032 1.00 92.12 283 PHE A C 1
ATOM 2281 O O . PHE A 1 283 ? -3.061 2.578 -5.967 1.00 92.12 283 PHE A O 1
ATOM 2288 N N . TRP A 1 284 ? -3.137 3.226 -8.110 1.00 91.12 284 TRP A N 1
ATOM 2289 C CA . TRP A 1 284 ? -4.571 3.520 -8.066 1.00 91.12 284 TRP A CA 1
ATOM 2290 C C . TRP A 1 284 ? -5.426 2.270 -7.854 1.00 91.12 284 TRP A C 1
ATOM 2292 O O . TRP A 1 284 ? -6.401 2.337 -7.107 1.00 91.12 284 TRP A O 1
ATOM 2302 N N . CYS A 1 285 ? -5.057 1.124 -8.428 1.00 91.69 285 CYS A N 1
ATOM 2303 C CA . CYS A 1 285 ? -5.721 -0.147 -8.138 1.00 91.69 285 CYS A CA 1
ATOM 2304 C C . CYS A 1 285 ? -5.599 -0.513 -6.649 1.00 91.69 285 CYS A C 1
ATOM 2306 O O . CYS A 1 285 ? -6.615 -0.741 -5.994 1.00 91.69 285 CYS A O 1
ATOM 2308 N N . ILE A 1 286 ? -4.384 -0.477 -6.089 1.00 89.69 286 ILE A N 1
ATOM 2309 C CA . ILE A 1 286 ? -4.115 -0.736 -4.665 1.00 89.69 286 ILE A CA 1
ATOM 2310 C C . ILE A 1 286 ? -4.935 0.216 -3.786 1.00 89.69 286 ILE A C 1
ATOM 2312 O O . ILE A 1 286 ? -5.607 -0.224 -2.852 1.00 89.69 286 ILE A O 1
ATOM 2316 N N . VAL A 1 287 ? -4.934 1.512 -4.104 1.00 89.19 287 VAL A N 1
ATOM 2317 C CA . VAL A 1 287 ? -5.726 2.536 -3.412 1.00 89.19 287 VAL A CA 1
ATOM 2318 C C . VAL A 1 287 ? -7.212 2.188 -3.428 1.00 89.19 287 VAL A C 1
ATOM 2320 O O . VAL A 1 287 ? -7.837 2.155 -2.371 1.00 89.19 287 VAL A O 1
ATOM 2323 N N . LEU A 1 288 ? -7.793 1.893 -4.592 1.00 90.50 288 LEU A N 1
ATOM 2324 C CA . LEU A 1 288 ? -9.225 1.611 -4.713 1.00 90.50 288 LEU A CA 1
ATOM 2325 C C . LEU A 1 288 ? -9.626 0.330 -3.972 1.00 90.50 288 LEU A C 1
ATOM 2327 O O . LEU A 1 288 ? -10.659 0.316 -3.299 1.00 90.50 288 LEU A O 1
ATOM 2331 N N . TYR A 1 289 ? -8.807 -0.721 -4.039 1.00 88.31 289 TYR A N 1
ATOM 2332 C CA . TYR A 1 289 ? -9.082 -1.978 -3.341 1.00 88.31 289 TYR A CA 1
ATOM 2333 C C . TYR A 1 289 ? -8.978 -1.818 -1.823 1.00 88.31 289 TYR A C 1
ATOM 2335 O O . TYR A 1 289 ? -9.844 -2.309 -1.099 1.00 88.31 289 TYR A O 1
ATOM 2343 N N . ASN A 1 290 ? -7.989 -1.076 -1.319 1.00 86.56 290 ASN A N 1
ATOM 2344 C CA . ASN A 1 290 ? -7.876 -0.812 0.118 1.00 86.56 290 ASN A CA 1
ATOM 2345 C C . ASN A 1 290 ? -8.964 0.143 0.620 1.00 86.56 290 ASN A C 1
ATOM 2347 O O . ASN A 1 290 ? -9.539 -0.086 1.680 1.00 86.56 290 ASN A O 1
ATOM 2351 N N . LEU A 1 291 ? -9.353 1.153 -0.163 1.00 86.81 291 LEU A N 1
ATOM 2352 C CA . LEU A 1 291 ? -10.506 1.994 0.173 1.00 86.81 291 LEU A CA 1
ATOM 2353 C C . LEU A 1 291 ? -11.800 1.190 0.285 1.00 86.81 291 LEU A C 1
ATOM 2355 O O . LEU A 1 291 ? -12.647 1.511 1.118 1.00 86.81 291 LEU A O 1
ATOM 2359 N N . MET A 1 292 ? -11.952 0.161 -0.547 1.00 86.38 292 MET A N 1
ATOM 2360 C CA . MET A 1 292 ? -13.115 -0.721 -0.529 1.00 86.38 292 MET A CA 1
ATOM 2361 C C . MET A 1 292 ? -13.133 -1.549 0.751 1.00 86.38 292 MET A C 1
ATOM 2363 O O . MET A 1 292 ? -14.189 -1.663 1.367 1.00 86.38 292 MET A O 1
ATOM 2367 N N . ALA A 1 293 ? -11.969 -2.063 1.163 1.00 81.50 293 ALA A N 1
ATOM 2368 C CA . ALA A 1 293 ? -11.806 -2.797 2.413 1.00 81.50 293 ALA A CA 1
ATOM 2369 C C . ALA A 1 293 ? -12.089 -1.939 3.655 1.00 81.50 293 ALA A C 1
ATOM 2371 O O . ALA A 1 293 ? -12.721 -2.411 4.596 1.00 81.50 293 ALA A O 1
ATOM 2372 N N . LEU A 1 294 ? -11.654 -0.676 3.643 1.00 81.94 294 LEU A N 1
ATOM 2373 C CA . LEU A 1 294 ? -11.789 0.237 4.782 1.00 81.94 294 LEU A CA 1
ATOM 2374 C C . LEU A 1 294 ? -13.183 0.850 4.926 1.00 81.94 294 LEU A C 1
ATOM 2376 O O . LEU A 1 294 ? -13.598 1.177 6.036 1.00 81.94 294 LEU A O 1
ATOM 2380 N N . ASN A 1 295 ? -13.888 1.047 3.812 1.00 84.88 295 ASN A N 1
ATOM 2381 C CA . ASN A 1 295 ? -15.150 1.779 3.786 1.00 84.88 295 ASN A CA 1
ATOM 2382 C C . ASN A 1 295 ? -16.301 0.897 3.300 1.00 84.88 295 ASN A C 1
ATOM 2384 O O . ASN A 1 295 ? -16.878 0.120 4.055 1.00 84.88 295 ASN A O 1
ATOM 2388 N N . SER A 1 296 ? -16.695 1.073 2.041 1.00 84.19 296 SER A N 1
ATOM 2389 C CA . SER A 1 296 ? -17.806 0.362 1.425 1.00 84.19 296 SER A CA 1
ATOM 2390 C C . SER A 1 296 ? -17.645 0.328 -0.091 1.00 84.19 296 SER A C 1
ATOM 2392 O O . SER A 1 296 ? -16.960 1.165 -0.690 1.00 84.19 296 SER A O 1
ATOM 2394 N N . LEU A 1 297 ? -18.344 -0.611 -0.730 1.00 86.44 297 LEU A N 1
ATOM 2395 C CA . LEU A 1 297 ? -18.425 -0.683 -2.189 1.00 86.44 297 LEU A CA 1
ATOM 2396 C C . LEU A 1 297 ? -19.013 0.599 -2.793 1.00 86.44 297 LEU A C 1
ATOM 2398 O O . LEU A 1 297 ? -18.552 1.053 -3.839 1.00 86.44 297 LEU A O 1
ATOM 2402 N N . ASP A 1 298 ? -20.005 1.205 -2.142 1.00 89.56 298 ASP A N 1
ATOM 2403 C CA . ASP A 1 298 ? -20.662 2.415 -2.644 1.00 89.56 298 ASP A CA 1
ATOM 2404 C C . ASP A 1 298 ? -19.740 3.633 -2.603 1.00 89.56 298 ASP A C 1
ATOM 2406 O O . ASP A 1 298 ? -19.717 4.421 -3.554 1.00 89.56 298 ASP A O 1
ATOM 2410 N N . PHE A 1 299 ? -18.927 3.750 -1.548 1.00 89.81 299 PHE A N 1
ATOM 2411 C CA . PHE A 1 299 ? -17.907 4.787 -1.446 1.00 89.81 299 PHE A CA 1
ATOM 2412 C C . PHE A 1 299 ? -16.909 4.696 -2.604 1.00 89.81 299 PHE A C 1
ATOM 2414 O O . PHE A 1 299 ? -16.698 5.669 -3.329 1.00 89.81 299 PHE A O 1
ATOM 2421 N N . VAL A 1 300 ? -16.349 3.509 -2.847 1.00 91.06 300 VAL A N 1
ATOM 2422 C CA . VAL A 1 300 ? -15.344 3.316 -3.902 1.00 91.06 300 VAL A CA 1
ATOM 2423 C C . VAL A 1 300 ? -15.930 3.481 -5.295 1.00 91.06 300 VAL A C 1
ATOM 2425 O O . VAL A 1 300 ? -15.301 4.111 -6.148 1.00 91.06 300 VAL A O 1
ATOM 2428 N N . LYS A 1 301 ? -17.156 3.005 -5.537 1.00 91.81 301 LYS A N 1
ATOM 2429 C CA . LYS A 1 301 ? -17.867 3.262 -6.798 1.00 91.81 301 LYS A CA 1
ATOM 2430 C C . LYS A 1 301 ? -18.037 4.760 -7.042 1.00 91.81 301 LYS A C 1
ATOM 2432 O O . LYS A 1 301 ? -17.841 5.216 -8.169 1.00 91.81 301 LYS A O 1
ATOM 2437 N N . LEU A 1 302 ? -18.379 5.534 -6.009 1.00 93.00 302 LEU A N 1
ATOM 2438 C CA . LEU A 1 302 ? -18.517 6.986 -6.114 1.00 93.00 302 LEU A CA 1
ATOM 2439 C C . LEU A 1 302 ? -17.176 7.660 -6.432 1.00 93.00 302 LEU A C 1
ATOM 2441 O O . LEU A 1 302 ? -17.121 8.448 -7.379 1.00 93.00 302 LEU A O 1
ATOM 2445 N N . VAL A 1 303 ? -16.116 7.331 -5.683 1.00 92.12 303 VAL A N 1
ATOM 2446 C CA . VAL A 1 303 ? -14.754 7.854 -5.898 1.00 92.12 303 VAL A CA 1
ATOM 2447 C C . VAL A 1 303 ? -14.291 7.547 -7.321 1.00 92.12 303 VAL A C 1
ATOM 2449 O O . VAL A 1 303 ? -13.961 8.464 -8.067 1.00 92.12 303 VAL A O 1
ATOM 2452 N N . THR A 1 304 ? -14.373 6.285 -7.743 1.00 91.56 304 THR A N 1
ATOM 2453 C CA . THR A 1 304 ? -13.946 5.833 -9.077 1.00 91.56 304 THR A CA 1
ATOM 2454 C C . THR A 1 304 ? -14.729 6.534 -10.185 1.00 91.56 304 THR A C 1
ATOM 2456 O O . THR A 1 304 ? -14.145 7.066 -11.128 1.00 91.56 304 THR A O 1
ATOM 2459 N N . LYS A 1 305 ? -16.062 6.603 -10.062 1.00 92.31 305 LYS A N 1
ATOM 2460 C CA . LYS A 1 305 ? -16.922 7.258 -11.058 1.00 92.31 305 LYS A CA 1
ATOM 2461 C C . LYS A 1 305 ? -16.607 8.745 -11.192 1.00 92.31 305 LYS A C 1
ATOM 2463 O O . LYS A 1 305 ? -16.647 9.275 -12.300 1.00 92.31 305 LYS A O 1
ATOM 2468 N N . ARG A 1 306 ? -16.333 9.438 -10.087 1.00 90.25 306 ARG A N 1
ATOM 2469 C CA . ARG A 1 306 ? -16.006 10.868 -10.128 1.00 90.25 306 ARG A CA 1
ATOM 2470 C C . ARG A 1 306 ? -14.605 11.114 -10.667 1.00 90.25 306 ARG A C 1
ATOM 2472 O O . ARG A 1 306 ? -14.445 11.977 -11.519 1.00 90.25 306 ARG A O 1
ATOM 2479 N N . LEU A 1 307 ? -13.639 10.305 -10.249 1.00 87.44 307 LEU A N 1
ATOM 2480 C CA . LEU A 1 307 ? -12.237 10.472 -10.608 1.00 87.44 307 LEU A CA 1
ATOM 2481 C C . LEU A 1 307 ? -11.927 10.087 -12.058 1.00 87.44 307 LEU A C 1
ATOM 2483 O O . LEU A 1 307 ? -11.189 10.804 -12.727 1.00 87.44 307 LEU A O 1
ATOM 2487 N N . LEU A 1 308 ? -12.476 8.966 -12.539 1.00 85.75 308 LEU A N 1
ATOM 2488 C CA . LEU A 1 308 ? -12.108 8.381 -13.835 1.00 85.75 308 LEU A CA 1
ATOM 2489 C C . LEU A 1 308 ? -13.123 8.643 -14.950 1.00 85.75 308 LEU A C 1
ATOM 2491 O O . LEU A 1 308 ? -12.739 8.645 -16.112 1.00 85.75 308 LEU A O 1
ATOM 2495 N N . LEU A 1 309 ? -14.407 8.833 -14.622 1.00 87.25 309 LEU A N 1
ATOM 2496 C CA . LEU A 1 309 ? -15.460 8.991 -15.636 1.00 87.25 309 LEU A CA 1
ATOM 2497 C C . LEU A 1 309 ? -15.969 10.431 -15.723 1.00 87.25 309 LEU A C 1
ATOM 2499 O O . LEU A 1 309 ? -15.952 11.019 -16.796 1.00 87.25 309 LEU A O 1
ATOM 2503 N N . LYS A 1 310 ? -16.430 11.020 -14.611 1.00 87.75 310 LYS A N 1
ATOM 2504 C CA . LYS A 1 310 ? -17.001 12.382 -14.629 1.00 87.75 310 LYS A CA 1
ATOM 2505 C C . LYS A 1 310 ? -15.948 13.485 -14.696 1.00 87.75 310 LYS A C 1
ATOM 2507 O O . LYS A 1 310 ? -16.194 14.504 -15.324 1.00 87.75 310 LYS A O 1
ATOM 2512 N N . GLY A 1 311 ? -14.815 13.295 -14.026 1.00 82.06 311 GLY A N 1
ATOM 2513 C CA . GLY A 1 311 ? -13.699 14.239 -14.027 1.00 82.06 311 GLY A CA 1
ATOM 2514 C C . GLY A 1 311 ? -12.805 14.135 -15.265 1.00 82.06 311 GLY A C 1
ATOM 2515 O O . GLY A 1 311 ? -11.844 14.895 -15.387 1.00 82.06 311 GLY A O 1
ATOM 2516 N N . PHE A 1 312 ? -13.089 13.200 -16.174 1.00 87.00 312 PHE A N 1
ATOM 2517 C CA . PHE A 1 312 ? -12.308 13.020 -17.387 1.00 87.00 312 PHE A CA 1
ATOM 2518 C C . PHE A 1 312 ? -12.574 14.165 -18.385 1.00 87.00 312 PHE A C 1
ATOM 2520 O O . PHE A 1 312 ? -13.734 14.522 -18.596 1.00 87.00 312 PHE A O 1
ATOM 2527 N N . PRO A 1 313 ? -11.537 14.728 -19.038 1.00 89.31 313 PRO A N 1
ATOM 2528 C CA . PRO A 1 313 ? -10.127 14.334 -18.949 1.00 89.31 313 PRO A CA 1
ATOM 2529 C C . PRO A 1 313 ? -9.324 15.087 -17.880 1.00 89.31 313 PRO A C 1
ATOM 2531 O O . PRO A 1 313 ? -8.321 14.565 -17.408 1.00 89.31 313 PRO A O 1
ATOM 2534 N N . ILE A 1 314 ? -9.733 16.298 -17.492 1.00 88.56 314 ILE A N 1
ATOM 2535 C CA . ILE A 1 314 ? -8.872 17.235 -16.749 1.00 88.56 314 ILE A CA 1
ATOM 2536 C C . ILE A 1 314 ? -8.485 16.682 -15.373 1.00 88.56 314 ILE A C 1
ATOM 2538 O O . ILE A 1 314 ? -7.300 16.525 -15.084 1.00 88.56 314 ILE A O 1
ATOM 2542 N N . THR A 1 315 ? -9.465 16.346 -14.533 1.00 86.75 315 THR A N 1
ATOM 2543 C CA . THR A 1 315 ? -9.207 15.842 -13.177 1.00 86.75 315 THR A CA 1
ATOM 2544 C C . THR A 1 315 ? -8.456 14.518 -13.229 1.00 86.75 315 THR A C 1
ATOM 2546 O O . THR A 1 315 ? -7.496 14.329 -12.488 1.00 86.75 315 THR A O 1
ATOM 2549 N N . THR A 1 316 ? -8.845 13.617 -14.135 1.00 89.75 316 THR A N 1
ATOM 2550 C CA . THR A 1 316 ? -8.195 12.310 -14.289 1.00 89.75 316 THR A CA 1
ATOM 2551 C C . THR A 1 316 ? -6.724 12.457 -14.674 1.00 89.75 316 THR A C 1
ATOM 2553 O O . THR A 1 316 ? -5.866 11.852 -14.038 1.00 89.75 316 THR A O 1
ATOM 2556 N N . VAL A 1 317 ? -6.413 13.287 -15.675 1.00 91.38 317 VAL A N 1
ATOM 2557 C CA . VAL A 1 317 ? -5.035 13.507 -16.138 1.00 91.38 317 VAL A CA 1
ATOM 2558 C C . VAL A 1 317 ? -4.196 14.178 -15.057 1.00 91.38 317 VAL A C 1
ATOM 2560 O O . VAL A 1 317 ? -3.079 13.731 -14.812 1.00 91.38 317 VAL A O 1
ATOM 2563 N N . ILE A 1 318 ? -4.726 15.195 -14.366 1.00 91.81 318 ILE A N 1
ATOM 2564 C CA . ILE A 1 318 ? -4.005 15.857 -13.269 1.00 91.81 318 ILE A CA 1
ATOM 2565 C C . ILE A 1 318 ? -3.688 14.854 -12.161 1.00 91.81 318 ILE A C 1
ATOM 2567 O O . ILE A 1 318 ? -2.553 14.788 -11.700 1.00 91.81 318 ILE A O 1
ATOM 2571 N N . VAL A 1 319 ? -4.665 14.047 -11.752 1.00 90.19 319 VAL A N 1
ATOM 2572 C CA . VAL A 1 319 ? -4.481 13.069 -10.678 1.00 90.19 319 VAL A CA 1
ATOM 2573 C C . VAL A 1 319 ? -3.464 11.999 -11.075 1.00 90.19 319 VAL A C 1
ATOM 2575 O O . VAL A 1 319 ? -2.544 11.729 -10.307 1.00 90.19 319 VAL A O 1
ATOM 2578 N N . MET A 1 320 ? -3.555 11.454 -12.289 1.00 92.44 320 MET A N 1
ATOM 2579 C CA . MET A 1 320 ? -2.574 10.489 -12.797 1.00 92.44 320 MET A CA 1
ATOM 2580 C C . MET A 1 320 ? -1.172 11.097 -12.900 1.00 92.44 320 MET A C 1
ATOM 2582 O O . MET A 1 320 ? -0.195 10.442 -12.546 1.00 92.44 320 MET A O 1
ATOM 2586 N N . PHE A 1 321 ? -1.057 12.355 -13.331 1.00 94.81 321 PHE A N 1
ATOM 2587 C CA . PHE A 1 321 ? 0.222 13.057 -13.413 1.00 94.81 321 PHE A CA 1
ATOM 2588 C C . PHE A 1 321 ? 0.833 13.309 -12.028 1.00 94.81 321 PHE A C 1
ATOM 2590 O O . PHE A 1 321 ? 2.014 13.036 -11.817 1.00 94.81 321 PHE A O 1
ATOM 2597 N N . VAL A 1 322 ? 0.036 13.766 -11.059 1.00 93.81 322 VAL A N 1
ATOM 2598 C CA . VAL A 1 322 ? 0.488 13.967 -9.673 1.00 93.81 322 VAL A CA 1
ATOM 2599 C C . VAL A 1 322 ? 0.933 12.643 -9.054 1.00 93.81 322 VAL A C 1
ATOM 2601 O O . VAL A 1 322 ? 2.001 12.584 -8.445 1.00 93.81 322 VAL A O 1
ATOM 2604 N N . THR A 1 323 ? 0.173 11.563 -9.252 1.00 93.56 323 THR A N 1
ATOM 2605 C CA . THR A 1 323 ? 0.557 10.226 -8.782 1.00 93.56 323 THR A CA 1
ATOM 2606 C C . THR A 1 323 ? 1.821 9.720 -9.474 1.00 93.56 323 THR A C 1
ATOM 2608 O O . THR A 1 323 ? 2.693 9.166 -8.812 1.00 93.56 323 THR A O 1
ATOM 2611 N N . TYR A 1 324 ? 1.977 9.957 -10.776 1.00 96.31 324 TYR A N 1
ATOM 2612 C CA . TYR A 1 324 ? 3.207 9.627 -11.492 1.00 96.31 324 TYR A CA 1
ATOM 2613 C C . TYR A 1 324 ? 4.420 10.350 -10.895 1.00 96.31 324 TYR A C 1
ATOM 2615 O O . TYR A 1 324 ? 5.440 9.719 -10.623 1.00 96.31 324 TYR A O 1
ATOM 2623 N N . CYS A 1 325 ? 4.304 11.652 -10.623 1.00 96.38 325 CYS A N 1
ATOM 2624 C CA . CYS A 1 325 ? 5.354 12.421 -9.957 1.00 96.38 325 CYS A CA 1
ATOM 2625 C C . CYS A 1 325 ? 5.659 11.877 -8.553 1.00 96.38 325 CYS A C 1
ATOM 2627 O O . CYS A 1 325 ? 6.828 11.733 -8.197 1.00 96.38 325 CYS A O 1
ATOM 2629 N N . LEU A 1 326 ? 4.632 11.516 -7.776 1.00 94.75 326 LEU A N 1
ATOM 2630 C CA . LEU A 1 326 ? 4.799 10.883 -6.466 1.00 94.75 326 LEU A CA 1
ATOM 2631 C C . LEU A 1 326 ? 5.596 9.575 -6.577 1.00 94.75 326 LEU A C 1
ATOM 2633 O O . LEU A 1 326 ? 6.579 9.389 -5.863 1.00 94.75 326 LEU A O 1
ATOM 2637 N N . ILE A 1 327 ? 5.225 8.696 -7.505 1.00 95.12 327 ILE A N 1
ATOM 2638 C CA . ILE A 1 327 ? 5.903 7.412 -7.717 1.00 95.12 327 ILE A CA 1
ATOM 2639 C C . ILE A 1 327 ? 7.339 7.617 -8.186 1.00 95.12 327 ILE A C 1
ATOM 2641 O O . ILE A 1 327 ? 8.235 6.914 -7.733 1.00 95.12 327 ILE A O 1
ATOM 2645 N N . GLN A 1 328 ? 7.596 8.607 -9.039 1.00 95.25 328 GLN A N 1
ATOM 2646 C CA . GLN A 1 328 ? 8.960 8.960 -9.432 1.00 95.25 328 GLN A CA 1
ATOM 2647 C C . GLN A 1 328 ? 9.824 9.349 -8.235 1.00 95.25 328 GLN A C 1
ATOM 2649 O O . GLN A 1 328 ? 10.961 8.888 -8.122 1.00 95.25 328 GLN A O 1
ATOM 2654 N N . VAL A 1 329 ? 9.278 10.160 -7.327 1.00 94.88 329 VAL A N 1
ATOM 2655 C CA . VAL A 1 329 ? 9.962 10.551 -6.091 1.00 94.88 329 VAL A CA 1
ATOM 2656 C C . VAL A 1 329 ? 10.213 9.335 -5.201 1.00 94.88 329 VAL A C 1
ATOM 2658 O O . VAL A 1 329 ? 11.324 9.186 -4.694 1.00 94.88 329 VAL A O 1
ATOM 2661 N N . ILE A 1 330 ? 9.230 8.442 -5.044 1.00 93.31 330 ILE A N 1
ATOM 2662 C CA . ILE A 1 330 ? 9.390 7.213 -4.252 1.00 93.31 330 ILE A CA 1
ATOM 2663 C C . ILE A 1 330 ? 10.501 6.339 -4.845 1.00 93.31 330 ILE A C 1
ATOM 2665 O O . ILE A 1 330 ? 11.436 5.982 -4.136 1.00 93.31 330 ILE A O 1
ATOM 2669 N N . LYS A 1 331 ? 10.465 6.074 -6.154 1.00 92.31 331 LYS A N 1
ATOM 2670 C CA . LYS A 1 331 ? 11.469 5.243 -6.835 1.00 92.31 331 LYS A CA 1
ATOM 2671 C C . LYS A 1 331 ? 12.869 5.848 -6.769 1.00 92.31 331 LYS A C 1
ATOM 2673 O O . LYS A 1 331 ? 13.848 5.126 -6.625 1.00 92.31 331 LYS A O 1
ATOM 2678 N N . GLU A 1 332 ? 12.991 7.170 -6.881 1.00 92.75 332 GLU A N 1
ATOM 2679 C CA . GLU A 1 332 ? 14.280 7.853 -6.734 1.00 92.75 332 GLU A CA 1
ATOM 2680 C C . GLU A 1 332 ? 14.794 7.803 -5.290 1.00 92.75 332 GLU A C 1
ATOM 2682 O O . GLU A 1 332 ? 15.993 7.630 -5.075 1.00 92.75 332 GLU A O 1
ATOM 2687 N N . ARG A 1 333 ? 13.903 7.903 -4.298 1.00 92.56 333 ARG A N 1
ATOM 2688 C CA . ARG A 1 333 ? 14.254 7.719 -2.888 1.00 92.56 333 ARG A CA 1
ATOM 2689 C C . ARG A 1 333 ? 14.751 6.299 -2.620 1.00 92.56 333 ARG A C 1
ATOM 2691 O O . ARG A 1 333 ? 15.790 6.151 -1.989 1.00 92.56 333 ARG A O 1
ATOM 2698 N N . GLU A 1 334 ? 14.044 5.282 -3.104 1.00 90.94 334 GLU A N 1
ATOM 2699 C CA . GLU A 1 334 ? 14.434 3.875 -2.938 1.00 90.94 334 GLU A CA 1
ATOM 2700 C C . GLU A 1 334 ? 15.768 3.577 -3.631 1.00 90.94 334 GLU A C 1
ATOM 2702 O O . GLU A 1 334 ? 16.635 2.946 -3.036 1.00 90.94 334 GLU A O 1
ATOM 2707 N N . ARG A 1 335 ? 15.995 4.130 -4.830 1.00 90.12 335 ARG A N 1
ATOM 2708 C CA . ARG A 1 335 ? 17.288 4.040 -5.526 1.00 90.12 335 ARG A CA 1
ATOM 2709 C C . ARG A 1 335 ? 18.428 4.653 -4.710 1.00 90.12 335 ARG A C 1
ATOM 2711 O O . ARG A 1 335 ? 19.493 4.061 -4.598 1.00 90.12 335 ARG A O 1
ATOM 2718 N N . ARG A 1 336 ? 18.222 5.850 -4.152 1.00 90.50 336 ARG A N 1
ATOM 2719 C CA . ARG A 1 336 ? 19.231 6.517 -3.312 1.00 90.50 336 ARG A CA 1
ATOM 2720 C C . ARG A 1 336 ? 19.511 5.740 -2.033 1.00 90.50 336 ARG A C 1
ATOM 2722 O O . ARG A 1 336 ? 20.661 5.684 -1.627 1.00 90.50 336 ARG A O 1
ATOM 2729 N N . GLN A 1 337 ? 18.483 5.151 -1.425 1.00 89.31 337 GLN A N 1
ATOM 2730 C CA . GLN A 1 337 ? 18.658 4.306 -0.248 1.00 89.31 337 GLN A CA 1
ATOM 2731 C C . GLN A 1 337 ? 19.479 3.057 -0.585 1.00 89.31 337 GLN A C 1
ATOM 2733 O O . GLN A 1 337 ? 20.433 2.768 0.123 1.00 89.31 337 GLN A O 1
ATOM 2738 N N . ALA A 1 338 ? 19.183 2.391 -1.705 1.00 88.00 338 ALA A N 1
ATOM 2739 C CA . ALA A 1 338 ? 19.942 1.224 -2.153 1.00 88.00 338 ALA A CA 1
ATOM 2740 C C . ALA A 1 338 ? 21.438 1.533 -2.358 1.00 88.00 338 ALA A C 1
ATOM 2742 O O . ALA A 1 338 ? 22.277 0.748 -1.943 1.00 88.00 338 ALA A O 1
ATOM 2743 N N . LEU A 1 339 ? 21.774 2.704 -2.912 1.00 88.00 339 LEU A N 1
ATOM 2744 C CA . LEU A 1 339 ? 23.169 3.145 -3.080 1.00 88.00 339 LEU A CA 1
ATOM 2745 C C . LEU A 1 339 ? 23.887 3.486 -1.766 1.00 88.00 339 LEU A C 1
ATOM 2747 O O . LEU A 1 339 ? 25.112 3.487 -1.718 1.00 88.00 339 LEU A O 1
ATOM 2751 N N . ILE A 1 340 ? 23.144 3.859 -0.722 1.00 89.62 340 ILE A N 1
ATOM 2752 C CA . ILE A 1 340 ? 23.713 4.110 0.610 1.00 89.62 340 ILE A CA 1
ATOM 2753 C C . ILE A 1 340 ? 23.989 2.782 1.313 1.00 89.62 340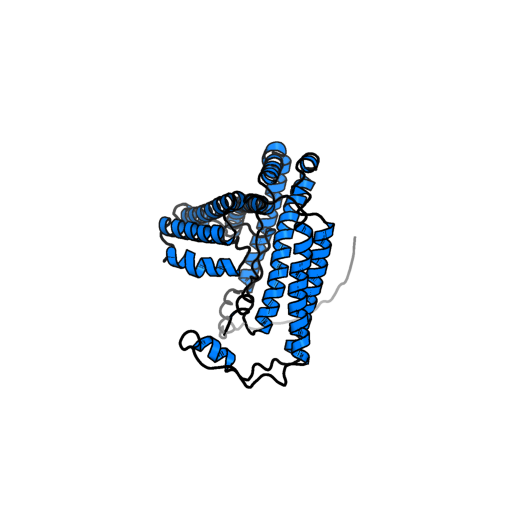 ILE A C 1
ATOM 2755 O O . ILE A 1 340 ? 25.007 2.648 1.988 1.00 89.62 340 ILE A O 1
ATOM 2759 N N . ASP A 1 341 ? 23.074 1.826 1.159 1.00 86.44 341 ASP A N 1
ATOM 2760 C CA . ASP A 1 341 ? 23.156 0.519 1.803 1.00 86.44 341 ASP A CA 1
ATOM 2761 C C . ASP A 1 341 ? 24.232 -0.375 1.149 1.00 86.44 341 ASP A C 1
ATOM 2763 O O . ASP A 1 341 ? 24.843 -1.184 1.846 1.00 86.44 341 ASP A O 1
ATOM 2767 N N . ASP A 1 342 ? 24.497 -0.195 -0.152 1.00 85.06 342 ASP A N 1
ATOM 2768 C CA . ASP A 1 342 ? 25.538 -0.896 -0.917 1.00 85.06 342 ASP A CA 1
ATOM 2769 C C . ASP A 1 342 ? 26.339 0.096 -1.794 1.00 85.06 342 ASP A C 1
ATOM 2771 O O . ASP A 1 342 ? 25.984 0.341 -2.952 1.00 85.06 342 ASP A O 1
ATOM 2775 N N . PRO A 1 343 ? 27.375 0.760 -1.240 1.00 76.06 343 PRO A N 1
ATOM 2776 C CA . PRO A 1 343 ? 28.210 1.675 -2.007 1.00 76.06 343 PRO A CA 1
ATOM 2777 C C . PRO A 1 343 ? 29.084 0.898 -3.000 1.00 76.06 343 PRO A C 1
ATOM 2779 O O . PRO A 1 343 ? 29.774 -0.044 -2.608 1.00 76.06 343 PRO A O 1
ATOM 2782 N N . ASP A 1 344 ? 29.106 1.337 -4.265 1.00 74.81 344 ASP A N 1
ATOM 2783 C CA . ASP A 1 344 ? 29.941 0.735 -5.313 1.00 74.81 344 ASP A CA 1
ATOM 2784 C C . ASP A 1 344 ? 31.389 0.515 -4.823 1.00 74.81 344 ASP A C 1
ATOM 2786 O O . ASP A 1 344 ? 31.962 1.407 -4.179 1.00 74.81 344 ASP A O 1
ATOM 2790 N N . PRO A 1 345 ? 32.024 -0.633 -5.144 1.00 64.62 345 PRO A N 1
ATOM 2791 C CA . PRO A 1 345 ? 33.417 -0.873 -4.799 1.00 64.62 345 PRO A CA 1
ATOM 2792 C C . PRO A 1 345 ? 34.287 0.278 -5.306 1.00 64.62 345 PRO A C 1
ATOM 2794 O O . PRO A 1 345 ? 34.295 0.582 -6.502 1.00 64.62 345 PRO A O 1
ATOM 2797 N N . LEU A 1 346 ? 35.030 0.921 -4.398 1.00 60.94 346 LEU A N 1
ATOM 2798 C CA . LEU A 1 346 ? 35.973 1.970 -4.776 1.00 60.94 346 LEU A CA 1
ATOM 2799 C C . LEU A 1 346 ? 36.914 1.429 -5.865 1.00 60.94 346 LEU A C 1
ATOM 2801 O O . LEU A 1 346 ? 37.422 0.310 -5.719 1.00 60.94 346 LEU A O 1
ATOM 2805 N N . PRO A 1 347 ? 37.179 2.196 -6.940 1.00 63.12 347 PRO A N 1
ATOM 2806 C CA . PRO A 1 347 ? 38.164 1.788 -7.927 1.00 63.12 347 PRO A CA 1
ATOM 2807 C C . PRO A 1 347 ? 39.502 1.506 -7.225 1.00 63.12 347 PRO A C 1
ATOM 2809 O O . PRO A 1 347 ? 39.858 2.223 -6.282 1.00 63.12 347 PRO A O 1
ATOM 2812 N N . PRO A 1 348 ? 40.239 0.457 -7.642 1.00 61.38 348 PRO A N 1
ATOM 2813 C CA . PRO A 1 348 ? 41.497 0.090 -7.009 1.00 61.38 348 PRO A CA 1
ATOM 2814 C C . PRO A 1 348 ? 42.430 1.299 -6.983 1.00 61.38 348 PRO A C 1
ATOM 2816 O O . PRO A 1 348 ? 42.578 1.999 -7.989 1.00 61.38 348 PRO A O 1
ATOM 2819 N N . ALA A 1 349 ? 43.034 1.552 -5.817 1.00 59.59 349 ALA A N 1
ATOM 2820 C CA . ALA A 1 349 ? 43.977 2.647 -5.646 1.00 59.59 349 ALA A CA 1
ATOM 2821 C C . ALA A 1 349 ? 45.040 2.578 -6.758 1.00 59.59 349 ALA A C 1
ATOM 2823 O O . ALA A 1 349 ? 45.556 1.485 -7.028 1.00 59.59 349 ALA A O 1
ATOM 2824 N N . PRO A 1 350 ? 45.358 3.704 -7.425 1.00 57.91 350 PRO A N 1
ATOM 2825 C CA . PRO A 1 350 ? 46.363 3.705 -8.474 1.00 57.91 350 PRO A CA 1
ATOM 2826 C C . PRO A 1 350 ? 47.674 3.138 -7.916 1.00 57.91 350 PRO A C 1
ATOM 2828 O O . PRO A 1 350 ? 48.033 3.446 -6.773 1.00 57.91 350 PRO A O 1
ATOM 2831 N N . PRO A 1 351 ? 48.376 2.285 -8.682 1.00 55.34 351 PRO A N 1
ATOM 2832 C CA . PRO A 1 351 ? 49.571 1.618 -8.201 1.00 55.34 351 PRO A CA 1
ATOM 2833 C C . PRO A 1 351 ? 50.578 2.653 -7.707 1.00 55.34 351 PRO A C 1
ATOM 2835 O O . PRO A 1 351 ? 50.969 3.571 -8.430 1.00 55.34 351 PRO A O 1
ATOM 2838 N N . LEU A 1 352 ? 51.001 2.477 -6.457 1.00 54.59 352 LEU A N 1
ATOM 2839 C CA . LEU A 1 352 ? 52.054 3.235 -5.797 1.00 54.59 352 LEU A CA 1
ATOM 2840 C C . LEU A 1 352 ? 53.408 2.856 -6.417 1.00 54.59 352 LEU A C 1
ATOM 2842 O O . LEU A 1 352 ? 54.196 2.222 -5.742 1.00 54.59 352 LEU A O 1
ATOM 2846 N N . ASN A 1 353 ? 53.608 3.097 -7.718 1.00 53.97 353 ASN A N 1
ATOM 2847 C CA . ASN A 1 353 ? 54.864 2.981 -8.473 1.00 53.97 353 ASN A CA 1
ATOM 2848 C C . ASN A 1 353 ? 54.622 3.366 -9.948 1.00 53.97 353 ASN A C 1
ATOM 2850 O O . ASN A 1 353 ? 54.845 2.574 -10.862 1.00 53.97 353 ASN A O 1
ATOM 2854 N N . ALA A 1 354 ? 54.157 4.587 -10.208 1.00 42.06 354 ALA A N 1
ATOM 2855 C CA . ALA A 1 354 ? 54.371 5.212 -11.509 1.00 42.06 354 ALA A CA 1
ATOM 2856 C C . ALA A 1 354 ? 55.541 6.181 -11.345 1.00 42.06 354 ALA A C 1
ATOM 2858 O O . ALA A 1 354 ? 55.402 7.254 -10.761 1.00 42.06 354 ALA A O 1
ATOM 2859 N N . ALA A 1 355 ? 56.715 5.731 -11.784 1.00 41.81 355 ALA A N 1
ATOM 2860 C CA . ALA A 1 355 ? 57.927 6.524 -11.820 1.00 41.81 355 ALA A CA 1
ATOM 2861 C C . ALA A 1 355 ? 57.660 7.880 -12.491 1.00 41.81 355 ALA A C 1
ATOM 2863 O O . ALA A 1 355 ? 57.099 7.968 -13.584 1.00 41.81 355 ALA A O 1
ATOM 2864 N N . THR A 1 356 ? 58.082 8.930 -11.801 1.00 37.50 356 THR A N 1
ATOM 2865 C CA . THR A 1 356 ? 58.234 10.294 -12.292 1.00 37.50 356 THR A CA 1
ATOM 2866 C C . THR A 1 356 ? 58.991 10.314 -13.626 1.00 37.50 356 THR A C 1
ATOM 2868 O O . THR A 1 356 ? 60.123 9.830 -13.678 1.00 37.50 356 THR A O 1
ATOM 2871 N N . PRO A 1 357 ? 58.456 10.931 -14.695 1.00 38.47 357 PRO A N 1
ATOM 2872 C CA . PRO A 1 357 ? 59.286 11.363 -15.805 1.00 38.47 357 PRO A CA 1
ATOM 2873 C C . PRO A 1 357 ? 60.061 12.608 -15.362 1.00 38.47 357 PRO A C 1
ATOM 2875 O O . PRO A 1 357 ? 59.486 13.635 -14.999 1.00 38.47 357 PRO A O 1
ATOM 2878 N N . THR A 1 358 ? 61.382 12.493 -15.367 1.00 35.97 358 THR A N 1
ATOM 2879 C CA . THR A 1 358 ? 62.336 13.592 -15.239 1.00 35.97 358 THR A CA 1
ATOM 2880 C C . THR A 1 358 ? 62.094 14.642 -16.327 1.00 35.97 358 THR A C 1
ATOM 2882 O O . THR A 1 358 ? 62.120 14.333 -17.515 1.00 35.97 358 THR A O 1
ATOM 2885 N N . CYS A 1 359 ? 61.906 15.901 -15.929 1.00 31.91 359 CYS A N 1
ATOM 2886 C CA . CYS A 1 359 ? 61.928 17.051 -16.834 1.00 31.91 359 CYS A CA 1
ATOM 2887 C C . CYS A 1 359 ? 63.183 17.895 -16.520 1.00 31.91 359 CYS A C 1
ATOM 2889 O O . CYS A 1 359 ? 63.435 18.136 -15.334 1.00 31.91 359 CYS A O 1
ATOM 2891 N N . PRO A 1 360 ? 64.004 18.322 -17.505 1.00 36.06 360 PRO A N 1
ATOM 2892 C CA . PRO A 1 360 ? 65.181 19.151 -17.240 1.00 36.06 360 PRO A CA 1
ATOM 2893 C C . PRO A 1 360 ? 64.799 20.613 -16.932 1.00 36.06 360 PRO A C 1
ATOM 2895 O O . PRO A 1 360 ? 63.714 21.058 -17.309 1.00 36.06 360 PRO A O 1
ATOM 2898 N N . PRO A 1 361 ? 65.673 21.383 -16.256 1.00 47.88 361 PRO A N 1
ATOM 2899 C CA . PRO A 1 361 ? 65.294 22.645 -15.633 1.00 47.88 361 PRO A CA 1
ATOM 2900 C C . PRO A 1 361 ? 65.527 23.839 -16.561 1.00 47.88 361 PRO A C 1
ATOM 2902 O O . PRO A 1 361 ? 66.607 23.946 -17.139 1.00 47.88 361 PRO A O 1
ATOM 2905 N N . THR A 1 362 ? 64.611 24.815 -16.607 1.00 31.12 362 THR A N 1
ATOM 2906 C CA . THR A 1 362 ? 65.019 26.230 -16.745 1.00 31.12 362 THR A CA 1
ATOM 2907 C C . THR A 1 362 ? 63.966 27.235 -16.245 1.00 31.12 362 THR A C 1
ATOM 2909 O O . THR A 1 362 ? 62.835 27.252 -16.712 1.00 31.12 362 THR A O 1
ATOM 2912 N N . ALA A 1 363 ? 64.436 28.087 -15.324 1.00 30.98 363 ALA A N 1
ATOM 2913 C CA . ALA A 1 363 ? 64.080 29.482 -15.021 1.00 30.98 363 ALA A CA 1
ATOM 2914 C C . ALA A 1 363 ? 62.636 29.883 -14.634 1.00 30.98 363 ALA A C 1
ATOM 2916 O O . ALA A 1 363 ? 61.744 30.025 -15.461 1.00 30.98 363 ALA A O 1
ATOM 2917 N N . ALA A 1 364 ? 62.489 30.254 -13.358 1.00 31.33 364 ALA A N 1
ATOM 2918 C CA . ALA A 1 364 ? 61.575 31.304 -12.889 1.00 31.33 364 ALA A CA 1
ATOM 2919 C C . ALA A 1 364 ? 62.337 32.659 -12.854 1.00 31.33 364 ALA A C 1
ATOM 2921 O O . ALA A 1 364 ? 63.545 32.642 -13.119 1.00 31.33 364 ALA A O 1
ATOM 2922 N N . PRO A 1 365 ? 61.766 33.801 -12.405 1.00 44.59 365 PRO A N 1
ATOM 2923 C CA . PRO A 1 365 ? 60.361 34.123 -12.085 1.00 44.59 365 PRO A CA 1
ATOM 2924 C C . PRO A 1 365 ? 59.902 35.515 -12.602 1.00 44.59 365 PRO A C 1
ATOM 2926 O O . PRO A 1 365 ? 60.728 36.398 -12.816 1.00 44.59 365 PRO A O 1
ATOM 2929 N N . GLN A 1 366 ? 58.590 35.798 -12.632 1.00 26.97 366 GLN A N 1
ATOM 2930 C CA . GLN A 1 366 ? 58.119 37.149 -12.274 1.00 26.97 366 GLN A CA 1
ATOM 2931 C C . GLN A 1 366 ? 56.651 37.208 -11.835 1.00 26.97 366 GLN A C 1
ATOM 2933 O O . GLN A 1 366 ? 55.777 36.549 -12.389 1.00 26.97 366 GLN A O 1
ATOM 2938 N N . ALA A 1 367 ? 56.438 38.003 -10.788 1.00 35.44 367 ALA A N 1
ATOM 2939 C CA . ALA A 1 367 ? 55.207 38.217 -10.045 1.00 35.44 367 ALA A CA 1
ATOM 2940 C C . ALA A 1 367 ? 54.429 39.450 -10.540 1.00 35.44 367 ALA A C 1
ATOM 2942 O O . ALA A 1 367 ? 55.046 40.445 -10.912 1.00 35.44 367 ALA A O 1
ATOM 2943 N N . ALA A 1 368 ? 53.096 39.405 -10.445 1.00 30.61 368 ALA A N 1
ATOM 2944 C CA . ALA A 1 368 ? 52.179 40.549 -10.309 1.00 30.61 368 ALA A CA 1
ATOM 2945 C C . ALA A 1 368 ? 50.806 39.973 -9.881 1.00 30.61 368 ALA A C 1
ATOM 2947 O O . ALA A 1 368 ? 50.266 39.133 -10.590 1.00 30.61 368 ALA A O 1
ATOM 2948 N N . ALA A 1 369 ? 50.363 40.111 -8.628 1.00 30.02 369 ALA A N 1
ATOM 2949 C CA . ALA A 1 369 ? 49.779 41.287 -7.963 1.00 30.02 369 ALA A CA 1
ATOM 2950 C C . ALA A 1 369 ? 48.269 41.473 -8.245 1.00 30.02 369 ALA A C 1
ATOM 2952 O O . ALA A 1 369 ? 47.826 41.468 -9.389 1.00 30.02 369 ALA A O 1
ATOM 2953 N N . ASP A 1 370 ? 47.528 41.623 -7.142 1.00 32.22 370 ASP A N 1
ATOM 2954 C CA . ASP A 1 370 ? 46.085 41.842 -6.973 1.00 32.22 370 ASP A CA 1
ATOM 2955 C C . ASP A 1 370 ? 45.434 42.870 -7.913 1.00 32.22 370 ASP A C 1
ATOM 2957 O O . ASP A 1 370 ? 46.012 43.919 -8.190 1.00 32.22 370 ASP A O 1
ATOM 2961 N N . SER A 1 371 ? 44.138 42.679 -8.212 1.00 29.45 371 SER A N 1
ATOM 2962 C CA . SER A 1 371 ? 43.187 43.794 -8.070 1.00 29.45 371 SER A CA 1
ATOM 2963 C C . SER A 1 371 ? 41.737 43.352 -7.822 1.00 29.45 371 SER A C 1
ATOM 2965 O O . SER A 1 371 ? 41.150 42.533 -8.525 1.00 29.45 371 SER A O 1
ATOM 2967 N N . SER A 1 372 ? 41.190 43.960 -6.777 1.00 30.69 372 SER A N 1
ATOM 2968 C CA . SER A 1 372 ? 39.814 44.035 -6.295 1.00 30.69 372 SER A CA 1
ATOM 2969 C C . SER A 1 372 ? 38.803 44.581 -7.318 1.00 30.69 372 SER A C 1
ATOM 2971 O O . SER A 1 372 ? 39.128 45.536 -8.018 1.00 30.69 372 SER A O 1
ATOM 2973 N N . LYS A 1 373 ? 37.540 44.115 -7.278 1.00 31.98 373 LYS A N 1
ATOM 2974 C CA . LYS A 1 373 ? 36.323 44.915 -6.955 1.00 31.98 373 LYS A CA 1
ATOM 2975 C C . LYS A 1 373 ? 35.010 44.265 -7.430 1.00 31.98 373 LYS A C 1
ATOM 2977 O O . LYS A 1 373 ? 34.748 44.132 -8.617 1.00 31.98 373 LYS A O 1
ATOM 2982 N N . GLU A 1 374 ? 34.176 43.953 -6.444 1.00 35.09 374 GLU A N 1
ATOM 2983 C CA . GLU A 1 374 ? 32.753 44.308 -6.310 1.00 35.09 374 GLU A CA 1
ATOM 2984 C C . GLU A 1 374 ? 32.109 45.165 -7.424 1.00 35.09 374 GLU A C 1
ATOM 2986 O O . GLU A 1 374 ? 32.544 46.294 -7.665 1.00 35.09 374 GLU A O 1
ATOM 2991 N N . LYS A 1 375 ? 30.976 44.694 -7.978 1.00 32.12 375 LYS A N 1
ATOM 2992 C CA . LYS A 1 375 ? 29.754 45.512 -8.109 1.00 32.12 375 LYS A CA 1
ATOM 2993 C C . LYS A 1 375 ? 28.496 44.666 -8.348 1.00 32.12 375 LYS A C 1
ATOM 2995 O O . LYS A 1 375 ? 28.483 43.793 -9.209 1.00 32.12 375 LYS A O 1
ATOM 3000 N N . ALA A 1 376 ? 27.465 44.975 -7.569 1.00 36.03 376 ALA A N 1
ATOM 3001 C CA . ALA A 1 376 ? 26.087 44.531 -7.714 1.00 36.03 376 ALA A CA 1
ATOM 3002 C C . ALA A 1 376 ? 25.348 45.313 -8.814 1.00 36.03 376 ALA A C 1
ATOM 3004 O O . ALA A 1 376 ? 25.627 46.501 -8.992 1.00 36.03 376 ALA A O 1
ATOM 3005 N N . GLU A 1 377 ? 24.378 44.661 -9.458 1.00 37.56 377 GLU A N 1
ATOM 3006 C CA . GLU A 1 377 ? 22.974 45.105 -9.525 1.00 37.56 377 GLU A CA 1
ATOM 3007 C C . GLU A 1 377 ? 22.052 43.905 -9.777 1.00 37.56 377 GLU A C 1
ATOM 3009 O O . GLU A 1 377 ? 22.444 43.030 -10.587 1.00 37.56 377 GLU A O 1
#

Secondary structure (DSSP, 8-state):
------S-S----------TTSS------HHHHHHHHHHHHHHHHHHHHHHHHHHSSSS--S-------STHHHHHHHHT-------HHHHHHHHHHHHHHHHHHHHHHHHHHHH-TTTGGG-HHHHHHS-HHHHHHHHHHHHHHHHHHHHHHHHHHHHHHHHTTPPPPPPPPPGGG--SGGG--SSHHHHHHHIIIIIHHHHTTS--HHHHHHHHHHHHHHHHHHH---HHHHHHHHHHHHHHHHHHHHHHHHTSTTHHHHHHTS-HHHHHHHHHHHHHHHHHHHHHHHHHHHS-HHHHHHHHIIIIIISTTHHHHHHHHHHHHHHHHHHHHHHHHHHHHSPPPPPPPPPS--PPPP-------------------